Protein AF-A0A0C1R1H1-F1 (afdb_monomer_lite)

Structure (mmCIF, N/CA/C/O backbone):
data_AF-A0A0C1R1H1-F1
#
_entry.id   AF-A0A0C1R1H1-F1
#
loop_
_atom_site.group_PDB
_atom_site.id
_atom_site.type_symbol
_atom_site.label_atom_id
_atom_site.label_alt_id
_atom_site.label_comp_id
_atom_site.label_asym_id
_atom_site.label_entity_id
_atom_site.label_seq_id
_atom_site.pdbx_PDB_ins_code
_atom_site.Cartn_x
_atom_site.Cartn_y
_atom_site.Cartn_z
_atom_site.occupancy
_atom_site.B_iso_or_equiv
_atom_site.auth_seq_id
_atom_site.auth_comp_id
_atom_site.auth_asym_id
_atom_site.auth_atom_id
_atom_site.pdbx_PDB_model_num
ATOM 1 N N . MET A 1 1 ? -23.241 -17.123 -5.320 1.00 79.06 1 MET A N 1
ATOM 2 C CA . MET A 1 1 ? -22.976 -15.672 -5.437 1.00 79.06 1 MET A CA 1
ATOM 3 C C . MET A 1 1 ? -21.484 -15.495 -5.650 1.00 79.06 1 MET A C 1
ATOM 5 O O . MET A 1 1 ? -20.740 -16.329 -5.156 1.00 79.06 1 MET A O 1
ATOM 9 N N . LYS A 1 2 ? -21.064 -14.473 -6.401 1.00 93.69 2 LYS A N 1
ATOM 10 C CA . LYS A 1 2 ? -19.646 -14.129 -6.570 1.00 93.69 2 LYS A CA 1
ATOM 11 C C . LYS A 1 2 ? -19.177 -13.345 -5.342 1.00 93.69 2 LYS A C 1
ATOM 13 O O . LYS A 1 2 ? -19.625 -12.212 -5.151 1.00 93.69 2 LYS A O 1
ATOM 18 N N . ASN A 1 3 ? -18.341 -13.961 -4.516 1.00 96.00 3 ASN A N 1
ATOM 19 C CA . ASN A 1 3 ? -17.887 -13.429 -3.228 1.00 96.00 3 ASN A CA 1
ATOM 20 C C . ASN A 1 3 ? -16.355 -13.312 -3.135 1.00 96.00 3 ASN A C 1
ATOM 22 O O . ASN A 1 3 ? -15.826 -13.036 -2.064 1.00 96.00 3 ASN A O 1
ATOM 26 N N . GLN A 1 4 ? -15.639 -13.503 -4.245 1.00 98.31 4 GLN A N 1
ATOM 27 C CA . GLN A 1 4 ? -14.183 -13.391 -4.274 1.00 98.31 4 GLN A CA 1
ATOM 28 C C . GLN A 1 4 ? -13.716 -12.181 -5.077 1.00 98.31 4 GLN A C 1
ATOM 30 O O . GLN A 1 4 ? -14.274 -11.889 -6.134 1.00 98.31 4 GLN A O 1
ATOM 35 N N . ILE A 1 5 ? -12.672 -11.506 -4.610 1.00 98.69 5 ILE A N 1
ATOM 36 C CA . ILE A 1 5 ? -11.958 -10.469 -5.365 1.00 98.69 5 ILE A CA 1
ATOM 37 C C . ILE A 1 5 ? -10.515 -10.929 -5.541 1.00 98.69 5 ILE A C 1
ATOM 39 O O . ILE A 1 5 ? -9.905 -11.413 -4.590 1.00 98.69 5 ILE A O 1
ATOM 43 N N . VAL A 1 6 ? -9.975 -10.780 -6.747 1.00 98.88 6 VAL A N 1
ATOM 44 C CA . VAL A 1 6 ? -8.558 -11.042 -7.030 1.00 98.88 6 VAL A CA 1
ATOM 45 C C . VAL A 1 6 ? -7.830 -9.716 -7.170 1.00 98.88 6 VAL A C 1
ATOM 47 O O . VAL A 1 6 ? -8.358 -8.808 -7.807 1.00 98.88 6 VAL A O 1
ATOM 50 N N . VAL A 1 7 ? -6.630 -9.597 -6.606 1.00 98.88 7 VAL A N 1
ATOM 51 C CA . VAL A 1 7 ? -5.808 -8.383 -6.698 1.00 98.88 7 VAL A CA 1
ATOM 52 C C . VAL A 1 7 ? -4.415 -8.719 -7.228 1.00 98.88 7 VAL A C 1
ATOM 54 O O . VAL A 1 7 ? -3.748 -9.603 -6.690 1.00 98.88 7 VAL A O 1
ATOM 57 N N . LEU A 1 8 ? -3.985 -7.999 -8.266 1.00 98.62 8 LEU A N 1
ATOM 58 C CA . LEU A 1 8 ? -2.637 -8.032 -8.846 1.00 98.62 8 LEU A CA 1
ATOM 59 C C . LEU A 1 8 ? -2.017 -6.640 -8.764 1.00 98.62 8 LEU A C 1
ATOM 61 O O . LEU A 1 8 ? -2.715 -5.667 -9.021 1.00 98.62 8 LEU A O 1
ATOM 65 N N . SER A 1 9 ? -0.725 -6.544 -8.473 1.00 98.25 9 SER A N 1
ATOM 66 C CA . SER A 1 9 ? 0.013 -5.277 -8.376 1.00 98.25 9 SER A CA 1
ATOM 67 C C . SER A 1 9 ? 1.469 -5.486 -8.786 1.00 98.25 9 SER A C 1
ATOM 69 O O . SER A 1 9 ? 1.916 -6.636 -8.867 1.00 98.25 9 SER A O 1
ATOM 71 N N . ASP A 1 10 ? 2.197 -4.391 -9.019 1.00 97.88 10 ASP A N 1
ATOM 72 C CA . ASP A 1 10 ? 3.660 -4.383 -9.160 1.00 97.88 10 ASP A CA 1
ATOM 73 C C . ASP A 1 10 ? 4.144 -5.394 -10.224 1.00 97.88 10 ASP A C 1
ATOM 75 O O . ASP A 1 10 ? 5.024 -6.237 -10.002 1.00 97.88 10 ASP A O 1
ATOM 79 N N . ILE A 1 11 ? 3.504 -5.347 -11.397 1.00 98.25 11 ILE A N 1
ATOM 80 C CA . ILE A 1 11 ? 3.800 -6.203 -12.557 1.00 98.25 11 ILE A CA 1
ATOM 81 C C . ILE A 1 11 ? 4.857 -5.557 -13.453 1.00 98.25 11 ILE A C 1
ATOM 83 O O . ILE A 1 11 ? 5.711 -6.265 -13.988 1.00 98.25 11 ILE A O 1
ATOM 87 N N . HIS A 1 12 ? 4.813 -4.229 -13.587 1.00 98.31 12 HIS A N 1
ATOM 88 C CA . HIS A 1 12 ? 5.798 -3.398 -14.281 1.00 98.31 12 HIS A CA 1
ATOM 89 C C . HIS A 1 12 ? 5.993 -3.719 -15.769 1.00 98.31 12 HIS A C 1
ATOM 91 O O . HIS A 1 12 ? 7.113 -3.702 -16.285 1.00 98.31 12 HIS A O 1
ATOM 97 N N . ILE A 1 13 ? 4.911 -4.022 -16.497 1.00 98.62 13 ILE A N 1
ATOM 98 C CA . ILE A 1 13 ? 4.988 -4.361 -17.925 1.00 98.62 13 ILE A CA 1
ATOM 99 C C . ILE A 1 13 ? 5.408 -3.132 -18.745 1.00 98.62 13 ILE A C 1
ATOM 101 O O . ILE A 1 13 ? 4.688 -2.140 -18.822 1.00 98.62 13 ILE A O 1
ATOM 105 N N . GLY A 1 14 ? 6.552 -3.224 -19.423 1.00 98.12 14 GLY A N 1
ATOM 106 C CA . GLY A 1 14 ? 7.028 -2.222 -20.381 1.00 98.12 14 GLY A CA 1
ATOM 107 C C . GLY A 1 14 ? 7.215 -2.790 -21.790 1.00 98.12 14 GLY A C 1
ATOM 108 O O . GLY A 1 14 ? 6.656 -3.825 -22.145 1.00 98.12 14 GLY A O 1
ATOM 109 N N . THR A 1 15 ? 8.052 -2.158 -22.612 1.00 97.94 15 THR A N 1
ATOM 110 C CA . THR A 1 15 ? 8.327 -2.587 -24.003 1.00 97.94 15 THR A CA 1
ATOM 111 C C . THR A 1 15 ? 9.401 -3.672 -24.122 1.00 97.94 15 THR A C 1
ATOM 113 O O . THR A 1 15 ? 10.013 -3.833 -25.178 1.00 97.94 15 THR A O 1
ATOM 116 N N . ASN A 1 16 ? 9.661 -4.416 -23.039 1.00 96.06 16 ASN A N 1
ATOM 117 C CA . ASN A 1 16 ? 10.745 -5.401 -22.952 1.00 96.06 16 ASN A CA 1
ATOM 118 C C . ASN A 1 16 ? 12.140 -4.788 -23.210 1.00 96.06 16 ASN A C 1
ATOM 120 O O . ASN A 1 16 ? 13.065 -5.463 -23.664 1.00 96.06 16 ASN A O 1
ATOM 124 N N . ALA A 1 17 ? 12.298 -3.482 -22.953 1.00 97.31 17 ALA A N 1
ATOM 125 C CA . ALA A 1 17 ? 13.609 -2.851 -22.968 1.00 97.31 17 ALA A CA 1
ATOM 126 C C . ALA A 1 17 ? 14.494 -3.487 -21.876 1.00 97.31 17 ALA A C 1
ATOM 128 O O . ALA A 1 17 ? 13.976 -3.836 -20.814 1.00 97.31 17 ALA A O 1
ATOM 129 N N . PRO A 1 18 ? 15.821 -3.609 -22.073 1.00 97.06 18 PRO A N 1
ATOM 130 C CA . PRO A 1 18 ? 16.681 -4.340 -21.139 1.00 97.06 18 PRO A CA 1
ATOM 131 C C . PRO A 1 18 ? 16.701 -3.797 -19.707 1.00 97.06 18 PRO A C 1
ATOM 133 O O . PRO A 1 18 ? 17.140 -4.503 -18.810 1.00 97.06 18 PRO A O 1
ATOM 136 N N . THR A 1 19 ? 16.275 -2.552 -19.489 1.00 96.62 19 THR A N 1
ATOM 137 C CA . THR A 1 19 ? 16.216 -1.903 -18.172 1.00 96.62 19 THR A CA 1
ATOM 138 C C . THR A 1 19 ? 14.870 -2.026 -17.467 1.00 96.62 19 THR A C 1
ATOM 140 O O . THR A 1 19 ? 14.804 -1.723 -16.280 1.00 96.62 19 THR A O 1
ATOM 143 N N . VAL A 1 20 ? 13.828 -2.472 -18.173 1.00 96.94 20 VAL A N 1
ATOM 144 C CA . VAL A 1 20 ? 12.489 -2.669 -17.608 1.00 96.94 20 VAL A CA 1
ATOM 145 C C . VAL A 1 20 ? 12.492 -3.895 -16.709 1.00 96.94 20 VAL A C 1
ATOM 147 O O . VAL A 1 20 ? 13.073 -4.919 -17.070 1.00 96.94 20 VAL A O 1
ATOM 150 N N . TRP A 1 21 ? 11.857 -3.821 -15.541 1.00 96.12 21 TRP A N 1
ATOM 151 C CA . TRP A 1 21 ? 11.861 -4.946 -14.601 1.00 96.12 21 TRP A CA 1
ATOM 152 C C . TRP A 1 21 ? 11.125 -6.159 -15.167 1.00 96.12 21 TRP A C 1
ATOM 154 O O . TRP A 1 21 ? 11.655 -7.272 -15.154 1.00 96.12 21 TRP A O 1
ATOM 164 N N . TYR A 1 22 ? 9.958 -5.943 -15.773 1.00 97.62 22 TYR A N 1
ATOM 165 C CA . TYR A 1 22 ? 9.267 -6.986 -16.512 1.00 97.62 22 TYR A CA 1
ATOM 166 C C . TYR A 1 22 ? 9.968 -7.315 -17.835 1.00 97.62 22 TYR A C 1
ATOM 168 O O . TYR A 1 22 ? 9.928 -6.571 -18.815 1.00 97.62 22 TYR A O 1
ATOM 176 N N . GLN A 1 23 ? 10.559 -8.501 -17.873 1.00 97.69 23 GLN A N 1
ATOM 177 C CA . GLN A 1 23 ? 11.013 -9.176 -19.086 1.00 97.69 23 GLN A CA 1
ATOM 178 C C . GLN A 1 23 ? 10.026 -10.268 -19.505 1.00 97.69 23 GLN A C 1
ATOM 180 O O . GLN A 1 23 ? 9.802 -11.222 -18.755 1.00 97.69 23 GLN A O 1
ATOM 185 N N . LYS A 1 24 ? 9.463 -10.149 -20.709 1.00 97.00 24 LYS A N 1
ATOM 186 C CA . LYS A 1 24 ? 8.409 -11.018 -21.252 1.00 97.00 24 LYS A CA 1
ATOM 187 C C . LYS A 1 24 ? 8.778 -12.498 -21.207 1.00 97.00 24 LYS A C 1
ATOM 189 O O . LYS A 1 24 ? 7.999 -13.307 -20.721 1.00 97.00 24 LYS A O 1
ATOM 194 N N . GLU A 1 25 ? 9.981 -12.850 -21.657 1.00 95.56 25 GLU A N 1
ATOM 195 C CA . GLU A 1 25 ? 10.438 -14.248 -21.700 1.00 95.56 25 GLU A CA 1
ATOM 196 C C . GLU A 1 25 ? 10.510 -14.908 -20.316 1.00 95.56 25 GLU A C 1
ATOM 198 O O . GLU A 1 25 ? 10.410 -16.129 -20.210 1.00 95.56 25 GLU A O 1
ATOM 203 N N . LEU A 1 26 ? 10.691 -14.113 -19.258 1.00 96.12 26 LEU A N 1
ATOM 204 C CA . LEU A 1 26 ? 10.782 -14.609 -17.889 1.00 96.12 26 LEU A CA 1
ATOM 205 C C . LEU A 1 26 ? 9.429 -14.581 -17.175 1.00 96.12 26 LEU A C 1
ATOM 207 O O . LEU A 1 26 ? 9.028 -15.580 -16.581 1.00 96.12 26 LEU A O 1
ATOM 211 N N . HIS A 1 27 ? 8.739 -13.442 -17.216 1.00 97.81 27 HIS A N 1
ATOM 212 C CA . HIS A 1 27 ? 7.619 -13.152 -16.320 1.00 97.81 27 HIS A CA 1
ATOM 213 C C . HIS A 1 27 ? 6.245 -13.432 -16.938 1.00 97.81 27 HIS A C 1
ATOM 215 O O . HIS A 1 27 ? 5.301 -13.725 -16.203 1.00 97.81 27 HIS A O 1
ATOM 221 N N . GLU A 1 28 ? 6.109 -13.387 -18.271 1.00 98.12 28 GLU A N 1
ATOM 222 C CA . GLU A 1 28 ? 4.824 -13.620 -18.950 1.00 98.12 28 GLU A CA 1
ATOM 223 C C . GLU A 1 28 ? 4.190 -14.968 -18.594 1.00 98.12 28 GLU A C 1
ATOM 225 O O . GLU A 1 28 ? 2.995 -14.974 -18.296 1.00 98.12 28 GLU A O 1
ATOM 230 N N . PRO A 1 29 ? 4.935 -16.088 -18.517 1.00 97.88 29 PRO A N 1
ATOM 231 C CA . PRO A 1 29 ? 4.345 -17.363 -18.120 1.00 97.88 29 PRO A CA 1
ATOM 232 C C . PRO A 1 29 ? 3.731 -17.351 -16.710 1.00 97.88 29 PRO A C 1
ATOM 234 O O . PRO A 1 29 ? 2.660 -17.924 -16.502 1.00 97.88 29 PRO A O 1
ATOM 237 N N . TYR A 1 30 ? 4.357 -16.660 -15.749 1.00 98.19 30 TYR A N 1
ATOM 238 C CA . TYR A 1 30 ? 3.824 -16.533 -14.389 1.00 98.19 30 TYR A CA 1
ATOM 239 C C . TYR A 1 30 ? 2.536 -15.708 -14.378 1.00 98.19 30 TYR A C 1
ATOM 241 O O . TYR A 1 30 ? 1.528 -16.145 -13.828 1.00 98.19 30 TYR A O 1
ATOM 249 N N . LEU A 1 31 ? 2.544 -14.544 -15.035 1.00 98.62 31 LEU A N 1
ATOM 250 C CA . LEU A 1 31 ? 1.364 -13.683 -15.130 1.00 98.62 31 LEU A CA 1
ATOM 251 C C . LEU A 1 31 ? 0.209 -14.383 -15.858 1.00 98.62 31 LEU A C 1
ATOM 253 O O . LEU A 1 31 ? -0.923 -14.373 -15.380 1.00 98.62 31 LEU A O 1
ATOM 257 N N . ALA A 1 32 ? 0.493 -15.025 -16.992 1.00 98.62 32 ALA A N 1
ATOM 258 C CA . ALA A 1 32 ? -0.497 -15.771 -17.759 1.00 98.62 32 ALA A CA 1
ATOM 259 C C . ALA A 1 32 ? -1.140 -16.887 -16.924 1.00 98.62 32 ALA A C 1
ATOM 261 O O . ALA A 1 32 ? -2.349 -17.073 -17.010 1.00 98.62 32 ALA A O 1
ATOM 262 N N . THR A 1 33 ? -0.360 -17.562 -16.072 1.00 98.69 33 THR A N 1
ATOM 263 C CA . THR A 1 33 ? -0.864 -18.598 -15.157 1.00 98.69 33 THR A CA 1
ATOM 264 C C . THR A 1 33 ? -1.878 -18.033 -14.163 1.00 98.69 33 THR A C 1
ATOM 266 O O . THR A 1 33 ? -2.923 -18.645 -13.947 1.00 98.69 33 THR A O 1
ATOM 269 N N . VAL A 1 34 ? -1.630 -16.845 -13.598 1.00 98.69 34 VAL A N 1
ATOM 270 C CA . VAL A 1 34 ? -2.607 -16.205 -12.700 1.00 98.69 34 VAL A CA 1
ATOM 271 C C . VAL A 1 34 ? -3.865 -15.785 -13.450 1.00 98.69 34 VAL A C 1
ATOM 273 O O . VAL A 1 34 ? -4.972 -16.039 -12.984 1.00 98.69 34 VAL A O 1
ATOM 276 N N . LEU A 1 35 ? -3.724 -15.189 -14.635 1.00 98.88 35 LEU A N 1
ATOM 277 C CA . LEU A 1 35 ? -4.879 -14.779 -15.438 1.00 98.88 35 LEU A CA 1
ATOM 278 C C . LEU A 1 35 ? -5.715 -15.991 -15.892 1.00 98.88 35 LEU A C 1
ATOM 280 O O . LEU A 1 35 ? -6.943 -15.924 -15.875 1.00 98.88 35 LEU A O 1
ATOM 284 N N . ASP A 1 36 ? -5.081 -17.120 -16.216 1.00 98.81 36 ASP A N 1
ATOM 285 C CA . ASP A 1 36 ? -5.768 -18.385 -16.506 1.00 98.81 36 ASP A CA 1
ATOM 286 C C . ASP A 1 36 ? -6.495 -18.942 -15.282 1.00 98.81 36 ASP A C 1
ATOM 288 O O . ASP A 1 36 ? -7.628 -19.414 -15.396 1.00 98.81 36 ASP A O 1
ATOM 292 N N . TRP A 1 37 ? -5.892 -18.830 -14.098 1.00 98.75 37 TRP A N 1
ATOM 293 C CA . TRP A 1 37 ? -6.551 -19.184 -12.846 1.00 98.75 37 TRP A CA 1
ATOM 294 C C . TRP A 1 37 ? -7.785 -18.311 -12.590 1.00 98.75 37 TRP A C 1
ATOM 296 O O . TRP A 1 37 ? -8.839 -18.840 -12.233 1.00 98.75 37 TRP A O 1
ATOM 306 N N . VAL A 1 38 ? -7.708 -17.000 -12.847 1.00 98.88 38 VAL A N 1
ATOM 307 C CA . VAL A 1 38 ? -8.863 -16.088 -12.758 1.00 98.88 38 VAL A CA 1
ATOM 308 C C . VAL A 1 38 ? -9.972 -16.517 -13.720 1.00 98.88 38 VAL A C 1
ATOM 310 O O . VAL A 1 38 ? -11.135 -16.581 -13.327 1.00 98.88 38 VAL A O 1
ATOM 313 N N . ILE A 1 39 ? -9.634 -16.858 -14.966 1.00 98.81 39 ILE A N 1
ATOM 314 C CA . ILE A 1 39 ? -10.609 -17.331 -15.961 1.00 98.81 39 ILE A CA 1
ATOM 315 C C . ILE A 1 39 ? -11.276 -18.630 -15.491 1.00 98.81 39 ILE A C 1
ATOM 317 O O . ILE A 1 39 ? -12.502 -18.743 -15.536 1.00 98.81 39 ILE A O 1
ATOM 321 N N . ALA A 1 40 ? -10.491 -19.594 -15.006 1.00 98.62 40 ALA A N 1
ATOM 322 C CA . ALA A 1 40 ? -10.994 -20.881 -14.532 1.00 98.62 40 ALA A CA 1
ATOM 323 C C . ALA A 1 40 ? -11.911 -20.752 -13.299 1.00 98.62 40 ALA A C 1
ATOM 325 O O . ALA A 1 40 ? -12.836 -21.549 -13.138 1.00 98.62 40 ALA A O 1
ATOM 326 N N . ASN A 1 41 ? -11.694 -19.731 -12.463 1.00 98.56 41 ASN A N 1
ATOM 327 C CA . ASN A 1 41 ? -12.457 -19.472 -11.237 1.00 98.56 41 ASN A CA 1
ATOM 328 C C . ASN A 1 41 ? -13.468 -18.314 -11.377 1.00 98.56 41 ASN A C 1
ATOM 330 O O . ASN A 1 41 ? -14.076 -17.878 -10.399 1.00 98.56 41 ASN A O 1
ATOM 334 N N . ALA A 1 42 ? -13.730 -17.840 -12.598 1.00 98.62 42 ALA A N 1
ATOM 335 C CA . ALA A 1 42 ? -14.672 -16.753 -12.867 1.00 98.62 42 ALA A CA 1
ATOM 336 C C . ALA A 1 42 ? -16.084 -16.912 -12.245 1.00 98.62 42 ALA A C 1
ATOM 338 O O . ALA A 1 42 ? -16.691 -15.886 -11.914 1.00 98.62 42 ALA A O 1
ATOM 339 N N . PRO A 1 43 ? -16.646 -18.129 -12.047 1.00 98.19 43 PRO A N 1
ATOM 340 C CA . PRO A 1 43 ? -17.938 -18.293 -11.377 1.00 98.19 43 PRO A CA 1
ATOM 341 C C . PRO A 1 43 ? -17.987 -17.815 -9.915 1.00 98.19 43 PRO A C 1
ATOM 343 O O . PRO A 1 43 ? -19.066 -17.432 -9.457 1.00 98.19 43 PRO A O 1
ATOM 346 N N . SER A 1 44 ? -16.864 -17.818 -9.186 1.00 98.19 44 SER A N 1
ATOM 347 C CA . SER A 1 44 ? -16.773 -17.316 -7.802 1.00 98.19 44 SER A CA 1
ATOM 348 C C . SER A 1 44 ? -16.209 -15.894 -7.716 1.00 98.19 44 SER A C 1
ATOM 350 O O . SER A 1 44 ? -16.506 -15.171 -6.760 1.00 98.19 44 SER A O 1
ATOM 352 N N . ILE A 1 45 ? -15.462 -15.462 -8.735 1.00 98.69 45 ILE A N 1
ATOM 353 C CA . ILE A 1 45 ? -14.809 -14.151 -8.774 1.00 98.69 45 ILE A CA 1
ATOM 354 C C . ILE A 1 45 ? -15.790 -13.054 -9.193 1.00 98.69 45 ILE A C 1
ATOM 356 O O . ILE A 1 45 ? -16.382 -13.064 -10.280 1.00 98.69 45 ILE A O 1
ATOM 360 N N . ARG A 1 46 ? -15.931 -12.074 -8.303 1.00 97.88 46 ARG A N 1
ATOM 361 C CA . ARG A 1 46 ? -16.679 -10.830 -8.477 1.00 97.88 46 ARG A CA 1
ATOM 362 C C . ARG A 1 46 ? -15.937 -9.861 -9.385 1.00 97.88 46 ARG A C 1
ATOM 364 O O . ARG A 1 46 ? -16.557 -9.319 -10.297 1.00 97.88 46 ARG A O 1
ATOM 371 N N . GLU A 1 47 ? -14.651 -9.663 -9.118 1.00 98.56 47 GLU A N 1
ATOM 372 C CA . GLU A 1 47 ? -13.826 -8.620 -9.724 1.00 98.56 47 GLU A CA 1
ATOM 373 C C . GLU A 1 47 ? -12.336 -8.994 -9.700 1.00 98.56 47 GLU A C 1
ATOM 375 O O . GLU A 1 47 ? -11.867 -9.636 -8.757 1.00 98.56 47 GLU A O 1
ATOM 380 N N . LEU A 1 48 ? -11.605 -8.564 -10.733 1.00 98.88 48 LEU A N 1
ATOM 381 C CA . LEU A 1 48 ? -10.145 -8.463 -10.721 1.00 98.88 48 LEU A CA 1
ATOM 382 C C . LEU A 1 48 ? -9.738 -6.993 -10.548 1.00 98.88 48 LEU A C 1
ATOM 384 O O . LEU A 1 48 ? -10.120 -6.147 -11.355 1.00 98.88 48 LEU A O 1
ATOM 388 N N . ILE A 1 49 ? -8.919 -6.703 -9.543 1.00 98.88 49 ILE A N 1
ATOM 389 C CA . ILE A 1 49 ? -8.324 -5.389 -9.305 1.00 98.88 49 ILE A CA 1
ATOM 390 C C . ILE A 1 49 ? -6.858 -5.424 -9.742 1.00 98.88 49 ILE A C 1
ATOM 392 O O . ILE A 1 49 ? -6.073 -6.253 -9.289 1.00 98.88 49 ILE A O 1
ATOM 396 N N . LEU A 1 50 ? -6.500 -4.499 -10.622 1.00 98.88 50 LEU A N 1
ATOM 397 C CA . LEU A 1 50 ? -5.144 -4.169 -11.037 1.00 98.88 50 LEU A CA 1
ATOM 398 C C . LEU A 1 50 ? -4.684 -2.980 -10.177 1.00 98.88 50 LEU A C 1
ATOM 400 O O . LEU A 1 50 ? -5.062 -1.846 -10.456 1.00 98.88 50 LEU A O 1
ATOM 404 N N . LEU A 1 51 ? -3.972 -3.241 -9.081 1.00 98.69 51 LEU A N 1
ATOM 405 C CA . LEU A 1 51 ? -3.711 -2.316 -7.970 1.00 98.69 51 LEU A CA 1
ATOM 406 C C . LEU A 1 51 ? -2.438 -1.472 -8.149 1.00 98.69 51 LEU A C 1
ATOM 408 O O . LEU A 1 51 ? -1.697 -1.252 -7.203 1.00 98.69 51 LEU A O 1
ATOM 412 N N . GLY A 1 52 ? -2.221 -0.937 -9.342 1.00 97.75 52 GLY A N 1
ATOM 413 C CA . GLY A 1 52 ? -1.092 -0.056 -9.626 1.00 97.75 52 GLY A CA 1
ATOM 414 C C . GLY A 1 52 ? 0.175 -0.787 -10.037 1.00 97.75 52 GLY A C 1
ATOM 415 O O . GLY A 1 52 ? 0.295 -2.008 -9.902 1.00 97.75 52 GLY A O 1
ATOM 416 N N . ASP A 1 53 ? 1.079 -0.011 -10.633 1.00 98.31 53 ASP A N 1
ATOM 417 C CA . ASP A 1 53 ? 2.355 -0.470 -11.177 1.00 98.31 53 ASP A CA 1
ATOM 418 C C . ASP A 1 53 ? 2.189 -1.705 -12.084 1.00 98.31 53 ASP A C 1
ATOM 420 O O . ASP A 1 53 ? 2.993 -2.638 -12.103 1.00 98.31 53 ASP A O 1
ATOM 424 N N . VAL A 1 54 ? 1.099 -1.735 -12.859 1.00 98.50 54 VAL A N 1
ATOM 425 C CA . VAL A 1 54 ? 0.825 -2.815 -13.817 1.00 98.50 54 VAL A CA 1
ATOM 426 C C . VAL A 1 54 ? 1.624 -2.610 -15.089 1.00 98.50 54 VAL A C 1
ATOM 428 O O . VAL A 1 54 ? 2.136 -3.578 -15.658 1.00 98.50 54 VAL A O 1
ATOM 431 N N . VAL A 1 55 ? 1.760 -1.357 -15.517 1.00 98.31 55 VAL A N 1
ATOM 432 C CA . VAL A 1 55 ? 2.695 -0.976 -16.574 1.00 98.31 55 VAL A CA 1
ATOM 433 C C . VAL A 1 55 ? 3.785 -0.077 -16.028 1.00 98.31 55 VAL A C 1
ATOM 435 O O . VAL A 1 55 ? 3.638 0.537 -14.978 1.00 98.31 55 VAL A O 1
ATOM 438 N N . ASP A 1 56 ? 4.897 -0.018 -16.747 1.00 97.19 56 ASP A N 1
ATOM 439 C CA . ASP A 1 56 ? 6.071 0.719 -16.306 1.00 97.19 56 ASP A CA 1
ATOM 440 C C . ASP A 1 56 ? 6.458 1.777 -17.333 1.00 97.19 56 ASP A C 1
ATOM 442 O O . ASP A 1 56 ? 6.757 1.452 -18.488 1.00 97.19 56 ASP A O 1
ATOM 446 N N . PHE A 1 57 ? 6.474 3.038 -16.895 1.00 96.75 57 PHE A N 1
ATOM 447 C CA . PHE A 1 57 ? 7.013 4.171 -17.652 1.00 96.75 57 PHE A CA 1
ATOM 448 C C . PHE A 1 57 ? 8.319 4.738 -17.070 1.00 96.75 57 PHE A C 1
ATOM 450 O O . PHE A 1 57 ? 8.900 5.667 -17.637 1.00 96.75 57 PHE A O 1
ATOM 457 N N . TRP A 1 58 ? 8.801 4.230 -15.936 1.00 96.19 58 TRP A N 1
ATOM 458 C CA . TRP A 1 58 ? 9.878 4.845 -15.157 1.00 96.19 58 TRP A CA 1
ATOM 459 C C . TRP A 1 58 ? 11.233 4.179 -15.385 1.00 96.19 58 TRP A C 1
ATOM 461 O O . TRP A 1 58 ? 12.256 4.864 -15.395 1.00 96.19 58 TRP A O 1
ATOM 471 N N . THR A 1 59 ? 11.276 2.871 -15.627 1.00 96.25 59 THR A N 1
ATOM 472 C CA . THR A 1 59 ? 12.526 2.087 -15.711 1.00 96.25 59 THR A CA 1
ATOM 473 C C . THR A 1 59 ? 13.234 2.148 -17.074 1.00 96.25 59 THR A C 1
ATOM 475 O O . THR A 1 59 ? 14.003 1.261 -17.449 1.00 96.25 59 THR A O 1
ATOM 478 N N . TYR A 1 60 ? 13.049 3.234 -17.827 1.00 97.19 60 TYR A N 1
ATOM 479 C CA . TYR A 1 60 ? 13.807 3.503 -19.057 1.00 97.19 60 TYR A CA 1
ATOM 480 C C . TYR A 1 60 ? 14.984 4.450 -18.760 1.00 97.19 60 TYR A C 1
ATOM 482 O O . TYR A 1 60 ? 14.873 5.282 -17.859 1.00 97.19 60 TYR A O 1
ATOM 490 N N . PRO A 1 61 ? 16.102 4.385 -19.503 1.00 96.69 61 PRO A N 1
ATOM 491 C CA . PRO A 1 61 ? 17.213 5.321 -19.339 1.00 96.69 61 PRO A CA 1
ATOM 492 C C . PRO A 1 61 ? 16.796 6.778 -19.558 1.00 96.69 61 PRO A C 1
ATOM 494 O O . PRO A 1 61 ? 15.956 7.066 -20.411 1.00 96.69 61 PRO A O 1
ATOM 497 N N . SER A 1 62 ? 17.425 7.694 -18.822 1.00 96.50 62 SER A N 1
ATOM 498 C CA . SER A 1 62 ? 17.157 9.138 -18.831 1.00 96.50 62 SER A CA 1
ATOM 499 C C . SER A 1 62 ? 17.215 9.797 -20.215 1.00 96.50 62 SER A C 1
ATOM 501 O O . SER A 1 62 ? 16.501 10.765 -20.458 1.00 96.50 62 SER A O 1
ATOM 503 N N . ASP A 1 63 ? 18.011 9.273 -21.146 1.00 95.56 63 ASP A N 1
ATOM 504 C CA . ASP A 1 63 ? 18.152 9.787 -22.514 1.00 95.56 63 ASP A CA 1
ATOM 505 C C . ASP A 1 63 ? 17.068 9.284 -23.489 1.00 95.56 63 ASP A C 1
ATOM 507 O O . ASP A 1 63 ? 17.022 9.714 -24.652 1.00 95.56 63 ASP A O 1
ATOM 511 N N . ARG A 1 64 ? 16.172 8.404 -23.024 1.00 95.88 64 ARG A N 1
ATOM 512 C CA . ARG A 1 64 ? 15.056 7.839 -23.794 1.00 95.88 64 ARG A CA 1
ATOM 513 C C . ARG A 1 64 ? 13.722 8.322 -23.269 1.00 95.88 64 ARG A C 1
ATOM 515 O O . ARG A 1 64 ? 13.437 8.154 -22.091 1.00 95.88 64 ARG A O 1
ATOM 522 N N . GLU A 1 65 ? 12.886 8.861 -24.140 1.00 95.81 65 GLU A N 1
ATOM 523 C CA . GLU A 1 65 ? 11.492 9.121 -23.789 1.00 95.81 65 GLU A CA 1
ATOM 524 C C . GLU A 1 65 ? 10.791 7.797 -23.420 1.00 95.81 65 GLU A C 1
ATOM 526 O O . GLU A 1 65 ? 11.011 6.795 -24.113 1.00 95.81 65 GLU A O 1
ATOM 531 N N . PRO A 1 66 ? 10.019 7.747 -22.316 1.00 95.75 66 PRO A N 1
ATOM 532 C CA . PRO A 1 66 ? 9.187 6.590 -22.009 1.00 95.75 66 PRO A CA 1
ATOM 533 C C . PRO A 1 66 ? 8.223 6.267 -23.162 1.00 95.75 66 PRO A C 1
ATOM 535 O O . PRO A 1 66 ? 7.736 7.188 -23.818 1.00 95.75 66 PRO A O 1
ATOM 538 N N . PRO A 1 67 ? 7.930 4.983 -23.416 1.00 96.25 67 PRO A N 1
ATOM 539 C CA . PRO A 1 67 ? 7.006 4.591 -24.473 1.00 96.25 67 PRO A CA 1
ATOM 540 C C . PRO A 1 67 ? 5.578 5.051 -24.175 1.00 96.25 67 PRO A C 1
ATOM 542 O O . PRO A 1 67 ? 5.208 5.255 -23.017 1.00 96.25 67 PRO A O 1
ATOM 545 N N . CYS A 1 68 ? 4.752 5.146 -25.216 1.00 95.62 68 CYS A N 1
ATOM 546 C CA . CYS A 1 68 ? 3.312 5.289 -25.021 1.00 95.62 68 CYS A CA 1
ATOM 547 C C . CYS A 1 68 ? 2.670 3.938 -24.660 1.00 95.62 68 CYS A C 1
ATOM 549 O O . CYS A 1 68 ? 3.282 2.874 -24.799 1.00 95.62 68 CYS A O 1
ATOM 551 N N . PHE A 1 69 ? 1.419 3.958 -24.195 1.00 96.94 69 PHE A N 1
ATOM 552 C CA . PHE A 1 69 ? 0.724 2.733 -23.796 1.00 96.94 69 PHE A CA 1
ATOM 553 C C . PHE A 1 69 ? 0.532 1.762 -24.973 1.00 96.94 69 PHE A C 1
ATOM 555 O O . PHE A 1 69 ? 0.660 0.550 -24.810 1.00 96.94 69 PHE A O 1
ATOM 562 N N . GLU A 1 70 ? 0.312 2.276 -26.184 1.00 96.81 70 GLU A N 1
ATOM 563 C CA . GLU A 1 70 ? 0.216 1.487 -27.413 1.00 96.81 70 GLU A CA 1
ATOM 564 C C . GLU A 1 70 ? 1.483 0.678 -27.697 1.00 96.81 70 GLU A C 1
ATOM 566 O O . GLU A 1 70 ? 1.383 -0.483 -28.102 1.00 96.81 70 GLU A O 1
ATOM 571 N N . ASP A 1 71 ? 2.664 1.251 -27.453 1.00 97.81 71 ASP A N 1
ATOM 572 C CA . ASP A 1 71 ? 3.934 0.543 -27.629 1.00 97.81 71 ASP A CA 1
ATOM 573 C C . ASP A 1 71 ? 4.032 -0.640 -26.652 1.00 97.81 71 ASP A C 1
ATOM 575 O O . ASP A 1 71 ? 4.480 -1.730 -27.022 1.00 97.81 71 ASP A O 1
ATOM 579 N N . ILE A 1 72 ? 3.569 -0.453 -25.408 1.00 98.31 72 ILE A N 1
ATOM 580 C CA . ILE A 1 72 ? 3.529 -1.509 -24.385 1.00 98.31 72 ILE A CA 1
ATOM 581 C C . ILE A 1 72 ? 2.542 -2.614 -24.789 1.00 98.31 72 ILE A C 1
ATOM 583 O O . ILE A 1 72 ? 2.880 -3.799 -24.695 1.00 98.31 72 ILE A O 1
ATOM 587 N N . ILE A 1 73 ? 1.355 -2.257 -25.295 1.00 98.12 73 ILE A N 1
ATOM 588 C CA . ILE A 1 73 ? 0.382 -3.225 -25.830 1.00 98.12 73 ILE A CA 1
ATOM 589 C C . ILE A 1 73 ? 1.003 -4.021 -26.985 1.00 98.12 73 ILE A C 1
ATOM 591 O O . ILE A 1 73 ? 0.902 -5.251 -27.011 1.00 98.12 73 ILE A O 1
ATOM 595 N N . ALA A 1 74 ? 1.663 -3.342 -27.927 1.00 97.94 74 ALA A N 1
ATOM 596 C CA . ALA A 1 74 ? 2.265 -3.969 -29.100 1.00 97.94 74 ALA A CA 1
ATOM 597 C C . ALA A 1 74 ? 3.368 -4.972 -28.723 1.00 97.94 74 ALA A C 1
ATOM 599 O O . ALA A 1 74 ? 3.434 -6.062 -29.298 1.00 97.94 74 ALA A O 1
ATOM 600 N N . ALA A 1 75 ? 4.194 -4.651 -27.722 1.00 98.25 75 ALA A N 1
ATOM 601 C CA . ALA A 1 75 ? 5.236 -5.548 -27.221 1.00 98.25 75 ALA A CA 1
ATOM 602 C C . ALA A 1 75 ? 4.669 -6.790 -26.490 1.00 98.25 75 ALA A C 1
ATOM 604 O O . ALA A 1 75 ? 5.268 -7.875 -26.521 1.00 98.25 75 ALA A O 1
ATOM 605 N N . ASN A 1 76 ? 3.482 -6.669 -25.885 1.00 98.25 76 ASN A N 1
ATOM 606 C CA . ASN A 1 76 ? 2.906 -7.667 -24.974 1.00 98.25 76 ASN A CA 1
ATOM 607 C C . ASN A 1 76 ? 1.510 -8.140 -25.414 1.00 98.25 76 ASN A C 1
ATOM 609 O O . ASN A 1 76 ? 0.586 -8.275 -24.609 1.00 98.25 76 ASN A O 1
ATOM 613 N N . SER A 1 77 ? 1.351 -8.439 -26.706 1.00 97.31 77 SER A N 1
ATOM 614 C CA . SER A 1 77 ? 0.070 -8.847 -27.303 1.00 97.31 77 SER A CA 1
ATOM 615 C C . SER A 1 77 ? -0.554 -10.116 -26.699 1.00 97.31 77 SER A C 1
ATOM 617 O O . SER A 1 77 ? -1.776 -10.261 -26.723 1.00 97.31 77 SER A O 1
ATOM 619 N N . ASN A 1 78 ? 0.245 -11.007 -26.104 1.00 98.31 78 ASN A N 1
ATOM 620 C CA . ASN A 1 78 ? -0.256 -12.185 -25.386 1.00 98.31 78 ASN A CA 1
ATOM 621 C C . ASN A 1 78 ? -1.004 -11.819 -24.095 1.00 98.31 78 ASN A C 1
ATOM 623 O O . ASN A 1 78 ? -1.873 -12.573 -23.660 1.00 98.31 78 ASN A O 1
ATOM 627 N N . ILE A 1 79 ? -0.705 -10.663 -23.498 1.00 98.50 79 ILE A N 1
ATOM 628 C CA . ILE A 1 79 ? -1.380 -10.154 -22.301 1.00 98.50 79 ILE A CA 1
ATOM 629 C C . ILE A 1 79 ? -2.460 -9.141 -22.692 1.00 98.50 79 ILE A C 1
ATOM 631 O O . ILE A 1 79 ? -3.628 -9.350 -22.359 1.00 98.50 79 ILE A O 1
ATOM 635 N N . PHE A 1 80 ? -2.097 -8.100 -23.448 1.00 98.31 80 PHE A N 1
ATOM 636 C CA . PHE A 1 80 ? -2.958 -6.943 -23.736 1.00 98.31 80 PHE A CA 1
ATOM 637 C C . PHE A 1 80 ? -3.665 -6.970 -25.097 1.00 98.31 80 PHE A C 1
ATOM 639 O O . PHE A 1 80 ? -4.518 -6.126 -25.364 1.00 98.31 80 PHE A O 1
ATOM 646 N N . GLY A 1 81 ? -3.315 -7.900 -25.987 1.00 97.00 81 GLY A N 1
ATOM 647 C CA . GLY A 1 81 ? -3.930 -7.977 -27.310 1.00 97.00 81 GLY A CA 1
ATOM 648 C C . GLY A 1 81 ? -5.419 -8.329 -27.251 1.00 97.00 81 GLY A C 1
ATOM 649 O O . GLY A 1 81 ? -5.931 -8.800 -26.237 1.00 97.00 81 GLY A O 1
ATOM 650 N N . SER A 1 82 ? -6.112 -8.194 -28.386 1.00 96.19 82 SER A N 1
ATOM 651 C CA . SER A 1 82 ? -7.559 -8.465 -28.485 1.00 96.19 82 SER A CA 1
ATOM 652 C C . SER A 1 82 ? -7.970 -9.880 -28.066 1.00 96.19 82 SER A C 1
ATOM 654 O O . SER A 1 82 ? -9.094 -10.093 -27.618 1.00 96.19 82 SER A O 1
ATOM 656 N N . HIS A 1 83 ? -7.050 -10.839 -28.170 1.00 95.94 83 HIS A N 1
ATOM 657 C CA . HIS A 1 83 ? -7.207 -12.224 -27.714 1.00 95.94 83 HIS A CA 1
ATOM 658 C C . HIS A 1 83 ? -6.216 -12.586 -26.597 1.00 95.94 83 HIS A C 1
ATOM 660 O O . HIS A 1 83 ? -6.071 -13.761 -26.260 1.00 95.94 83 HIS A O 1
ATOM 666 N N . GLY A 1 84 ? -5.521 -11.592 -26.040 1.00 98.31 84 GLY A N 1
ATOM 667 C CA . GLY A 1 84 ? -4.591 -11.765 -24.935 1.00 98.31 84 GLY A CA 1
ATOM 668 C C . GLY A 1 84 ? -5.302 -12.139 -23.636 1.00 98.31 84 GLY A C 1
ATOM 669 O O . GLY A 1 84 ? -6.530 -12.052 -23.523 1.00 98.31 84 GLY A O 1
ATOM 670 N N . LYS A 1 85 ? -4.527 -12.565 -22.639 1.00 98.62 85 LYS A N 1
ATOM 671 C CA . LYS A 1 85 ? -5.044 -13.075 -21.363 1.00 98.62 85 LYS A CA 1
ATOM 672 C C . LYS A 1 85 ? -5.942 -12.073 -20.638 1.00 98.62 85 LYS A C 1
ATOM 674 O O . LYS A 1 85 ? -6.978 -12.474 -20.117 1.00 98.62 85 LYS A O 1
ATOM 679 N N . LEU A 1 86 ? -5.632 -10.776 -20.672 1.00 98.38 86 LEU A N 1
ATOM 680 C CA . LEU A 1 86 ? -6.467 -9.769 -20.013 1.00 98.38 86 LEU A CA 1
ATOM 681 C C . LEU A 1 86 ? -7.814 -9.562 -20.730 1.00 98.38 86 LEU A C 1
ATOM 683 O O . LEU A 1 86 ? -8.843 -9.417 -20.076 1.00 98.38 86 LEU A O 1
ATOM 687 N N . SER A 1 87 ? -7.846 -9.649 -22.065 1.00 98.62 87 SER A N 1
ATOM 688 C CA . SER A 1 87 ? -9.100 -9.660 -22.837 1.00 98.62 87 SER A CA 1
ATOM 689 C C . SER A 1 87 ? -9.947 -10.908 -22.539 1.00 98.62 87 SER A C 1
ATOM 691 O O . SER A 1 87 ? -11.178 -10.840 -22.437 1.00 98.62 87 SER A O 1
ATOM 693 N N . GLN A 1 88 ? -9.309 -12.061 -22.333 1.00 98.81 88 GLN A N 1
ATOM 694 C CA . GLN A 1 88 ? -10.006 -13.278 -21.912 1.00 98.81 88 GLN A CA 1
ATOM 695 C C . GLN A 1 88 ? -10.586 -13.132 -20.496 1.00 98.81 88 GLN A C 1
ATOM 697 O O . GLN A 1 88 ? -11.753 -13.467 -20.292 1.00 98.81 88 GLN A O 1
ATOM 702 N N . VAL A 1 89 ? -9.841 -12.543 -19.553 1.00 98.88 89 VAL A N 1
ATOM 703 C CA . VAL A 1 89 ? -10.348 -12.211 -18.209 1.00 98.88 89 VAL A CA 1
ATOM 704 C C . VAL A 1 89 ? -11.531 -11.244 -18.278 1.00 98.88 89 VAL A C 1
ATOM 706 O O . VAL A 1 89 ? -12.560 -11.518 -17.667 1.00 98.88 89 VAL A O 1
ATOM 709 N N . LEU A 1 90 ? -11.444 -10.165 -19.066 1.00 98.75 90 LEU A N 1
ATOM 710 C CA . LEU A 1 90 ? -12.560 -9.230 -19.278 1.00 98.75 90 LEU A CA 1
ATOM 711 C C . LEU A 1 90 ? -13.824 -9.952 -19.755 1.00 98.75 90 LEU A C 1
ATOM 713 O O . LEU A 1 90 ? -14.923 -9.668 -19.287 1.00 98.75 90 LEU A O 1
ATOM 717 N N . THR A 1 91 ? -13.662 -10.914 -20.663 1.00 98.69 91 THR A N 1
ATOM 718 C CA . THR A 1 91 ? -14.760 -11.749 -21.164 1.00 98.69 91 THR A CA 1
ATOM 719 C C . THR A 1 91 ? -15.334 -12.657 -20.076 1.00 98.69 91 THR A C 1
ATOM 721 O O . THR A 1 91 ? -16.553 -12.800 -19.997 1.00 98.69 91 THR A O 1
ATOM 724 N N . ALA A 1 92 ? -14.476 -13.282 -19.268 1.00 98.69 92 ALA A N 1
ATOM 725 C CA . ALA A 1 92 ? -14.868 -14.222 -18.219 1.00 98.69 92 ALA A CA 1
ATOM 726 C C . ALA A 1 92 ? -15.540 -13.529 -17.019 1.00 98.69 92 ALA A C 1
ATOM 728 O O . ALA A 1 92 ? -16.457 -14.082 -16.414 1.00 98.69 92 ALA A O 1
ATOM 729 N N . LEU A 1 93 ? -15.108 -12.308 -16.694 1.00 98.62 93 LEU A N 1
ATOM 730 C CA . LEU A 1 93 ? -15.638 -11.499 -15.594 1.00 98.62 93 LEU A CA 1
ATOM 731 C C . LEU A 1 93 ? -16.694 -10.479 -16.039 1.00 98.62 93 LEU A C 1
ATOM 733 O O . LEU A 1 93 ? -17.104 -9.649 -15.233 1.00 98.62 93 LEU A O 1
ATOM 737 N N . GLU A 1 94 ? -17.131 -10.529 -17.300 1.00 98.12 94 GLU A N 1
ATOM 738 C CA . GLU A 1 94 ? -18.143 -9.627 -17.870 1.00 98.12 94 GLU A CA 1
ATOM 739 C C . GLU A 1 94 ? -17.807 -8.134 -17.671 1.00 98.12 94 GLU A C 1
ATOM 741 O O . GLU A 1 94 ? -18.671 -7.303 -17.394 1.00 98.12 94 GLU A O 1
ATOM 746 N N . GLY A 1 95 ? -16.522 -7.789 -17.800 1.00 98.06 95 GLY A N 1
ATOM 747 C CA . GLY A 1 95 ? -16.014 -6.424 -17.639 1.00 98.06 95 GLY A CA 1
ATOM 748 C C . GLY A 1 95 ? -15.786 -5.968 -16.194 1.00 98.06 95 GLY A C 1
ATOM 749 O O . GLY A 1 95 ? -15.493 -4.792 -15.978 1.00 98.06 95 GLY A O 1
ATOM 750 N N . ASN A 1 96 ? -15.885 -6.854 -15.197 1.00 98.50 96 ASN A N 1
ATOM 751 C CA . ASN A 1 96 ? -15.525 -6.534 -13.809 1.00 98.50 96 ASN A CA 1
ATOM 752 C C . ASN A 1 96 ? -14.008 -6.611 -13.594 1.00 98.50 96 ASN A C 1
ATOM 754 O O . ASN A 1 96 ? -13.495 -7.506 -12.920 1.00 98.50 96 ASN A O 1
ATOM 758 N N . VAL A 1 97 ? -13.300 -5.668 -14.215 1.00 98.81 97 VAL A N 1
ATOM 759 C CA . VAL A 1 97 ? -11.869 -5.436 -14.019 1.00 98.81 97 VAL A CA 1
ATOM 760 C C . VAL A 1 97 ? -11.656 -3.951 -13.744 1.00 98.81 97 VAL A C 1
ATOM 762 O O . VAL A 1 97 ? -12.051 -3.118 -14.566 1.00 98.81 97 VAL A O 1
ATOM 765 N N . THR A 1 98 ? -11.026 -3.630 -12.618 1.00 98.81 98 THR A N 1
ATOM 766 C CA . THR A 1 98 ? -10.747 -2.249 -12.198 1.00 98.81 98 THR A CA 1
ATOM 767 C C . THR A 1 98 ? -9.246 -2.000 -12.132 1.00 98.81 98 THR A C 1
ATOM 769 O O . THR A 1 98 ? -8.499 -2.833 -11.633 1.00 98.81 98 THR A O 1
ATOM 772 N N . TYR A 1 99 ? -8.811 -0.847 -12.630 1.00 98.88 99 TYR A N 1
ATOM 773 C CA . TYR A 1 99 ? -7.434 -0.368 -12.602 1.00 98.88 99 TYR A CA 1
ATOM 774 C C . TYR A 1 99 ? -7.300 0.758 -11.584 1.00 98.88 99 TYR A C 1
ATOM 776 O O . TYR A 1 99 ? -7.937 1.802 -11.716 1.00 98.88 99 TYR A O 1
ATOM 784 N N . VAL A 1 100 ? -6.459 0.568 -10.581 1.00 98.69 100 VAL A N 1
ATOM 785 C CA . VAL A 1 100 ? -6.005 1.612 -9.661 1.00 98.69 100 VAL A CA 1
ATOM 786 C C . VAL A 1 100 ? -4.593 1.984 -10.087 1.00 98.69 100 VAL A C 1
ATOM 788 O O . VAL A 1 100 ? -3.826 1.113 -10.477 1.00 98.69 100 VAL A O 1
ATOM 791 N N . ARG A 1 101 ? -4.255 3.270 -10.074 1.00 98.19 101 ARG A N 1
ATOM 792 C CA . ARG A 1 101 ? -2.919 3.712 -10.478 1.00 98.19 101 ARG A CA 1
ATOM 793 C C . ARG A 1 101 ? -1.906 3.469 -9.365 1.00 98.19 101 ARG A C 1
ATOM 795 O O . ARG A 1 101 ? -2.217 3.608 -8.181 1.00 98.19 101 ARG A O 1
ATOM 802 N N . GLY A 1 102 ? -0.695 3.135 -9.771 1.00 97.69 102 GLY A N 1
ATOM 803 C CA . GLY A 1 102 ? 0.507 3.178 -8.962 1.00 97.69 102 GLY A CA 1
ATOM 804 C C . GLY A 1 102 ? 1.382 4.360 -9.363 1.00 97.69 102 GLY A C 1
ATOM 805 O O . GLY A 1 102 ? 0.967 5.244 -10.116 1.00 97.69 102 GLY A O 1
ATOM 806 N N . ASN A 1 103 ? 2.600 4.406 -8.835 1.00 96.94 103 ASN A N 1
ATOM 807 C CA . ASN A 1 103 ? 3.523 5.488 -9.141 1.00 96.94 103 ASN A CA 1
ATOM 808 C C . ASN A 1 103 ? 4.143 5.324 -10.539 1.00 96.94 103 ASN A C 1
ATOM 810 O O . ASN A 1 103 ? 4.258 6.318 -11.255 1.00 96.94 103 ASN A O 1
ATOM 814 N N . HIS A 1 104 ? 4.447 4.101 -10.986 1.00 97.19 104 HIS A N 1
ATOM 815 C CA . HIS A 1 104 ? 5.055 3.843 -12.299 1.00 97.19 104 HIS A CA 1
ATOM 816 C C . HIS A 1 104 ? 4.105 4.077 -13.480 1.00 97.19 104 HIS A C 1
ATOM 818 O O . HIS A 1 104 ? 4.569 4.292 -14.604 1.00 97.19 104 HIS A O 1
ATOM 824 N N . ASP A 1 105 ? 2.795 4.085 -13.228 1.00 96.75 105 ASP A N 1
ATOM 825 C CA . ASP A 1 105 ? 1.728 4.242 -14.220 1.00 96.75 105 ASP A CA 1
ATOM 826 C C . ASP A 1 105 ? 0.704 5.337 -13.867 1.00 96.75 105 ASP A C 1
ATOM 828 O O . ASP A 1 105 ? -0.404 5.377 -14.407 1.00 96.75 105 ASP A O 1
ATOM 832 N N . MET A 1 106 ? 1.104 6.304 -13.032 1.00 94.44 106 MET A N 1
ATOM 833 C CA . MET A 1 106 ? 0.245 7.403 -12.562 1.00 94.44 106 MET A CA 1
ATOM 834 C C . MET A 1 106 ? -0.367 8.276 -13.668 1.00 94.44 106 MET A C 1
ATOM 836 O O . MET A 1 106 ? -1.340 8.991 -13.433 1.00 94.44 106 MET A O 1
ATOM 840 N N . THR A 1 107 ? 0.185 8.236 -14.882 1.00 92.44 107 THR A N 1
ATOM 841 C CA . THR A 1 107 ? -0.320 8.997 -16.033 1.00 92.44 107 THR A CA 1
ATOM 842 C C . THR A 1 107 ? -1.321 8.227 -16.891 1.00 92.44 107 THR A C 1
ATOM 844 O O . THR A 1 107 ? -1.838 8.809 -17.840 1.00 92.44 107 THR A O 1
ATOM 847 N N . ILE A 1 108 ? -1.614 6.955 -16.586 1.00 96.00 108 ILE A N 1
ATOM 848 C CA . ILE A 1 108 ? -2.611 6.168 -17.328 1.00 96.00 108 ILE A CA 1
ATOM 849 C C . ILE A 1 108 ? -3.969 6.860 -17.299 1.00 96.00 108 ILE A C 1
ATOM 851 O O . ILE A 1 108 ? -4.438 7.329 -16.260 1.00 96.00 108 ILE A O 1
ATOM 855 N N . THR A 1 109 ? -4.636 6.896 -18.443 1.00 97.19 109 THR A N 1
ATOM 856 C CA . THR A 1 109 ? -5.989 7.432 -18.599 1.00 97.19 109 THR A CA 1
ATOM 857 C C . THR A 1 109 ? -6.987 6.331 -18.956 1.00 97.19 109 THR A C 1
ATOM 859 O O . THR A 1 109 ? -6.609 5.215 -19.310 1.00 97.19 109 THR A O 1
ATOM 862 N N . GLN A 1 110 ? -8.287 6.635 -18.887 1.00 98.25 110 GLN A N 1
ATOM 863 C CA . GLN A 1 110 ? -9.306 5.705 -19.385 1.00 98.25 110 GLN A CA 1
ATOM 864 C C . GLN A 1 110 ? -9.139 5.479 -20.895 1.00 98.25 110 GLN A C 1
ATOM 866 O O . GLN A 1 110 ? -9.317 4.357 -21.357 1.00 98.25 110 GLN A O 1
ATOM 871 N N . ASP A 1 111 ? -8.730 6.510 -21.639 1.00 98.12 111 ASP A N 1
ATOM 872 C CA . ASP A 1 111 ? -8.451 6.408 -23.073 1.00 98.12 111 ASP A CA 1
ATOM 873 C C . ASP A 1 111 ? -7.291 5.447 -23.357 1.00 98.12 111 ASP A C 1
ATOM 875 O O . ASP A 1 111 ? -7.321 4.734 -24.356 1.00 98.12 111 ASP A O 1
ATOM 879 N N . ASP A 1 112 ? -6.290 5.379 -22.472 1.00 98.06 112 ASP A N 1
ATOM 880 C CA . ASP A 1 112 ? -5.233 4.373 -22.567 1.00 98.06 112 ASP A CA 1
ATOM 881 C C . ASP A 1 112 ? -5.797 2.964 -22.381 1.00 98.06 112 ASP A C 1
ATOM 883 O O . ASP A 1 112 ? -5.615 2.105 -23.243 1.00 98.06 112 ASP A O 1
ATOM 887 N N . LEU A 1 113 ? -6.551 2.733 -21.304 1.00 98.50 113 LEU A N 1
ATOM 888 C CA . LEU A 1 113 ? -7.145 1.424 -21.017 1.00 98.50 113 LEU A CA 1
ATOM 889 C C . LEU A 1 113 ? -8.121 0.960 -22.109 1.00 98.50 113 LEU A C 1
ATOM 891 O O . LEU A 1 113 ? -8.168 -0.228 -22.426 1.00 98.50 113 LEU A O 1
ATOM 895 N N . ASP A 1 114 ? -8.846 1.886 -22.735 1.00 98.12 114 ASP A N 1
ATOM 896 C CA . ASP A 1 114 ? -9.775 1.622 -23.838 1.00 98.12 114 ASP A CA 1
ATOM 897 C C . ASP A 1 114 ? -9.082 1.112 -25.115 1.00 98.12 114 ASP A C 1
ATOM 899 O O . ASP A 1 114 ? -9.737 0.547 -25.999 1.00 98.12 114 ASP A O 1
ATOM 903 N N . LYS A 1 115 ? -7.753 1.259 -25.218 1.00 97.38 115 LYS A N 1
ATOM 904 C CA . LYS A 1 115 ? -6.957 0.686 -26.314 1.00 97.38 115 LYS A CA 1
ATOM 905 C C . LYS A 1 115 ? -6.827 -0.831 -26.190 1.00 97.38 115 LYS A C 1
ATOM 907 O O . LYS A 1 115 ? -6.640 -1.492 -27.215 1.00 97.38 115 LYS A O 1
ATOM 912 N N . ILE A 1 116 ? -6.991 -1.402 -24.992 1.00 97.12 116 ILE A N 1
ATOM 913 C CA . ILE A 1 116 ? -7.066 -2.855 -24.793 1.00 97.12 116 ILE A CA 1
ATOM 914 C C . ILE A 1 116 ? -8.395 -3.347 -25.367 1.00 97.12 116 ILE A C 1
ATOM 916 O O . ILE A 1 116 ? -9.469 -3.166 -24.797 1.00 97.12 116 ILE A O 1
ATOM 920 N N . GLN A 1 117 ? -8.316 -3.974 -26.537 1.00 96.31 117 GLN A N 1
ATOM 921 C CA . GLN A 1 117 ? -9.495 -4.432 -27.261 1.00 96.31 117 GLN A CA 1
ATOM 922 C C . GLN A 1 117 ? -10.068 -5.707 -26.637 1.00 96.31 117 GLN A C 1
ATOM 924 O O . GLN A 1 117 ? -9.337 -6.627 -26.278 1.00 96.31 117 GLN A O 1
ATOM 929 N N . ASN A 1 118 ? -11.395 -5.808 -26.608 1.00 98.19 118 ASN A N 1
ATOM 930 C CA . ASN A 1 118 ? -12.106 -7.016 -26.209 1.00 98.19 118 ASN A CA 1
ATOM 931 C C . ASN A 1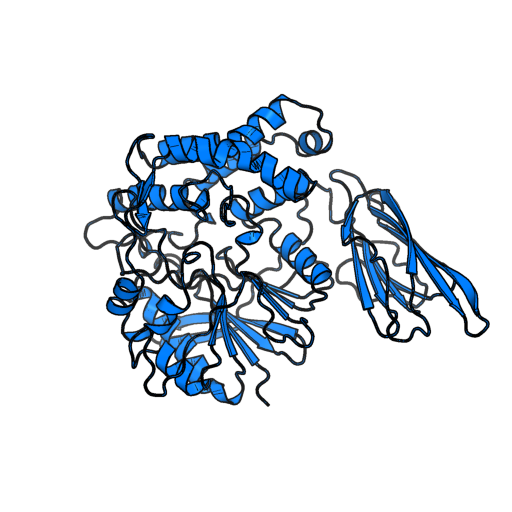 118 ? -13.197 -7.363 -27.243 1.00 98.19 118 ASN A C 1
ATOM 933 O O . ASN A 1 118 ? -13.986 -6.483 -27.590 1.00 98.19 118 ASN A O 1
ATOM 937 N N . PRO A 1 119 ? -13.320 -8.625 -27.705 1.00 97.19 119 PRO A N 1
ATOM 938 C CA . PRO A 1 119 ? -14.297 -9.005 -28.732 1.00 97.19 119 PRO A CA 1
ATOM 939 C C . PRO A 1 119 ? -15.767 -8.797 -28.344 1.00 97.19 119 PRO A C 1
ATOM 941 O O . PRO A 1 119 ? -16.622 -8.721 -29.223 1.00 97.19 119 PRO A O 1
ATOM 944 N N . LYS A 1 120 ? -16.077 -8.718 -27.044 1.00 97.31 120 LYS A N 1
ATOM 945 C CA . LYS A 1 120 ? -17.424 -8.445 -26.521 1.00 97.31 120 LYS A CA 1
ATOM 946 C C . LYS A 1 120 ? -17.628 -6.981 -26.114 1.00 97.31 120 LYS A C 1
ATOM 948 O O . LYS A 1 120 ? -18.691 -6.642 -25.606 1.00 97.31 120 LYS A O 1
ATOM 953 N N . GLY A 1 121 ? -16.633 -6.119 -26.329 1.00 97.00 121 GLY A N 1
ATOM 954 C CA . GLY A 1 121 ? -16.698 -4.699 -25.984 1.00 97.00 121 GLY A CA 1
ATOM 955 C C . GLY A 1 121 ? -16.581 -4.394 -24.488 1.00 97.00 121 GLY A C 1
ATOM 956 O O . GLY A 1 121 ? -16.851 -3.263 -24.090 1.00 97.00 121 GLY A O 1
ATOM 957 N N . TYR A 1 122 ? -16.188 -5.366 -23.654 1.00 98.50 122 TYR A N 1
ATOM 958 C CA . TYR A 1 122 ? -15.879 -5.100 -22.248 1.00 98.50 122 TYR A CA 1
ATOM 959 C C . TYR A 1 122 ? -14.605 -4.264 -22.117 1.00 98.50 122 TYR A C 1
ATOM 961 O O . TYR A 1 122 ? -13.659 -4.440 -22.881 1.00 98.50 122 TYR A O 1
ATOM 969 N N . LYS A 1 123 ? -14.577 -3.379 -21.122 1.00 98.19 123 LYS A N 1
ATOM 970 C CA . LYS A 1 123 ? -13.475 -2.446 -20.868 1.00 98.19 123 LYS A CA 1
ATOM 971 C C . LYS A 1 123 ? -12.997 -2.563 -19.429 1.00 98.19 123 LYS A C 1
ATOM 973 O O . LYS A 1 123 ? -13.794 -2.874 -18.544 1.00 98.19 123 LYS A O 1
ATOM 978 N N . ILE A 1 124 ? -11.716 -2.281 -19.209 1.00 98.56 124 ILE A N 1
ATOM 979 C CA . ILE A 1 124 ? -11.167 -2.086 -17.865 1.00 98.56 124 ILE A CA 1
ATOM 980 C C . ILE A 1 124 ? -11.628 -0.718 -17.370 1.00 98.56 124 ILE A C 1
ATOM 982 O O . ILE A 1 124 ? -11.553 0.264 -18.108 1.00 98.56 124 ILE A O 1
ATOM 986 N N . LYS A 1 125 ? -12.108 -0.649 -16.131 1.00 98.50 125 LYS A N 1
ATOM 987 C CA . LYS A 1 125 ? -12.554 0.601 -15.513 1.00 98.50 125 LYS A CA 1
ATOM 988 C C . LYS A 1 125 ? -11.401 1.229 -14.753 1.00 98.50 125 LYS A C 1
ATOM 990 O O . LYS A 1 125 ? -10.826 0.591 -13.879 1.00 98.50 125 LYS A O 1
ATOM 995 N N . LEU A 1 126 ? -11.082 2.480 -15.041 1.00 98.62 126 LEU A N 1
ATOM 996 C CA . LEU A 1 126 ? -10.141 3.238 -14.233 1.00 98.62 126 LEU A CA 1
ATOM 997 C C . LEU A 1 126 ? -10.814 3.709 -12.939 1.00 98.62 126 LEU A C 1
ATOM 999 O O . LEU A 1 126 ? -11.887 4.316 -12.972 1.00 98.62 126 LEU A O 1
ATOM 1003 N N . SER A 1 127 ? -10.172 3.460 -11.801 1.00 97.94 127 SER A N 1
ATOM 1004 C CA . SER A 1 127 ? -10.580 4.031 -10.521 1.00 97.94 127 SER A CA 1
ATOM 1005 C C . SER A 1 127 ? -10.484 5.563 -10.581 1.00 97.94 127 SER A C 1
ATOM 1007 O O . SER A 1 127 ? -9.487 6.098 -11.078 1.00 97.94 127 SER A O 1
ATOM 1009 N N . PRO A 1 128 ? -11.484 6.302 -10.064 1.00 92.19 128 PRO A N 1
ATOM 1010 C CA . PRO A 1 128 ? -11.468 7.765 -10.080 1.00 92.19 128 PRO A CA 1
ATOM 1011 C C . PRO A 1 128 ? -10.358 8.376 -9.210 1.00 92.19 128 PRO A C 1
ATOM 1013 O O . PRO A 1 128 ? -10.028 9.545 -9.395 1.00 92.19 128 PRO A O 1
ATOM 1016 N N . GLY A 1 129 ? -9.779 7.608 -8.284 1.00 93.94 129 GLY A N 1
ATOM 1017 C CA . GLY A 1 129 ? -8.656 8.026 -7.449 1.00 93.94 129 GLY A CA 1
ATOM 1018 C C . GLY A 1 129 ? -7.784 6.852 -7.008 1.00 93.94 129 GLY A C 1
ATOM 1019 O O . GLY A 1 129 ? -8.056 5.696 -7.345 1.00 93.94 129 GLY A O 1
ATOM 1020 N N . ASP A 1 130 ? -6.752 7.162 -6.227 1.00 95.31 130 ASP A N 1
ATOM 1021 C CA . ASP A 1 130 ? -5.713 6.204 -5.815 1.00 95.31 130 ASP A CA 1
ATOM 1022 C C . ASP A 1 130 ? -6.124 5.326 -4.620 1.00 95.31 130 ASP A C 1
ATOM 1024 O O . ASP A 1 130 ? -5.436 4.363 -4.283 1.00 95.31 130 ASP A O 1
ATOM 1028 N N . ILE A 1 131 ? -7.255 5.647 -3.981 1.00 97.44 131 ILE A N 1
ATOM 1029 C CA . ILE A 1 131 ? -7.911 4.834 -2.953 1.00 97.44 131 ILE A CA 1
ATOM 1030 C C . ILE A 1 131 ? -9.225 4.316 -3.533 1.00 97.44 131 ILE A C 1
ATOM 1032 O O . ILE A 1 131 ? -10.102 5.095 -3.913 1.00 97.44 131 ILE A O 1
ATOM 1036 N N . TYR A 1 132 ? -9.358 2.996 -3.586 1.00 97.94 132 TYR A N 1
ATOM 1037 C CA . TYR A 1 132 ? -10.480 2.298 -4.191 1.00 97.94 132 TYR A CA 1
ATOM 1038 C C . TYR A 1 132 ? -11.234 1.446 -3.166 1.00 97.94 132 TYR A C 1
ATOM 1040 O O . TYR A 1 132 ? -10.634 0.741 -2.357 1.00 97.94 132 TYR A O 1
ATOM 1048 N N . TYR A 1 133 ? -12.565 1.490 -3.232 1.00 97.50 133 TYR A N 1
ATOM 1049 C CA . TYR A 1 133 ? -13.465 0.706 -2.388 1.00 97.50 133 TYR A CA 1
ATOM 1050 C C . TYR A 1 133 ? -14.265 -0.254 -3.281 1.00 97.50 133 TYR A C 1
ATOM 1052 O O . TYR A 1 133 ? -15.258 0.178 -3.873 1.00 97.50 133 TYR A O 1
ATOM 1060 N N . PRO A 1 134 ? -13.874 -1.538 -3.399 1.00 94.50 134 PRO A N 1
ATOM 1061 C CA . PRO A 1 134 ? -14.562 -2.491 -4.280 1.00 94.50 134 PRO A CA 1
ATOM 1062 C C . PRO A 1 134 ? -16.008 -2.796 -3.863 1.00 94.50 134 PRO A C 1
ATOM 1064 O O . PRO A 1 134 ? -16.804 -3.297 -4.658 1.00 94.50 134 PRO A O 1
ATOM 1067 N N . ILE A 1 135 ? -16.370 -2.488 -2.614 1.00 90.75 135 ILE A N 1
ATOM 1068 C CA . ILE A 1 135 ? -17.735 -2.599 -2.091 1.00 90.75 135 ILE A CA 1
ATOM 1069 C C . ILE A 1 135 ? -18.145 -1.229 -1.559 1.00 90.75 135 ILE A C 1
ATOM 1071 O O . ILE A 1 135 ? -17.920 -0.892 -0.394 1.00 90.75 135 ILE A O 1
ATOM 1075 N N . ALA A 1 136 ? -18.701 -0.407 -2.447 1.00 81.12 136 ALA A N 1
ATOM 1076 C CA . ALA A 1 136 ? -19.006 0.991 -2.162 1.00 81.12 136 ALA A CA 1
ATOM 1077 C C . ALA A 1 136 ? -20.034 1.163 -1.031 1.00 81.12 136 ALA A C 1
ATOM 1079 O O . ALA A 1 136 ? -19.976 2.155 -0.307 1.00 81.12 136 ALA A O 1
ATOM 1080 N N . GLU A 1 137 ? -20.955 0.207 -0.866 1.00 81.88 137 GLU A N 1
ATOM 1081 C CA . GLU A 1 137 ? -22.050 0.292 0.103 1.00 81.88 137 GLU A CA 1
ATOM 1082 C C . GLU A 1 137 ? -21.572 0.257 1.559 1.00 81.88 137 GLU A C 1
ATOM 1084 O O . GLU A 1 137 ? -22.222 0.855 2.413 1.00 81.88 137 GLU A O 1
ATOM 1089 N N . ASN A 1 138 ? -20.465 -0.435 1.853 1.00 80.88 138 ASN A N 1
ATOM 1090 C CA . ASN A 1 138 ? -19.984 -0.610 3.228 1.00 80.88 138 ASN A CA 1
ATOM 1091 C C . ASN A 1 138 ? -18.518 -0.207 3.455 1.00 80.88 138 ASN A C 1
ATOM 1093 O O . ASN A 1 138 ? -18.122 -0.099 4.611 1.00 80.88 138 ASN A O 1
ATOM 1097 N N . LYS A 1 139 ? -17.722 0.006 2.393 1.00 91.00 139 LYS A N 1
ATOM 1098 C CA . LYS A 1 139 ? -16.295 0.384 2.448 1.00 91.00 139 LYS A CA 1
ATOM 1099 C C . LYS A 1 139 ? -15.422 -0.515 3.339 1.00 91.00 139 LYS A C 1
ATOM 1101 O O . LYS A 1 139 ? -14.336 -0.121 3.748 1.00 91.00 139 LYS A O 1
ATOM 1106 N N . LYS A 1 140 ? -15.861 -1.751 3.606 1.00 95.31 140 LYS A N 1
ATOM 1107 C CA . LYS A 1 140 ? -15.178 -2.671 4.533 1.00 95.31 140 LYS A CA 1
ATOM 1108 C C . LYS A 1 140 ? -13.852 -3.210 3.993 1.00 95.31 140 LYS A C 1
ATOM 1110 O O . LYS A 1 140 ? -13.023 -3.677 4.770 1.00 95.31 140 LYS A O 1
ATOM 1115 N N . ILE A 1 141 ? -13.648 -3.103 2.683 1.00 97.88 141 ILE A N 1
ATOM 1116 C CA . ILE A 1 141 ? -12.393 -3.395 1.995 1.00 97.88 141 ILE A CA 1
ATOM 1117 C C . ILE A 1 141 ? -11.935 -2.103 1.324 1.00 97.88 141 ILE A C 1
ATOM 1119 O O . ILE A 1 141 ? -12.721 -1.465 0.617 1.00 97.88 141 ILE A O 1
ATOM 1123 N N . VAL A 1 142 ? -10.668 -1.747 1.514 1.00 98.19 142 VAL A N 1
ATOM 1124 C CA . VAL A 1 142 ? -10.023 -0.629 0.827 1.00 98.19 142 VAL A CA 1
ATOM 1125 C C . VAL A 1 142 ? -8.738 -1.099 0.157 1.00 98.19 142 VAL A C 1
ATOM 1127 O O . VAL A 1 142 ? -7.936 -1.829 0.740 1.00 98.19 142 VAL A O 1
ATOM 1130 N N . CYS A 1 143 ? -8.552 -0.692 -1.092 1.00 98.56 143 CYS A N 1
ATOM 1131 C CA . CYS A 1 143 ? -7.397 -1.030 -1.907 1.00 98.56 143 CYS A CA 1
ATOM 1132 C C . CYS A 1 143 ? -6.712 0.259 -2.361 1.00 98.56 143 CYS A C 1
ATOM 1134 O O . CYS A 1 143 ? -7.357 1.156 -2.901 1.00 98.56 143 CYS A O 1
ATOM 1136 N N . THR A 1 144 ? -5.402 0.357 -2.181 1.00 98.44 144 THR A N 1
ATOM 1137 C CA . THR A 1 144 ? -4.584 1.438 -2.749 1.00 98.44 144 THR A CA 1
ATOM 1138 C C . THR A 1 144 ? -3.203 0.902 -3.071 1.00 98.44 144 THR A C 1
ATOM 1140 O O . THR A 1 144 ? -2.741 0.017 -2.372 1.00 98.44 144 THR A O 1
ATOM 1143 N N . HIS A 1 145 ? -2.509 1.421 -4.083 1.00 98.00 145 HIS A N 1
ATOM 1144 C CA . HIS A 1 145 ? -1.154 0.945 -4.375 1.00 98.00 145 HIS A CA 1
ATOM 1145 C C . HIS A 1 145 ? -0.202 1.149 -3.177 1.00 98.00 145 HIS A C 1
ATOM 1147 O O . HIS A 1 145 ? 0.643 0.310 -2.909 1.00 98.00 145 HIS A O 1
ATOM 1153 N N . GLY A 1 146 ? -0.387 2.216 -2.389 1.00 97.06 146 GLY A N 1
ATOM 1154 C CA . GLY A 1 146 ? 0.409 2.502 -1.186 1.00 97.06 146 GLY A CA 1
ATOM 1155 C C . GLY A 1 146 ? 1.451 3.606 -1.379 1.00 97.06 146 GLY A C 1
ATOM 1156 O O . GLY A 1 146 ? 1.769 4.307 -0.422 1.00 97.06 146 GLY A O 1
ATOM 1157 N N . HIS A 1 147 ? 1.878 3.861 -2.621 1.00 97.00 147 HIS A N 1
ATOM 1158 C CA . HIS A 1 147 ? 2.808 4.948 -2.964 1.00 97.00 147 HIS A CA 1
ATOM 1159 C C . HIS A 1 147 ? 2.356 6.336 -2.467 1.00 97.00 147 HIS A C 1
ATOM 1161 O O . HIS A 1 147 ? 3.187 7.183 -2.155 1.00 97.00 147 HIS A O 1
ATOM 1167 N N . ILE A 1 148 ? 1.047 6.572 -2.316 1.00 96.38 148 ILE A N 1
ATOM 1168 C CA . ILE A 1 148 ? 0.487 7.831 -1.794 1.00 96.38 148 ILE A CA 1
ATOM 1169 C C . ILE A 1 148 ? 0.901 8.151 -0.346 1.00 96.38 148 ILE A C 1
ATOM 1171 O O . ILE A 1 148 ? 0.774 9.300 0.076 1.00 96.38 148 ILE A O 1
ATOM 1175 N N . TYR A 1 149 ? 1.393 7.160 0.405 1.00 96.38 149 TYR A N 1
ATOM 1176 C CA . TYR A 1 149 ? 1.891 7.306 1.779 1.00 96.38 149 TYR A CA 1
ATOM 1177 C C . TYR A 1 149 ? 3.411 7.453 1.864 1.00 96.38 149 TYR A C 1
ATOM 1179 O O . TYR A 1 149 ? 3.967 7.566 2.954 1.00 96.38 149 TYR A O 1
ATOM 1187 N N . THR A 1 150 ? 4.083 7.460 0.718 1.00 94.81 150 THR A N 1
ATOM 1188 C CA . THR A 1 150 ? 5.539 7.498 0.625 1.00 94.81 150 THR A CA 1
ATOM 1189 C C . THR A 1 150 ? 5.966 8.852 0.062 1.00 94.81 150 THR A C 1
ATOM 1191 O O . THR A 1 150 ? 5.409 9.338 -0.922 1.00 94.81 150 THR A O 1
ATOM 1194 N N . MET A 1 151 ? 6.896 9.527 0.730 1.00 94.31 151 MET A N 1
ATOM 1195 C CA . MET A 1 151 ? 7.275 10.904 0.414 1.00 94.31 151 MET A CA 1
ATOM 1196 C C . MET A 1 151 ? 7.831 11.066 -1.003 1.00 94.31 151 MET A C 1
ATOM 1198 O O . MET A 1 151 ? 7.546 12.068 -1.662 1.00 94.31 151 MET A O 1
ATOM 1202 N N . PHE A 1 152 ? 8.647 10.117 -1.455 1.00 93.94 152 PHE A N 1
ATOM 1203 C CA . PHE A 1 152 ? 9.376 10.207 -2.713 1.00 93.94 152 PHE A CA 1
ATOM 1204 C C . PHE A 1 152 ? 8.607 9.613 -3.887 1.00 93.94 152 PHE A C 1
ATOM 1206 O O . PHE A 1 152 ? 8.912 9.990 -5.017 1.00 93.94 152 PHE A O 1
ATOM 1213 N N . ASN A 1 153 ? 7.619 8.744 -3.654 1.00 96.06 153 ASN A N 1
ATOM 1214 C CA . ASN A 1 153 ? 6.817 8.150 -4.726 1.00 96.06 153 ASN A CA 1
ATOM 1215 C C . ASN A 1 153 ? 5.362 8.648 -4.793 1.00 96.06 153 ASN A C 1
ATOM 1217 O O . ASN A 1 153 ? 4.708 8.407 -5.809 1.00 96.06 153 ASN A O 1
ATOM 1221 N N . ALA A 1 154 ? 4.850 9.381 -3.797 1.00 96.31 154 ALA A N 1
ATOM 1222 C CA . ALA A 1 154 ? 3.517 9.987 -3.879 1.00 96.31 154 ALA A CA 1
ATOM 1223 C C . ALA A 1 154 ? 3.452 11.123 -4.919 1.00 96.31 154 ALA A C 1
ATOM 1225 O O . ALA A 1 154 ? 4.399 11.907 -5.009 1.00 96.31 154 ALA A O 1
ATOM 1226 N N . PRO A 1 155 ? 2.319 11.302 -5.627 1.00 95.19 155 PRO A N 1
ATOM 1227 C CA . PRO A 1 155 ? 2.134 12.384 -6.595 1.00 95.19 155 PRO A CA 1
ATOM 1228 C C . PRO A 1 155 ? 2.482 13.777 -6.040 1.00 95.19 155 PRO A C 1
ATOM 1230 O O . PRO A 1 155 ? 1.955 14.193 -5.003 1.00 95.19 155 PRO A O 1
ATOM 1233 N N . TYR A 1 156 ? 3.312 14.535 -6.764 1.00 93.81 156 TYR A N 1
ATOM 1234 C CA . TYR A 1 156 ? 3.761 15.870 -6.355 1.00 93.81 156 TYR A CA 1
ATOM 1235 C C . TYR A 1 156 ? 3.080 16.987 -7.161 1.00 93.81 156 TYR A C 1
ATOM 1237 O O . TYR A 1 156 ? 3.543 17.418 -8.221 1.00 93.81 156 TYR A O 1
ATOM 1245 N N . ASN A 1 157 ? 1.954 17.472 -6.630 1.00 88.00 157 ASN A N 1
ATOM 1246 C CA . ASN A 1 157 ? 1.040 18.410 -7.295 1.00 88.00 157 ASN A CA 1
ATOM 1247 C C . ASN A 1 157 ? 1.223 19.877 -6.859 1.00 88.00 157 ASN A C 1
ATOM 1249 O O . ASN A 1 157 ? 0.252 20.559 -6.528 1.00 88.00 157 ASN A O 1
ATOM 1253 N N . ASN A 1 158 ? 2.457 20.383 -6.848 1.00 82.19 158 ASN A N 1
ATOM 1254 C CA . ASN A 1 158 ? 2.706 21.807 -6.607 1.00 82.19 158 ASN A CA 1
ATOM 1255 C C . ASN A 1 158 ? 2.326 22.633 -7.857 1.00 82.19 158 ASN A C 1
ATOM 1257 O O . ASN A 1 158 ? 2.691 22.273 -8.975 1.00 82.19 158 ASN A O 1
ATOM 1261 N N . ALA A 1 159 ? 1.615 23.753 -7.685 1.00 76.69 159 ALA A N 1
ATOM 1262 C CA . ALA A 1 159 ? 1.186 24.623 -8.788 1.00 76.69 159 ALA A CA 1
ATOM 1263 C C . ALA A 1 159 ? 2.352 25.166 -9.640 1.00 76.69 159 ALA A C 1
ATOM 1265 O O . ALA A 1 159 ? 2.163 25.478 -10.814 1.00 76.69 159 ALA A O 1
ATOM 1266 N N . ASN A 1 160 ? 3.553 25.252 -9.062 1.00 80.50 160 ASN A N 1
ATOM 1267 C CA . ASN A 1 160 ? 4.770 25.688 -9.743 1.00 80.50 160 ASN A CA 1
ATOM 1268 C C . ASN A 1 160 ? 5.580 24.526 -10.344 1.00 80.50 160 ASN A C 1
ATOM 1270 O O . ASN A 1 160 ? 6.639 24.774 -10.912 1.00 80.50 160 ASN A O 1
ATOM 1274 N N . ASN A 1 161 ? 5.119 23.274 -10.224 1.00 87.44 161 ASN A N 1
ATOM 1275 C CA . ASN A 1 161 ? 5.801 22.102 -10.768 1.00 87.44 161 ASN A CA 1
ATOM 1276 C C . ASN A 1 161 ? 5.398 21.877 -12.248 1.00 87.44 161 ASN A C 1
ATOM 1278 O O . ASN A 1 161 ? 4.320 21.336 -12.512 1.00 87.44 161 ASN A O 1
ATOM 1282 N N . PRO A 1 162 ? 6.249 22.221 -13.241 1.00 89.19 162 PRO A N 1
ATOM 1283 C CA . PRO A 1 162 ? 5.918 22.076 -14.668 1.00 89.19 162 PRO A CA 1
ATOM 1284 C C . PRO A 1 162 ? 5.798 20.609 -15.122 1.00 89.19 162 PRO A C 1
ATOM 1286 O O . PRO A 1 162 ? 5.271 20.303 -16.203 1.00 89.19 162 PRO A O 1
ATOM 1289 N N . ILE A 1 163 ? 6.290 19.692 -14.291 1.00 91.69 163 ILE A N 1
ATOM 1290 C CA . ILE A 1 163 ? 6.304 18.253 -14.523 1.00 91.69 163 ILE A CA 1
ATOM 1291 C C . ILE A 1 163 ? 5.388 17.509 -13.545 1.00 91.69 163 ILE A C 1
ATOM 1293 O O . ILE A 1 163 ? 5.474 16.292 -13.461 1.00 91.69 163 ILE A O 1
ATOM 1297 N N . ALA A 1 164 ? 4.475 18.196 -12.848 1.00 92.12 164 ALA A N 1
ATOM 1298 C CA . ALA A 1 164 ? 3.434 17.533 -12.062 1.00 92.12 164 ALA A CA 1
ATOM 1299 C C . ALA A 1 164 ? 2.639 16.525 -12.928 1.00 92.12 164 ALA A C 1
ATOM 1301 O O . ALA A 1 164 ? 2.436 16.777 -14.125 1.00 92.12 164 ALA A O 1
ATOM 1302 N N . PRO A 1 165 ? 2.181 15.393 -12.357 1.00 93.12 165 PRO A N 1
ATOM 1303 C CA . PRO A 1 165 ? 2.246 15.003 -10.941 1.00 93.12 165 PRO A CA 1
ATOM 1304 C C . PRO A 1 165 ? 3.516 14.220 -10.551 1.00 93.12 165 PRO A C 1
ATOM 1306 O O . PRO A 1 165 ? 3.537 13.588 -9.494 1.00 93.12 165 PRO A O 1
ATOM 1309 N N . LEU A 1 166 ? 4.543 14.202 -11.405 1.00 94.75 166 LEU A N 1
ATOM 1310 C CA . LEU A 1 166 ? 5.682 13.298 -11.253 1.00 94.75 166 LEU A CA 1
ATOM 1311 C C . LEU A 1 166 ? 6.419 13.536 -9.924 1.00 94.75 166 LEU A C 1
ATOM 1313 O O . LEU A 1 166 ? 6.609 14.697 -9.558 1.00 94.75 166 LEU A O 1
ATOM 1317 N N . PRO A 1 167 ? 6.827 12.478 -9.203 1.00 95.62 167 PRO A N 1
ATOM 1318 C CA . PRO A 1 167 ? 7.473 12.612 -7.906 1.00 95.62 167 PRO A CA 1
ATOM 1319 C C . PRO A 1 167 ? 8.993 12.412 -7.989 1.00 95.62 167 PRO A C 1
ATOM 1321 O O . PRO A 1 167 ? 9.534 11.982 -9.011 1.00 95.62 167 PRO A O 1
ATOM 1324 N N . LEU A 1 168 ? 9.699 12.690 -6.887 1.00 94.88 168 LEU A N 1
ATOM 1325 C CA . LEU A 1 168 ? 11.163 12.599 -6.813 1.00 94.88 168 LEU A CA 1
ATOM 1326 C C . LEU A 1 168 ? 11.699 11.213 -7.228 1.00 94.88 168 LEU A C 1
ATOM 1328 O O . LEU A 1 168 ? 12.718 11.116 -7.918 1.00 94.88 168 LEU A O 1
ATOM 1332 N N . GLY A 1 169 ? 10.995 10.149 -6.836 1.00 94.56 169 GLY A N 1
ATOM 1333 C CA . GLY A 1 169 ? 11.341 8.754 -7.097 1.00 94.56 169 GLY A CA 1
ATOM 1334 C C . GLY A 1 169 ? 11.493 8.435 -8.581 1.00 94.56 169 GLY A C 1
ATOM 1335 O O . GLY A 1 169 ? 12.389 7.678 -8.952 1.00 94.56 169 GLY A O 1
ATOM 1336 N N . GLN A 1 170 ? 10.737 9.102 -9.459 1.00 94.94 170 GLN A N 1
ATOM 1337 C CA . GLN A 1 170 ? 10.873 8.898 -10.899 1.00 94.94 170 GLN A CA 1
ATOM 1338 C C . GLN A 1 170 ? 12.282 9.240 -11.393 1.00 94.94 170 GLN A C 1
ATOM 1340 O O . GLN A 1 170 ? 12.870 8.484 -12.163 1.00 94.94 170 GLN A O 1
ATOM 1345 N N . PHE A 1 171 ? 12.871 10.346 -10.937 1.00 94.38 171 PHE A N 1
ATOM 1346 C CA . PHE A 1 171 ? 14.215 10.759 -11.364 1.00 94.38 171 PHE A CA 1
ATOM 1347 C C . PHE A 1 171 ? 15.289 9.801 -10.854 1.00 94.38 171 PHE A C 1
ATOM 1349 O O . PHE A 1 171 ? 16.257 9.521 -11.566 1.00 94.38 171 PHE A O 1
ATOM 1356 N N . ILE A 1 172 ? 15.084 9.254 -9.653 1.00 93.19 172 ILE A N 1
ATOM 1357 C CA . ILE A 1 172 ? 15.950 8.227 -9.073 1.00 93.19 172 ILE A CA 1
ATOM 1358 C C . ILE A 1 172 ? 15.915 6.973 -9.950 1.00 93.19 172 ILE A C 1
ATOM 1360 O O . ILE A 1 172 ? 16.964 6.522 -10.416 1.00 93.19 172 ILE A O 1
ATOM 1364 N N . THR A 1 173 ? 14.720 6.464 -10.258 1.00 94.44 173 THR A N 1
ATOM 1365 C CA . THR A 1 173 ? 14.531 5.270 -11.093 1.00 94.44 173 THR A CA 1
ATOM 1366 C C . THR A 1 173 ? 15.127 5.451 -12.490 1.00 94.44 173 THR A C 1
ATOM 1368 O O . THR A 1 173 ? 15.834 4.572 -12.983 1.00 94.44 173 THR A O 1
ATOM 1371 N N . ARG A 1 174 ? 14.946 6.625 -13.106 1.00 95.38 174 ARG A N 1
ATOM 1372 C CA . ARG A 1 174 ? 15.485 6.956 -14.438 1.00 95.38 174 ARG A CA 1
ATOM 1373 C C . ARG A 1 174 ? 17.016 7.004 -14.456 1.00 95.38 174 ARG A C 1
ATOM 1375 O O . ARG A 1 174 ? 17.643 6.528 -15.405 1.00 95.38 174 ARG A O 1
ATOM 1382 N N . ALA A 1 175 ? 17.637 7.540 -13.406 1.00 95.31 175 ALA A N 1
ATOM 1383 C CA . ALA A 1 175 ? 19.093 7.545 -13.269 1.00 95.31 175 ALA A CA 1
ATOM 1384 C C . ALA A 1 175 ? 19.656 6.136 -13.039 1.00 95.31 175 ALA A C 1
ATOM 1386 O O . ALA A 1 175 ? 20.671 5.770 -13.639 1.00 95.31 175 ALA A O 1
ATOM 1387 N N . VAL A 1 176 ? 18.974 5.313 -12.238 1.00 93.62 176 VAL A N 1
ATOM 1388 C CA . VAL A 1 176 ? 19.351 3.906 -12.055 1.00 93.62 176 VAL A CA 1
ATOM 1389 C C . VAL A 1 176 ? 19.207 3.128 -13.360 1.00 93.62 176 VAL A C 1
ATOM 1391 O O . VAL A 1 176 ? 20.128 2.396 -13.719 1.00 93.62 176 VAL A O 1
ATOM 1394 N N . ALA A 1 177 ? 18.135 3.332 -14.127 1.00 95.31 177 ALA A N 1
ATOM 1395 C CA . ALA A 1 177 ? 17.978 2.718 -15.443 1.00 95.31 177 ALA A CA 1
ATOM 1396 C C . ALA A 1 177 ? 19.133 3.096 -16.391 1.00 95.31 177 ALA A C 1
ATOM 1398 O O . ALA A 1 177 ? 19.703 2.220 -17.044 1.00 95.31 177 ALA A O 1
ATOM 1399 N N . SER A 1 178 ? 19.566 4.363 -16.404 1.00 95.81 178 SER A N 1
ATOM 1400 C CA . SER A 1 178 ? 20.753 4.803 -17.157 1.00 95.81 178 SER A CA 1
ATOM 1401 C C . SER A 1 178 ? 22.045 4.126 -16.698 1.00 95.81 178 SER A C 1
ATOM 1403 O O . SER A 1 178 ? 22.863 3.727 -17.529 1.00 95.81 178 SER A O 1
ATOM 1405 N N . MET A 1 179 ? 22.243 3.968 -15.387 1.00 94.50 179 MET A N 1
ATOM 1406 C CA . MET A 1 179 ? 23.388 3.235 -14.843 1.00 94.50 179 MET A CA 1
ATOM 1407 C C . MET A 1 179 ? 23.353 1.763 -15.271 1.00 94.50 179 MET A C 1
ATOM 1409 O O . MET A 1 179 ? 24.350 1.246 -15.776 1.00 94.50 179 MET A O 1
ATOM 1413 N N . ARG A 1 180 ? 22.205 1.089 -15.123 1.00 93.69 180 ARG A N 1
ATOM 1414 C CA . ARG A 1 180 ? 22.043 -0.320 -15.501 1.00 93.69 180 ARG A CA 1
ATOM 1415 C C . ARG A 1 180 ? 22.254 -0.522 -16.995 1.00 93.69 180 ARG A C 1
ATOM 1417 O O . ARG A 1 180 ? 22.990 -1.427 -17.371 1.00 93.69 180 ARG A O 1
ATOM 1424 N N . GLN A 1 181 ? 21.742 0.366 -17.843 1.00 95.06 181 GLN A N 1
ATOM 1425 C CA . GLN A 1 181 ? 21.973 0.308 -19.288 1.00 95.06 181 GLN A CA 1
ATOM 1426 C C . GLN A 1 181 ? 23.467 0.288 -19.657 1.00 95.06 181 GLN A C 1
ATOM 1428 O O . GLN A 1 181 ? 23.834 -0.385 -20.620 1.00 95.06 181 GLN A O 1
ATOM 1433 N N . LYS A 1 182 ? 24.323 0.991 -18.900 1.00 93.88 182 LYS A N 1
ATOM 1434 C CA . LYS A 1 182 ? 25.786 0.988 -19.089 1.00 93.88 182 LYS A CA 1
ATOM 1435 C C . LYS A 1 182 ? 26.458 -0.286 -18.554 1.00 93.88 182 LYS A C 1
ATOM 1437 O O . LYS A 1 182 ? 27.530 -0.646 -19.029 1.00 93.88 182 LYS A O 1
ATOM 1442 N N . GLN A 1 183 ? 25.863 -0.936 -17.552 1.00 92.94 183 GLN A N 1
ATOM 1443 C CA . GLN A 1 183 ? 26.407 -2.131 -16.892 1.00 92.94 183 GLN A CA 1
ATOM 1444 C C . GLN A 1 183 ? 26.010 -3.443 -17.583 1.00 92.94 183 GLN A C 1
ATOM 1446 O O . GLN A 1 183 ? 26.745 -4.428 -17.488 1.00 92.94 183 GLN A O 1
ATOM 1451 N N . LEU A 1 184 ? 24.854 -3.475 -18.252 1.00 95.44 184 LEU A N 1
ATOM 1452 C CA . LEU A 1 184 ? 24.344 -4.670 -18.920 1.00 95.44 184 LEU A CA 1
ATOM 1453 C C . LEU A 1 184 ? 25.238 -5.087 -20.090 1.00 95.44 184 LEU A C 1
ATOM 1455 O O . LEU A 1 184 ? 25.613 -4.281 -20.944 1.00 95.44 184 LEU A O 1
ATOM 1459 N N . LYS A 1 185 ? 25.543 -6.384 -20.157 1.00 96.25 185 LYS A N 1
ATOM 1460 C CA . LYS A 1 185 ? 26.224 -6.984 -21.310 1.00 96.25 185 LYS A CA 1
ATOM 1461 C C . LYS A 1 185 ? 25.255 -7.110 -22.496 1.00 96.25 185 LYS A C 1
ATOM 1463 O O . LYS A 1 185 ? 24.043 -7.172 -22.289 1.00 96.25 185 LYS A O 1
ATOM 1468 N N . PRO A 1 186 ? 25.749 -7.205 -23.744 1.00 95.12 186 PRO A N 1
ATOM 1469 C CA . PRO A 1 186 ? 24.891 -7.490 -24.892 1.00 95.12 186 PRO A CA 1
ATOM 1470 C C . PRO A 1 186 ? 24.033 -8.744 -24.668 1.00 95.12 186 PRO A C 1
ATOM 1472 O O . PRO A 1 186 ? 24.558 -9.792 -24.296 1.00 95.12 186 PRO A O 1
ATOM 1475 N N . GLY A 1 187 ? 22.721 -8.624 -24.886 1.00 93.62 187 GLY A N 1
ATOM 1476 C CA . GLY A 1 187 ? 21.745 -9.699 -24.664 1.00 93.62 187 GLY A CA 1
ATOM 1477 C C . GLY A 1 187 ? 21.320 -9.908 -23.206 1.00 93.62 187 GLY A C 1
ATOM 1478 O O . GLY A 1 187 ? 20.449 -10.731 -22.958 1.00 93.62 187 GLY A O 1
ATOM 1479 N N . GLN A 1 188 ? 21.902 -9.173 -22.255 1.00 96.12 188 GLN A N 1
ATOM 1480 C CA . GLN A 1 188 ? 21.508 -9.203 -20.849 1.00 96.12 188 GLN A CA 1
ATOM 1481 C C . GLN A 1 188 ? 20.401 -8.182 -20.570 1.00 96.12 188 GLN A C 1
ATOM 1483 O O . GLN A 1 188 ? 20.354 -7.110 -21.178 1.00 96.12 188 GLN A O 1
ATOM 1488 N N . THR A 1 189 ? 19.560 -8.491 -19.592 1.00 97.00 189 THR A N 1
ATOM 1489 C CA . THR A 1 189 ? 18.515 -7.610 -19.065 1.00 97.00 189 THR A CA 1
ATOM 1490 C C . THR A 1 189 ? 18.719 -7.380 -17.569 1.00 97.00 189 THR A C 1
ATOM 1492 O O . THR A 1 189 ? 19.475 -8.104 -16.915 1.00 97.00 189 THR A O 1
ATOM 1495 N N . VAL A 1 190 ? 18.044 -6.384 -16.991 1.00 94.62 190 VAL A N 1
ATOM 1496 C CA . VAL A 1 190 ? 18.070 -6.168 -15.538 1.00 94.62 190 VAL A CA 1
ATOM 1497 C C . VAL A 1 190 ? 17.585 -7.397 -14.788 1.00 94.62 190 VAL A C 1
ATOM 1499 O O . VAL A 1 190 ? 18.170 -7.699 -13.760 1.00 94.62 190 VAL A O 1
ATOM 1502 N N . ALA A 1 191 ? 16.647 -8.172 -15.343 1.00 95.00 191 ALA A N 1
ATOM 1503 C CA . ALA A 1 191 ? 16.163 -9.409 -14.737 1.00 95.00 191 ALA A CA 1
ATOM 1504 C C . ALA A 1 191 ? 17.247 -10.496 -14.588 1.00 95.00 191 ALA A C 1
ATOM 1506 O O . ALA A 1 191 ? 17.020 -11.480 -13.893 1.00 95.00 191 ALA A O 1
ATOM 1507 N N . ASP A 1 192 ? 18.426 -10.339 -15.196 1.00 95.12 192 ASP A N 1
ATOM 1508 C CA . ASP A 1 192 ? 19.578 -11.222 -14.977 1.00 95.12 192 ASP A CA 1
ATOM 1509 C C . ASP A 1 192 ? 20.503 -10.734 -13.840 1.00 95.12 192 ASP A C 1
ATOM 1511 O O . ASP A 1 192 ? 21.549 -11.335 -13.588 1.00 95.12 192 ASP A O 1
ATOM 1515 N N . LEU A 1 193 ? 20.159 -9.624 -13.179 1.00 91.69 193 LEU A N 1
ATOM 1516 C CA . LEU A 1 193 ? 20.854 -9.062 -12.021 1.00 91.69 193 LEU A CA 1
ATOM 1517 C C . LEU A 1 193 ? 20.044 -9.331 -10.746 1.00 91.69 193 LEU A C 1
ATOM 1519 O O . LEU A 1 193 ? 18.825 -9.145 -10.748 1.00 91.69 193 LEU A O 1
ATOM 1523 N N . ASN A 1 194 ? 20.741 -9.689 -9.663 1.00 88.12 194 ASN A N 1
ATOM 1524 C CA . ASN A 1 194 ? 20.145 -9.878 -8.336 1.00 88.12 194 ASN A CA 1
ATOM 1525 C C . ASN A 1 194 ? 19.347 -8.649 -7.900 1.00 88.12 194 ASN A C 1
ATOM 1527 O O . ASN A 1 194 ? 19.802 -7.520 -8.103 1.00 88.12 194 ASN A O 1
ATOM 1531 N N . ASP A 1 195 ? 18.183 -8.897 -7.299 1.00 85.31 195 ASP A N 1
ATOM 1532 C CA . ASP A 1 195 ? 17.295 -7.899 -6.703 1.00 85.31 195 ASP A CA 1
ATOM 1533 C C . ASP A 1 195 ? 16.896 -6.752 -7.655 1.00 85.31 195 ASP A C 1
ATOM 1535 O O . ASP A 1 195 ? 16.477 -5.677 -7.239 1.00 85.31 195 ASP A O 1
ATOM 1539 N N . SER A 1 196 ? 17.008 -6.943 -8.971 1.00 82.12 196 SER A N 1
ATOM 1540 C CA . SER A 1 196 ? 16.714 -5.884 -9.946 1.00 82.12 196 SER A CA 1
ATOM 1541 C C . SER A 1 196 ? 15.256 -5.439 -9.951 1.00 82.12 196 SER A C 1
ATOM 1543 O O . SER A 1 196 ? 15.001 -4.254 -10.147 1.00 82.12 196 SER A O 1
ATOM 1545 N N . GLY A 1 197 ? 14.336 -6.376 -9.722 1.00 78.19 197 GLY A N 1
ATOM 1546 C CA . GLY A 1 197 ? 12.904 -6.128 -9.587 1.00 78.19 197 GLY A CA 1
ATOM 1547 C C . GLY A 1 197 ? 12.451 -5.879 -8.152 1.00 78.19 197 GLY A C 1
ATOM 1548 O O . GLY A 1 197 ? 11.257 -5.927 -7.910 1.00 78.19 197 GLY A O 1
ATOM 1549 N N . ASP A 1 198 ? 13.367 -5.665 -7.205 1.00 79.94 198 ASP A N 1
ATOM 1550 C CA . ASP A 1 198 ? 13.071 -5.277 -5.823 1.00 79.94 198 ASP A CA 1
ATOM 1551 C C . ASP A 1 198 ? 13.965 -4.081 -5.454 1.00 79.94 198 ASP A C 1
ATOM 1553 O O . ASP A 1 198 ? 15.134 -4.267 -5.095 1.00 79.94 198 ASP A O 1
ATOM 1557 N N . PRO A 1 199 ? 13.450 -2.840 -5.552 1.00 71.50 199 PRO A N 1
ATOM 1558 C CA . PRO A 1 199 ? 14.236 -1.632 -5.307 1.00 71.50 199 PRO A CA 1
ATOM 1559 C C . PRO A 1 199 ? 14.947 -1.611 -3.952 1.00 71.50 199 PRO A C 1
ATOM 1561 O O . PRO A 1 199 ? 16.010 -1.000 -3.839 1.00 71.50 199 PRO A O 1
ATOM 1564 N N . SER A 1 200 ? 14.411 -2.308 -2.941 1.00 66.06 200 SER A N 1
ATOM 1565 C CA . SER A 1 200 ? 15.007 -2.374 -1.603 1.00 66.06 200 SER A CA 1
ATOM 1566 C C . SER A 1 200 ? 16.369 -3.083 -1.580 1.00 66.06 200 SER A C 1
ATOM 1568 O O . SER A 1 200 ? 17.188 -2.819 -0.698 1.00 66.06 200 SER A O 1
ATOM 1570 N N . GLY A 1 201 ? 16.650 -3.934 -2.573 1.00 61.75 201 GLY A N 1
ATOM 1571 C CA . GLY A 1 201 ? 17.911 -4.664 -2.702 1.00 61.75 201 GLY A CA 1
ATOM 1572 C C . GLY A 1 201 ? 19.003 -3.936 -3.491 1.00 61.75 201 GLY A C 1
ATOM 1573 O O . GLY A 1 201 ? 20.079 -4.493 -3.700 1.00 61.75 201 GLY A O 1
ATOM 1574 N N . TRP A 1 202 ? 18.776 -2.705 -3.958 1.00 75.81 202 TRP A N 1
ATOM 1575 C CA . TRP A 1 202 ? 19.772 -1.998 -4.766 1.00 75.81 202 TRP A CA 1
ATOM 1576 C C . TRP A 1 202 ? 20.970 -1.501 -3.945 1.00 75.81 202 TRP A C 1
ATOM 1578 O O . TRP A 1 202 ? 20.819 -0.915 -2.876 1.00 75.81 202 TRP A O 1
ATOM 1588 N N . ASP A 1 203 ? 22.172 -1.588 -4.526 1.00 70.12 203 ASP A N 1
ATOM 1589 C CA . ASP A 1 203 ? 23.436 -1.155 -3.897 1.00 70.12 203 ASP A CA 1
ATOM 1590 C C . ASP A 1 203 ? 23.471 0.330 -3.484 1.00 70.12 203 ASP A C 1
ATOM 1592 O O . ASP A 1 203 ? 24.294 0.735 -2.663 1.00 70.12 203 ASP A O 1
ATOM 1596 N N . ILE A 1 204 ? 22.586 1.161 -4.047 1.00 70.44 204 ILE A N 1
ATOM 1597 C CA . ILE A 1 204 ? 22.472 2.583 -3.694 1.00 70.44 204 ILE A CA 1
ATOM 1598 C C . ILE A 1 204 ? 21.658 2.816 -2.412 1.00 70.44 204 ILE A C 1
ATOM 1600 O O . ILE A 1 204 ? 21.840 3.842 -1.754 1.00 70.44 204 ILE A O 1
ATOM 1604 N N . VAL A 1 205 ? 20.792 1.869 -2.028 1.00 74.94 205 VAL A N 1
ATOM 1605 C CA . VAL A 1 205 ? 19.887 1.987 -0.873 1.00 74.94 205 VAL A CA 1
ATOM 1606 C C . VAL A 1 205 ? 20.654 2.159 0.437 1.00 74.94 205 VAL A C 1
ATOM 1608 O O . VAL A 1 205 ? 20.303 3.068 1.185 1.00 74.94 205 VAL A O 1
ATOM 1611 N N . PRO A 1 206 ? 21.748 1.423 0.730 1.00 76.81 206 PRO A N 1
ATOM 1612 C CA . PRO A 1 206 ? 22.556 1.683 1.921 1.00 76.81 206 PRO A CA 1
ATOM 1613 C C . PRO A 1 206 ? 23.084 3.121 2.009 1.00 76.81 206 PRO A C 1
ATOM 1615 O O . PRO A 1 206 ? 23.140 3.685 3.101 1.00 76.81 206 PRO A O 1
ATOM 1618 N N . GLY A 1 207 ? 23.447 3.730 0.874 1.00 74.56 207 GLY A N 1
ATOM 1619 C CA . GLY A 1 207 ? 23.887 5.126 0.810 1.00 74.56 207 GLY A CA 1
ATOM 1620 C C . GLY A 1 207 ? 22.756 6.107 1.119 1.00 74.56 207 GLY A C 1
ATOM 1621 O O . GLY A 1 207 ? 22.946 7.032 1.906 1.00 74.56 207 GLY A O 1
ATOM 1622 N N . LEU A 1 208 ? 21.564 5.861 0.567 1.00 75.62 208 LEU A N 1
ATOM 1623 C CA . LEU A 1 208 ? 20.357 6.639 0.863 1.00 75.62 208 LEU A CA 1
ATOM 1624 C C . LEU A 1 208 ? 19.930 6.488 2.328 1.00 75.62 208 LEU A C 1
ATOM 1626 O O . LEU A 1 208 ? 19.699 7.481 3.009 1.00 75.62 208 LEU A O 1
ATOM 1630 N N . LEU A 1 209 ? 19.919 5.266 2.860 1.00 76.25 209 LEU A N 1
ATOM 1631 C CA . LEU A 1 209 ? 19.634 5.001 4.271 1.00 76.25 209 LEU A CA 1
ATOM 1632 C C . LEU A 1 209 ? 20.653 5.668 5.193 1.00 76.25 209 LEU A C 1
ATOM 1634 O O . LEU A 1 209 ? 20.284 6.156 6.259 1.00 76.25 209 LEU A O 1
ATOM 1638 N N . LYS A 1 210 ? 21.932 5.700 4.804 1.00 78.12 210 LYS A N 1
ATOM 1639 C CA . LYS A 1 210 ? 22.959 6.422 5.556 1.00 78.12 210 LYS A CA 1
ATOM 1640 C C . LYS A 1 210 ? 22.671 7.920 5.574 1.00 78.12 210 LYS A C 1
ATOM 1642 O O . LYS A 1 210 ? 22.723 8.510 6.640 1.00 78.12 210 LYS A O 1
ATOM 1647 N N . ILE A 1 211 ? 22.313 8.513 4.439 1.00 76.06 211 ILE A N 1
ATOM 1648 C CA . ILE A 1 211 ? 21.908 9.923 4.366 1.00 76.06 211 ILE A CA 1
ATOM 1649 C C . ILE A 1 211 ? 20.738 10.215 5.284 1.00 76.06 211 ILE A C 1
ATOM 1651 O O . ILE A 1 211 ? 20.778 11.199 6.007 1.00 76.06 211 ILE A O 1
ATOM 1655 N N . LEU A 1 212 ? 19.721 9.357 5.277 1.00 73.38 212 LEU A N 1
ATOM 1656 C CA . LEU A 1 212 ? 18.566 9.520 6.147 1.00 73.38 212 LEU A CA 1
ATOM 1657 C C . LEU A 1 212 ? 18.960 9.433 7.622 1.00 73.38 212 LEU A C 1
ATOM 1659 O O . LEU A 1 212 ? 18.519 10.260 8.408 1.00 73.38 212 LEU A O 1
ATOM 1663 N N . LYS A 1 213 ? 19.839 8.495 7.994 1.00 73.31 213 LYS A N 1
ATOM 1664 C CA . LYS A 1 213 ? 20.378 8.389 9.360 1.00 73.31 213 LYS A CA 1
ATOM 1665 C C . LYS A 1 213 ? 21.234 9.595 9.755 1.00 73.31 213 LYS A C 1
ATOM 1667 O O . LYS A 1 213 ? 21.102 10.082 10.868 1.00 73.31 213 LYS A O 1
ATOM 1672 N N . ASP A 1 214 ? 22.091 10.076 8.860 1.00 70.19 214 ASP A N 1
ATOM 1673 C CA . ASP A 1 214 ? 23.001 11.198 9.116 1.00 70.19 214 ASP A CA 1
ATOM 1674 C C . ASP A 1 214 ? 22.241 12.537 9.158 1.00 70.19 214 ASP A C 1
ATOM 1676 O O . ASP A 1 214 ? 22.573 13.413 9.951 1.00 70.19 214 ASP A O 1
ATOM 1680 N N . ALA A 1 215 ? 21.202 12.690 8.331 1.00 66.25 215 ALA A N 1
ATOM 1681 C CA . ALA A 1 215 ? 20.308 13.847 8.333 1.00 66.25 215 ALA A CA 1
ATOM 1682 C C . ALA A 1 215 ? 19.360 13.860 9.540 1.00 66.25 215 ALA A C 1
ATOM 1684 O O . ALA A 1 215 ? 18.814 14.907 9.884 1.00 66.25 215 ALA A O 1
ATOM 1685 N N . ILE A 1 216 ? 19.146 12.695 10.158 1.00 66.31 216 ILE A N 1
ATOM 1686 C CA . ILE A 1 216 ? 18.185 12.476 11.240 1.00 66.31 216 ILE A CA 1
ATOM 1687 C C . ILE A 1 216 ? 18.882 11.701 12.369 1.00 66.31 216 ILE A C 1
ATOM 1689 O O . ILE A 1 216 ? 18.519 10.558 12.662 1.00 66.31 216 ILE A O 1
ATOM 1693 N N . PRO A 1 217 ? 19.917 12.287 13.001 1.00 54.28 217 PRO A N 1
ATOM 1694 C CA . PRO A 1 217 ? 20.735 11.564 13.968 1.00 54.28 217 PRO A CA 1
ATOM 1695 C C . PRO A 1 217 ? 19.951 11.214 15.241 1.00 54.28 217 PRO A C 1
ATOM 1697 O O . PRO A 1 217 ? 20.253 10.204 15.880 1.00 54.28 217 PRO A O 1
ATOM 1700 N N . ASN A 1 218 ? 18.919 11.998 15.586 1.00 63.31 218 ASN A N 1
ATOM 1701 C CA . ASN A 1 218 ? 18.060 11.744 16.736 1.00 63.31 218 ASN A CA 1
ATOM 1702 C C . ASN A 1 218 ? 16.580 12.101 16.460 1.00 63.31 218 ASN A C 1
ATOM 1704 O O . ASN A 1 218 ? 16.220 13.266 16.282 1.00 63.31 218 ASN A O 1
ATOM 1708 N N . PRO A 1 219 ? 15.671 11.123 16.498 1.00 57.88 219 PRO A N 1
ATOM 1709 C CA . PRO A 1 219 ? 14.241 11.344 16.283 1.00 57.88 219 PRO A CA 1
ATOM 1710 C C . PRO A 1 219 ? 13.575 12.250 17.323 1.00 57.88 219 PRO A C 1
ATOM 1712 O O . PRO A 1 219 ? 12.598 12.936 17.024 1.00 57.88 219 PRO A O 1
ATOM 1715 N N . ILE A 1 220 ? 14.112 12.273 18.546 1.00 60.66 220 ILE A N 1
ATOM 1716 C CA . ILE A 1 220 ? 13.623 13.131 19.633 1.00 60.66 220 ILE A CA 1
ATOM 1717 C C . ILE A 1 220 ? 13.870 14.612 19.296 1.00 60.66 220 ILE A C 1
ATOM 1719 O O . ILE A 1 220 ? 13.073 15.476 19.663 1.00 60.66 220 ILE A O 1
ATOM 1723 N N . GLU A 1 221 ? 14.923 14.925 18.540 1.00 63.16 221 GLU A N 1
ATOM 1724 C CA . GLU A 1 221 ? 15.245 16.296 18.121 1.00 63.16 221 GLU A CA 1
ATOM 1725 C C . GLU A 1 221 ? 14.271 16.811 17.050 1.00 63.16 221 GLU A C 1
ATOM 1727 O O . GLU A 1 221 ? 13.827 17.957 17.136 1.00 63.16 221 GLU A O 1
ATOM 1732 N N . ILE A 1 222 ? 13.825 15.945 16.127 1.00 60.84 222 ILE A N 1
ATOM 1733 C CA . ILE A 1 222 ? 12.744 16.267 15.173 1.00 60.84 222 ILE A CA 1
ATOM 1734 C C . ILE A 1 222 ? 11.447 16.612 15.916 1.00 60.84 222 ILE A C 1
ATOM 1736 O O . ILE A 1 222 ? 10.725 17.528 15.534 1.00 60.84 222 ILE A O 1
ATOM 1740 N N . LEU A 1 223 ? 11.132 15.888 16.988 1.00 57.59 223 LEU A N 1
ATOM 1741 C CA . LEU A 1 223 ? 9.869 16.055 17.716 1.00 57.59 223 LEU A CA 1
ATOM 1742 C C . LEU A 1 223 ? 9.877 17.256 18.661 1.00 57.59 223 LEU A C 1
ATOM 1744 O O . LEU A 1 223 ? 8.831 17.848 18.909 1.00 57.59 223 LEU A O 1
ATOM 1748 N N . THR A 1 224 ? 11.046 17.615 19.191 1.00 58.47 224 THR A N 1
ATOM 1749 C CA . THR A 1 224 ? 11.196 18.742 20.124 1.00 58.47 224 THR A CA 1
ATOM 1750 C C . THR A 1 224 ? 11.466 20.071 19.424 1.00 58.47 224 THR A C 1
ATOM 1752 O O . THR A 1 224 ? 11.440 21.109 20.079 1.00 58.47 224 THR A O 1
ATOM 1755 N N . GLY A 1 225 ? 11.707 20.068 18.106 1.00 55.62 225 GLY A N 1
ATOM 1756 C CA . GLY A 1 225 ? 11.917 21.288 17.323 1.00 55.62 225 GLY A CA 1
ATOM 1757 C C . GLY A 1 225 ? 13.214 22.033 17.644 1.00 55.62 225 GLY A C 1
ATOM 1758 O O . GLY A 1 225 ? 13.399 23.146 17.161 1.00 55.62 225 GLY A O 1
ATOM 1759 N N . ASN A 1 226 ? 14.105 21.436 18.438 1.00 53.22 226 ASN A N 1
ATOM 1760 C CA . ASN A 1 226 ? 15.177 22.153 19.126 1.00 53.22 226 ASN A CA 1
ATOM 1761 C C . ASN A 1 226 ? 16.485 22.306 18.335 1.00 53.22 226 ASN A C 1
ATOM 1763 O O . ASN A 1 226 ? 17.397 22.964 18.831 1.00 53.22 226 ASN A O 1
ATOM 1767 N N . GLU A 1 227 ? 16.585 21.793 17.105 1.00 57.84 227 GLU A N 1
ATOM 1768 C CA . GLU A 1 227 ? 17.761 22.024 16.259 1.00 57.84 227 GLU A CA 1
ATOM 1769 C C . GLU A 1 227 ? 17.398 22.562 14.874 1.00 57.84 227 GLU A C 1
ATOM 1771 O O . GLU A 1 227 ? 16.967 21.825 13.988 1.00 57.84 227 GLU A O 1
ATOM 1776 N N . GLN A 1 228 ? 17.664 23.855 14.656 1.00 61.12 228 GLN A N 1
ATOM 1777 C CA . GLN A 1 228 ? 17.622 24.498 13.335 1.00 61.12 228 GLN A CA 1
ATOM 1778 C C . GLN A 1 228 ? 18.416 23.695 12.286 1.00 61.12 228 GLN A C 1
ATOM 1780 O O . GLN A 1 228 ? 17.986 23.581 11.147 1.00 61.12 228 GLN A O 1
ATOM 1785 N N . GLN A 1 229 ? 19.526 23.064 12.684 1.00 59.94 229 GLN A N 1
ATOM 1786 C CA . GLN A 1 229 ? 20.391 22.279 11.802 1.00 59.94 229 GLN A CA 1
ATOM 1787 C C . GLN A 1 229 ? 19.730 20.994 11.266 1.00 59.94 229 GLN A C 1
ATOM 1789 O O . GLN A 1 229 ? 19.892 20.672 10.085 1.00 59.94 229 GLN A O 1
ATOM 1794 N N . ALA A 1 230 ? 18.960 20.275 12.090 1.00 63.84 230 ALA A N 1
ATOM 1795 C CA . ALA A 1 230 ? 18.186 19.116 11.637 1.00 63.84 230 ALA A CA 1
ATOM 1796 C C . ALA A 1 230 ? 17.114 19.548 10.622 1.00 63.84 230 ALA A C 1
ATOM 1798 O O . ALA A 1 230 ? 16.919 18.901 9.591 1.00 63.84 230 ALA A O 1
ATOM 1799 N N . TRP A 1 231 ? 16.479 20.700 10.858 1.00 67.31 231 TRP A N 1
ATOM 1800 C CA . TRP A 1 231 ? 15.482 21.265 9.948 1.00 67.31 231 TRP A CA 1
ATOM 1801 C C . TRP A 1 231 ? 16.072 21.772 8.635 1.00 67.31 231 TRP A C 1
ATOM 1803 O O . TRP A 1 231 ? 15.492 21.512 7.583 1.00 67.31 231 TRP A O 1
ATOM 1813 N N . ASP A 1 232 ? 17.226 22.435 8.668 1.00 67.00 232 ASP A N 1
ATOM 1814 C CA . ASP A 1 232 ? 17.936 22.886 7.466 1.00 67.00 232 ASP A CA 1
ATOM 1815 C C . ASP A 1 232 ? 18.366 21.684 6.601 1.00 67.00 232 ASP A C 1
ATOM 1817 O O . ASP A 1 232 ? 18.299 21.716 5.368 1.00 67.00 232 ASP A O 1
ATOM 1821 N N . THR A 1 233 ? 18.747 20.575 7.244 1.00 66.62 233 THR A N 1
ATOM 1822 C CA . THR A 1 233 ? 19.125 19.335 6.551 1.00 66.62 233 THR A CA 1
ATOM 1823 C C . THR A 1 233 ? 17.907 18.635 5.939 1.00 66.62 233 THR A C 1
ATOM 1825 O O . THR A 1 233 ? 17.933 18.259 4.769 1.00 66.62 233 THR A O 1
ATOM 1828 N N . LEU A 1 234 ? 16.799 18.520 6.677 1.00 73.50 234 LEU A N 1
ATOM 1829 C CA . LEU A 1 234 ? 15.547 17.945 6.166 1.00 73.50 234 LEU A CA 1
ATOM 1830 C C . LEU A 1 234 ? 14.923 18.788 5.046 1.00 73.50 234 LEU A C 1
ATOM 1832 O O . LEU A 1 234 ? 14.415 18.242 4.068 1.00 73.50 234 LEU A O 1
ATOM 1836 N N . SER A 1 235 ? 15.043 20.113 5.134 1.00 71.44 235 SER A N 1
ATOM 1837 C CA . SER A 1 235 ? 14.621 21.046 4.081 1.00 71.44 235 SER A CA 1
ATOM 1838 C C . SER A 1 235 ? 15.526 20.999 2.845 1.00 71.44 235 SER A C 1
ATOM 1840 O O . SER A 1 235 ? 15.214 21.606 1.835 1.00 71.44 235 SER A O 1
ATOM 1842 N N . SER A 1 236 ? 16.655 20.287 2.887 1.00 81.06 236 SER A N 1
ATOM 1843 C CA . SER A 1 236 ? 17.521 20.051 1.723 1.00 81.06 236 SER A CA 1
ATOM 1844 C C . SER A 1 236 ? 17.587 18.573 1.325 1.00 81.06 236 SER A C 1
ATOM 1846 O O . SER A 1 236 ? 18.413 18.181 0.495 1.00 81.06 236 SER A O 1
ATOM 1848 N N . LEU A 1 237 ? 16.689 17.741 1.866 1.00 85.75 237 LEU A N 1
ATOM 1849 C CA . LEU A 1 237 ? 16.731 16.290 1.711 1.00 85.75 237 LEU A CA 1
ATOM 1850 C C . LEU A 1 237 ? 16.639 15.837 0.248 1.00 85.75 237 LEU A C 1
ATOM 1852 O O . LEU A 1 237 ? 17.440 15.008 -0.183 1.00 85.75 237 LEU A O 1
ATOM 1856 N N . ALA A 1 238 ? 15.721 16.407 -0.541 1.00 90.06 238 ALA A N 1
ATOM 1857 C CA . ALA A 1 238 ? 15.582 16.064 -1.959 1.00 90.06 238 ALA A CA 1
ATOM 1858 C C . ALA A 1 238 ? 16.886 16.317 -2.733 1.00 90.06 238 ALA A C 1
ATOM 1860 O O . ALA A 1 238 ? 17.344 15.473 -3.504 1.00 90.06 238 ALA A O 1
ATOM 1861 N N . LYS A 1 239 ? 17.544 17.445 -2.445 1.00 90.94 239 LYS A N 1
ATOM 1862 C CA . LYS A 1 239 ? 18.860 17.794 -2.982 1.00 90.94 239 LYS A CA 1
ATOM 1863 C C . LYS A 1 239 ? 19.942 16.809 -2.550 1.00 90.94 239 LYS A C 1
ATOM 1865 O O . LYS A 1 239 ? 20.741 16.370 -3.376 1.00 90.94 239 LYS A O 1
ATOM 1870 N N . LEU A 1 240 ? 19.983 16.417 -1.282 1.00 88.31 240 LEU A N 1
ATOM 1871 C CA . LEU A 1 240 ? 20.970 15.453 -0.790 1.00 88.31 240 LEU A CA 1
ATOM 1872 C C . LEU A 1 240 ? 20.803 14.065 -1.440 1.00 88.31 240 LEU A C 1
ATOM 1874 O O . LEU A 1 240 ? 21.793 13.438 -1.836 1.00 88.31 240 LEU A O 1
ATOM 1878 N N . ILE A 1 241 ? 19.557 13.624 -1.622 1.00 89.88 241 ILE A N 1
ATOM 1879 C CA . ILE A 1 241 ? 19.213 12.377 -2.315 1.00 89.88 241 ILE A CA 1
ATOM 1880 C C . ILE A 1 241 ? 19.640 12.446 -3.784 1.00 89.88 241 ILE A C 1
ATOM 1882 O O . ILE A 1 241 ? 20.400 11.588 -4.232 1.00 89.88 241 ILE A O 1
ATOM 1886 N N . LEU A 1 242 ? 19.235 13.482 -4.524 1.00 92.44 242 LEU A N 1
ATOM 1887 C CA . LEU A 1 242 ? 19.582 13.627 -5.943 1.00 92.44 242 LEU A CA 1
ATOM 1888 C C . LEU A 1 242 ? 21.093 13.743 -6.164 1.00 92.44 242 LEU A C 1
ATOM 1890 O O . LEU A 1 242 ? 21.617 13.150 -7.104 1.00 92.44 242 LEU A O 1
ATOM 1894 N N . ASN A 1 243 ? 21.823 14.437 -5.283 1.00 90.38 243 ASN A N 1
ATOM 1895 C CA . ASN A 1 243 ? 23.290 14.451 -5.300 1.00 90.38 243 ASN A CA 1
ATOM 1896 C C . ASN A 1 243 ? 23.881 13.048 -5.169 1.00 90.38 243 ASN A C 1
ATOM 1898 O O . ASN A 1 243 ? 24.782 12.667 -5.913 1.00 90.38 243 ASN A O 1
ATOM 1902 N N . THR A 1 244 ? 23.368 12.266 -4.231 1.00 89.19 244 THR A N 1
ATOM 1903 C CA . THR A 1 244 ? 23.893 10.927 -3.960 1.00 89.19 244 THR A CA 1
ATOM 1904 C C . THR A 1 244 ? 23.582 9.965 -5.087 1.00 89.19 244 THR A C 1
ATOM 1906 O O . THR A 1 244 ? 24.451 9.191 -5.494 1.00 89.19 244 THR A O 1
ATOM 1909 N N . VAL A 1 245 ? 22.378 10.053 -5.647 1.00 91.44 245 VAL A N 1
ATOM 1910 C CA . VAL A 1 245 ? 21.993 9.289 -6.831 1.00 91.44 245 VAL A CA 1
ATOM 1911 C C . VAL A 1 245 ? 22.851 9.699 -8.023 1.00 91.44 245 VAL A C 1
ATOM 1913 O O . VAL A 1 245 ? 23.363 8.818 -8.711 1.00 91.44 245 VAL A O 1
ATOM 1916 N N . ALA A 1 246 ? 23.092 10.997 -8.236 1.00 92.75 246 ALA A N 1
ATOM 1917 C CA . ALA A 1 246 ? 23.977 11.482 -9.295 1.00 92.75 246 ALA A CA 1
ATOM 1918 C C . ALA A 1 246 ? 25.379 10.882 -9.181 1.00 92.75 246 ALA A C 1
ATOM 1920 O O . ALA A 1 246 ? 25.885 10.288 -10.132 1.00 92.75 246 ALA A O 1
ATOM 1921 N N . ASN A 1 247 ? 25.961 10.948 -7.983 1.00 90.81 247 ASN A N 1
ATOM 1922 C CA . ASN A 1 247 ? 27.288 10.407 -7.705 1.00 90.81 247 ASN A CA 1
ATOM 1923 C C . ASN A 1 247 ? 27.347 8.883 -7.880 1.00 90.81 247 ASN A C 1
ATOM 1925 O O . ASN A 1 247 ? 28.325 8.367 -8.413 1.00 90.81 247 ASN A O 1
ATOM 1929 N N . SER A 1 248 ? 26.305 8.163 -7.458 1.00 88.88 248 SER A N 1
ATOM 1930 C CA . SER A 1 248 ? 26.278 6.694 -7.502 1.00 88.88 248 SER A CA 1
ATOM 1931 C C . SER A 1 248 ? 26.020 6.146 -8.906 1.00 88.88 248 SER A C 1
ATOM 1933 O O . SER A 1 248 ? 26.543 5.097 -9.270 1.00 88.88 248 SER A O 1
ATOM 1935 N N . THR A 1 249 ? 25.218 6.850 -9.707 1.00 91.75 249 THR A N 1
ATOM 1936 C CA . THR A 1 249 ? 24.828 6.422 -11.064 1.00 91.75 249 THR A CA 1
ATOM 1937 C C . THR A 1 249 ? 25.710 7.023 -12.161 1.00 91.75 249 THR A C 1
ATOM 1939 O O . THR A 1 249 ? 25.713 6.539 -13.297 1.00 91.75 249 THR A O 1
ATOM 1942 N N . GLY A 1 250 ? 26.462 8.078 -11.835 1.00 92.38 250 GLY A N 1
ATOM 1943 C CA . GLY A 1 250 ? 27.277 8.840 -12.776 1.00 92.38 250 GLY A CA 1
ATOM 1944 C C . GLY A 1 250 ? 26.456 9.655 -13.779 1.00 92.38 250 GLY A C 1
ATOM 1945 O O . GLY A 1 250 ? 26.945 9.908 -14.881 1.00 92.38 250 GLY A O 1
ATOM 1946 N N . ILE A 1 251 ? 25.204 10.004 -13.459 1.00 93.31 251 ILE A N 1
ATOM 1947 C CA . ILE A 1 251 ? 24.416 10.951 -14.262 1.00 93.31 251 ILE A CA 1
ATOM 1948 C C . ILE A 1 251 ? 24.867 12.383 -13.948 1.00 93.31 251 ILE A C 1
ATOM 1950 O O . ILE A 1 251 ? 25.028 12.753 -12.782 1.00 93.31 251 ILE A O 1
ATOM 1954 N N . GLU A 1 252 ? 25.091 13.199 -14.979 1.00 94.81 252 GLU A N 1
ATOM 1955 C CA . GLU A 1 252 ? 25.450 14.601 -14.765 1.00 94.81 252 GLU A CA 1
ATOM 1956 C C . GLU A 1 252 ? 24.232 15.421 -14.332 1.00 94.81 252 GLU A C 1
ATOM 1958 O O . GLU A 1 252 ? 23.102 15.208 -14.767 1.00 94.81 252 GLU A O 1
ATOM 1963 N N . ARG A 1 253 ? 24.480 16.425 -13.494 1.00 94.38 253 ARG A N 1
ATOM 1964 C CA . ARG A 1 253 ? 23.449 17.268 -12.876 1.00 94.38 253 ARG A CA 1
ATOM 1965 C C . ARG A 1 253 ? 22.590 18.038 -13.872 1.00 94.38 253 ARG A C 1
ATOM 1967 O O . ARG A 1 253 ? 21.414 18.267 -13.609 1.00 94.38 253 ARG A O 1
ATOM 1974 N N . THR A 1 254 ? 23.195 18.429 -14.984 1.00 95.88 254 THR A N 1
ATOM 1975 C CA . THR A 1 254 ? 22.574 19.166 -16.087 1.00 95.88 254 THR A CA 1
ATOM 1976 C C . THR A 1 254 ? 22.237 18.257 -17.265 1.00 95.88 254 THR A C 1
ATOM 1978 O O . THR A 1 254 ? 21.860 18.761 -18.318 1.00 95.88 254 THR A O 1
ATOM 1981 N N . GLN A 1 255 ? 22.410 16.936 -17.131 1.00 95.69 255 GLN A N 1
ATOM 1982 C CA . GLN A 1 255 ? 22.055 16.011 -18.197 1.00 95.69 255 GLN A CA 1
ATOM 1983 C C . GLN A 1 255 ? 20.531 16.023 -18.398 1.00 95.69 255 GLN A C 1
ATOM 1985 O O . GLN A 1 255 ? 19.802 15.811 -17.423 1.00 95.69 255 GLN A O 1
ATOM 1990 N N . PRO A 1 256 ? 20.060 16.188 -19.647 1.00 96.56 256 PRO A N 1
ATOM 1991 C CA . PRO A 1 256 ? 18.687 15.915 -20.051 1.00 96.56 256 PRO A CA 1
ATOM 1992 C C . PRO A 1 256 ? 18.122 14.600 -19.507 1.00 96.56 256 PRO A C 1
ATOM 1994 O O . PRO A 1 256 ? 18.698 13.524 -19.710 1.00 96.56 256 PRO A O 1
ATOM 1997 N N . ILE A 1 257 ? 16.957 14.683 -18.870 1.00 96.81 257 ILE A N 1
ATOM 1998 C CA . ILE A 1 257 ? 16.092 13.556 -18.525 1.00 96.81 257 ILE A CA 1
ATOM 1999 C C . ILE A 1 257 ? 14.801 13.720 -19.306 1.00 96.81 257 ILE A C 1
ATOM 2001 O O . ILE A 1 257 ? 13.947 14.534 -18.956 1.00 96.81 257 ILE A O 1
ATOM 2005 N N . LYS A 1 258 ? 14.649 12.914 -20.354 1.00 96.62 258 LYS A N 1
ATOM 2006 C CA . LYS A 1 258 ? 13.425 12.882 -21.152 1.00 96.62 258 LYS A CA 1
ATOM 2007 C C . LYS A 1 258 ? 12.287 12.299 -20.326 1.00 96.62 258 LYS A C 1
ATOM 2009 O O . LYS A 1 258 ? 12.459 11.286 -19.649 1.00 96.62 258 LYS A O 1
ATOM 2014 N N . LEU A 1 259 ? 11.135 12.935 -20.385 1.00 93.94 259 LEU A N 1
ATOM 2015 C CA . LEU A 1 259 ? 9.895 12.525 -19.741 1.00 93.94 259 LEU A CA 1
ATOM 2016 C C . LEU A 1 259 ? 8.856 12.252 -20.832 1.00 93.94 259 LEU A C 1
ATOM 2018 O O . LEU A 1 259 ? 9.099 12.518 -22.007 1.00 93.94 259 LEU A O 1
ATOM 2022 N N . ALA A 1 260 ? 7.705 11.704 -20.452 1.00 89.25 260 ALA A N 1
ATOM 2023 C CA . ALA A 1 260 ? 6.624 11.466 -21.400 1.00 89.25 260 ALA A CA 1
ATOM 2024 C C . ALA A 1 260 ? 6.113 12.779 -22.029 1.00 89.25 260 ALA A C 1
ATOM 2026 O O . ALA A 1 260 ? 6.186 13.851 -21.417 1.00 89.25 260 ALA A O 1
ATOM 2027 N N . LEU A 1 261 ? 5.526 12.665 -23.224 1.00 86.12 261 LEU A N 1
ATOM 2028 C CA . LEU A 1 261 ? 4.906 13.768 -23.970 1.00 86.12 261 LEU A CA 1
ATOM 2029 C C . LEU A 1 261 ? 5.907 14.865 -24.370 1.00 86.12 261 LEU A C 1
ATOM 2031 O O . LEU A 1 261 ? 5.574 16.051 -24.365 1.00 86.12 261 LEU A O 1
ATOM 2035 N N . GLY A 1 262 ? 7.144 14.476 -24.684 1.00 85.81 262 GLY A N 1
ATOM 2036 C CA . GLY A 1 262 ? 8.212 15.379 -25.111 1.00 85.81 262 GLY A CA 1
ATOM 2037 C C . GLY A 1 262 ? 8.691 16.363 -24.041 1.00 85.81 262 GLY A C 1
ATOM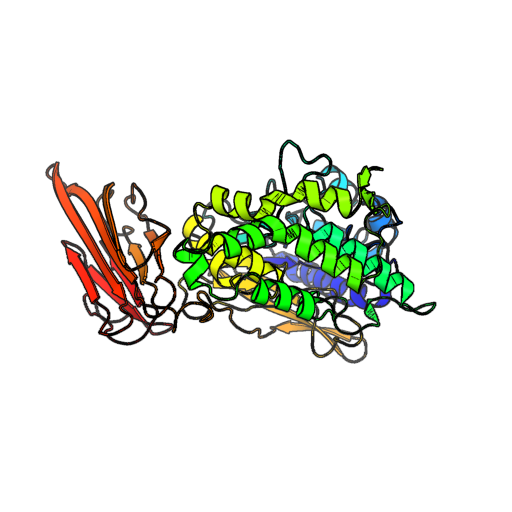 2038 O O . GLY A 1 262 ? 9.421 17.301 -24.366 1.00 85.81 262 GLY A O 1
ATOM 2039 N N . LYS A 1 263 ? 8.282 16.188 -22.777 1.00 91.62 263 LYS A N 1
ATOM 2040 C CA . LYS A 1 263 ? 8.804 16.979 -21.658 1.00 91.62 263 LYS A CA 1
ATOM 2041 C C . LYS A 1 263 ? 10.234 16.548 -21.334 1.00 91.62 263 LYS A C 1
ATOM 2043 O O . LYS A 1 263 ? 10.630 15.407 -21.554 1.00 91.62 263 LYS A O 1
ATOM 2048 N N . GLU A 1 264 ? 11.001 17.452 -20.748 1.00 94.81 264 GLU A N 1
ATOM 2049 C CA . GLU A 1 264 ? 12.357 17.182 -20.285 1.00 94.81 264 GLU A CA 1
ATOM 2050 C C . GLU A 1 264 ? 12.610 17.947 -18.988 1.00 94.81 264 GLU A C 1
ATOM 2052 O O . GLU A 1 264 ? 11.980 18.975 -18.737 1.00 94.81 264 GLU A O 1
ATOM 2057 N N . THR A 1 265 ? 13.515 17.431 -18.165 1.00 95.62 265 THR A N 1
ATOM 2058 C CA . THR A 1 265 ? 14.088 18.170 -17.041 1.00 95.62 265 THR A CA 1
ATOM 2059 C C . THR A 1 265 ? 15.518 17.703 -16.758 1.00 95.62 265 THR A C 1
ATOM 2061 O O . THR A 1 265 ? 16.064 16.881 -17.490 1.00 95.62 265 THR A O 1
ATOM 2064 N N . THR A 1 266 ? 16.136 18.179 -15.682 1.00 96.69 266 THR A N 1
ATOM 2065 C CA . THR A 1 266 ? 17.452 17.740 -15.203 1.00 96.69 266 THR A CA 1
ATOM 2066 C C . THR A 1 266 ? 17.422 17.490 -13.696 1.00 96.69 266 THR A C 1
ATOM 2068 O O . THR A 1 266 ? 16.493 17.901 -13.003 1.00 96.69 266 THR A O 1
ATOM 2071 N N . PHE A 1 267 ? 18.463 16.863 -13.140 1.00 95.44 267 PHE A N 1
ATOM 2072 C CA . PHE A 1 267 ? 18.591 16.767 -11.679 1.00 95.44 267 PHE A CA 1
ATOM 2073 C C . PHE A 1 267 ? 18.707 18.146 -11.023 1.00 95.44 267 PHE A C 1
ATOM 2075 O O . PHE A 1 267 ? 18.188 18.339 -9.932 1.00 95.44 267 PHE A O 1
ATOM 2082 N N . ALA A 1 268 ? 19.381 19.105 -11.664 1.00 94.81 268 ALA A N 1
ATOM 2083 C CA . ALA A 1 268 ? 19.489 20.468 -11.151 1.00 94.81 268 ALA A CA 1
ATOM 2084 C C . ALA A 1 268 ? 18.124 21.164 -11.033 1.00 94.81 268 ALA A C 1
ATOM 2086 O O . ALA A 1 268 ? 17.865 21.812 -10.027 1.00 94.81 268 ALA A O 1
ATOM 2087 N N . GLU A 1 269 ? 17.244 20.990 -12.017 1.00 95.31 269 GLU A N 1
ATOM 2088 C CA . GLU A 1 269 ? 15.880 21.530 -11.967 1.00 95.31 269 GLU A CA 1
ATOM 2089 C C . GLU A 1 269 ? 15.001 20.772 -10.970 1.00 95.31 269 GLU A C 1
ATOM 2091 O O . GLU A 1 269 ? 14.275 21.398 -10.200 1.00 95.31 269 GLU A O 1
ATOM 2096 N N . ALA A 1 270 ? 15.105 19.438 -10.931 1.00 94.50 270 ALA A N 1
ATOM 2097 C CA . ALA A 1 270 ? 14.388 18.618 -9.961 1.00 94.50 270 ALA A CA 1
ATOM 2098 C C . ALA A 1 270 ? 14.717 19.036 -8.518 1.00 94.50 270 ALA A C 1
ATOM 2100 O O . ALA A 1 270 ? 13.818 19.122 -7.689 1.00 94.50 270 ALA A O 1
ATOM 2101 N N . GLU A 1 271 ? 15.971 19.379 -8.208 1.00 93.00 271 GLU A N 1
ATOM 2102 C CA . GLU A 1 271 ? 16.316 19.902 -6.880 1.00 93.00 271 GLU A CA 1
ATOM 2103 C C . GLU A 1 271 ? 15.540 21.153 -6.495 1.00 93.00 271 GLU A C 1
ATOM 2105 O O . GLU A 1 271 ? 15.124 21.257 -5.347 1.00 93.00 271 GLU A O 1
ATOM 2110 N N . THR A 1 272 ? 15.348 22.081 -7.431 1.00 92.19 272 THR A N 1
ATOM 2111 C CA . THR A 1 272 ? 14.556 23.291 -7.191 1.00 92.19 272 THR A CA 1
ATOM 2112 C C . THR A 1 272 ? 13.075 22.957 -7.050 1.00 92.19 272 THR A C 1
ATOM 2114 O O . THR A 1 272 ? 12.408 23.502 -6.180 1.00 92.19 272 THR A O 1
ATOM 2117 N N . ILE A 1 273 ? 12.557 22.032 -7.864 1.00 93.62 273 ILE A N 1
ATOM 2118 C CA . ILE A 1 273 ? 11.146 21.621 -7.813 1.00 93.62 273 ILE A CA 1
ATOM 2119 C C . ILE A 1 273 ? 10.799 20.984 -6.461 1.00 93.62 273 ILE A C 1
ATOM 2121 O O . ILE A 1 273 ? 9.736 21.268 -5.918 1.00 93.62 273 ILE A O 1
ATOM 2125 N N . TYR A 1 274 ? 11.682 20.144 -5.913 1.00 93.75 274 TYR A N 1
ATOM 2126 C CA . TYR A 1 274 ? 11.431 19.381 -4.683 1.00 93.75 274 TYR A CA 1
ATOM 2127 C C . TYR A 1 274 ? 12.112 19.968 -3.439 1.00 93.75 274 TYR A C 1
ATOM 2129 O O . TYR A 1 274 ? 12.184 19.285 -2.415 1.00 93.75 274 TYR A O 1
ATOM 2137 N N . GLU A 1 275 ? 12.623 21.203 -3.491 1.00 90.25 275 GLU A N 1
ATOM 2138 C CA . GLU A 1 275 ? 13.391 21.787 -2.381 1.00 90.25 275 GLU A CA 1
ATOM 2139 C C . GLU A 1 275 ? 12.584 21.821 -1.073 1.00 90.25 275 GLU A C 1
ATOM 2141 O O . GLU A 1 275 ? 13.117 21.525 -0.013 1.00 90.25 275 GLU A O 1
ATOM 2146 N N . ASN A 1 276 ? 11.271 22.058 -1.148 1.00 88.94 276 ASN A N 1
ATOM 2147 C CA . ASN A 1 276 ? 10.402 22.149 0.027 1.00 88.94 276 ASN A CA 1
ATOM 2148 C C . ASN A 1 276 ? 9.643 20.851 0.341 1.00 88.94 276 ASN A C 1
ATOM 2150 O O . ASN A 1 276 ? 8.776 20.862 1.214 1.00 88.94 276 ASN A O 1
ATOM 2154 N N . LEU A 1 277 ? 9.960 19.731 -0.325 1.00 91.56 277 LEU A N 1
ATOM 2155 C CA . LEU A 1 277 ? 9.168 18.494 -0.260 1.00 91.56 277 LEU A CA 1
ATOM 2156 C C . LEU A 1 277 ? 8.890 18.039 1.182 1.00 91.56 277 LEU A C 1
ATOM 2158 O O . LEU A 1 277 ? 7.745 17.764 1.536 1.00 91.56 277 LEU A O 1
ATOM 2162 N N . PHE A 1 278 ? 9.914 18.004 2.037 1.00 89.06 278 PHE A N 1
ATOM 2163 C CA . PHE A 1 278 ? 9.742 17.604 3.435 1.00 89.06 278 PHE A CA 1
ATOM 2164 C C . PHE A 1 278 ? 8.834 18.569 4.214 1.00 89.06 278 PHE A C 1
ATOM 2166 O O . PHE A 1 278 ? 7.933 18.138 4.938 1.00 89.06 278 PHE A O 1
ATOM 2173 N N . SER A 1 279 ? 9.066 19.875 4.064 1.00 86.50 279 SER A N 1
ATOM 2174 C CA . SER A 1 279 ? 8.303 20.922 4.750 1.00 86.50 279 SER A CA 1
ATOM 2175 C C . SER A 1 279 ? 6.831 20.894 4.348 1.00 86.50 279 SER A C 1
ATOM 2177 O O . SER A 1 279 ? 5.965 20.944 5.218 1.00 86.50 279 SER A O 1
ATOM 2179 N N . GLU A 1 280 ? 6.546 20.709 3.060 1.00 89.94 280 GLU A N 1
ATOM 2180 C CA . GLU A 1 280 ? 5.183 20.585 2.540 1.00 89.94 280 GLU A CA 1
ATOM 2181 C C . GLU A 1 280 ? 4.479 19.330 3.072 1.00 89.94 280 GLU A C 1
ATOM 2183 O O . GLU A 1 280 ? 3.317 19.396 3.472 1.00 89.94 280 GLU A O 1
ATOM 2188 N N . TRP A 1 281 ? 5.178 18.194 3.161 1.00 90.12 281 TRP A N 1
ATOM 2189 C CA . TRP A 1 281 ? 4.639 16.987 3.795 1.00 90.12 281 TRP A CA 1
ATOM 2190 C C . TRP A 1 281 ? 4.324 17.201 5.273 1.00 90.12 281 TRP A C 1
ATOM 2192 O O . TRP A 1 281 ? 3.264 16.789 5.745 1.00 90.12 281 TRP A O 1
ATOM 2202 N N . ARG A 1 282 ? 5.214 17.861 6.016 1.00 86.50 282 ARG A N 1
ATOM 2203 C CA . ARG A 1 282 ? 4.977 18.193 7.423 1.00 86.50 282 ARG A CA 1
ATOM 2204 C C . ARG A 1 282 ? 3.756 19.093 7.580 1.00 86.50 282 ARG A C 1
ATOM 2206 O O . ARG A 1 282 ? 2.947 18.849 8.468 1.00 86.50 282 ARG A O 1
ATOM 2213 N N . GLU A 1 283 ? 3.638 20.126 6.752 1.00 87.56 283 GLU A N 1
ATOM 2214 C CA . GLU A 1 283 ? 2.541 21.096 6.804 1.00 87.56 283 GLU A CA 1
ATOM 2215 C C . GLU A 1 283 ? 1.205 20.459 6.435 1.00 87.56 283 GLU A C 1
ATOM 2217 O O . GLU A 1 283 ? 0.252 20.584 7.201 1.00 87.56 283 GLU A O 1
ATOM 2222 N N . LYS A 1 284 ? 1.161 19.700 5.331 1.00 87.19 284 LYS A N 1
ATOM 2223 C CA . LYS A 1 284 ? -0.027 18.960 4.879 1.00 87.19 284 LYS A CA 1
ATOM 2224 C C . LYS A 1 284 ? -0.587 18.044 5.965 1.00 87.19 284 LYS A C 1
ATOM 2226 O O . LYS A 1 284 ? -1.795 17.867 6.058 1.00 87.19 284 LYS A O 1
ATOM 2231 N N . ASN A 1 285 ? 0.296 17.452 6.762 1.00 82.81 285 ASN A N 1
ATOM 2232 C CA . ASN A 1 285 ? -0.065 16.459 7.766 1.00 82.81 285 ASN A CA 1
ATOM 2233 C C . ASN A 1 285 ? -0.028 16.994 9.203 1.00 82.81 285 ASN A C 1
ATOM 2235 O O . ASN A 1 285 ? -0.224 16.227 10.144 1.00 82.81 285 ASN A O 1
ATOM 2239 N N . HIS A 1 286 ? 0.284 18.281 9.386 1.00 82.00 286 HIS A N 1
ATOM 2240 C CA . HIS A 1 286 ? 0.513 18.919 10.686 1.00 82.00 286 HIS A CA 1
ATOM 2241 C C . HIS A 1 286 ? 1.446 18.122 11.624 1.00 82.00 286 HIS A C 1
ATOM 2243 O O . HIS A 1 286 ? 1.304 18.166 12.845 1.00 82.00 286 HIS A O 1
ATOM 2249 N N . SER A 1 287 ? 2.399 17.365 11.062 1.00 83.38 287 SER A N 1
ATOM 2250 C CA . SER A 1 287 ? 3.202 16.397 11.813 1.00 83.38 287 SER A CA 1
ATOM 2251 C C . SER A 1 287 ? 4.535 16.094 11.132 1.00 83.38 287 SER A C 1
ATOM 2253 O O . SER A 1 287 ? 4.591 15.514 10.046 1.00 83.38 287 SER A O 1
ATOM 2255 N N . ALA A 1 288 ? 5.635 16.439 11.807 1.00 80.75 288 ALA A N 1
ATOM 2256 C CA . ALA A 1 288 ? 6.980 16.068 11.361 1.00 80.75 288 ALA A CA 1
ATOM 2257 C C . ALA A 1 288 ? 7.224 14.557 11.488 1.00 80.75 288 ALA A C 1
ATOM 2259 O O . ALA A 1 288 ? 7.936 13.972 10.674 1.00 80.75 288 ALA A O 1
ATOM 2260 N N . LEU A 1 289 ? 6.584 13.915 12.472 1.00 81.62 289 LEU A N 1
ATOM 2261 C CA . LEU A 1 289 ? 6.642 12.468 12.649 1.00 81.62 289 LEU A CA 1
ATOM 2262 C C . LEU A 1 289 ? 6.009 11.740 11.462 1.00 81.62 289 LEU A C 1
ATOM 2264 O O . LEU A 1 289 ? 6.552 10.740 11.006 1.00 81.62 289 LEU A O 1
ATOM 2268 N N . LEU A 1 290 ? 4.888 12.243 10.937 1.00 87.06 290 LEU A N 1
ATOM 2269 C CA . LEU A 1 290 ? 4.257 11.630 9.770 1.00 87.06 290 LEU A CA 1
ATOM 2270 C C . LEU A 1 290 ? 5.122 11.785 8.513 1.00 87.06 290 LEU A C 1
ATOM 2272 O O . LEU A 1 290 ? 5.304 10.821 7.775 1.00 87.06 290 LEU A O 1
ATOM 2276 N N . ALA A 1 291 ? 5.707 12.969 8.307 1.00 88.50 291 ALA A N 1
ATOM 2277 C CA . ALA A 1 291 ? 6.651 13.200 7.215 1.00 88.50 291 ALA A CA 1
ATOM 2278 C C . ALA A 1 291 ? 7.856 12.243 7.299 1.00 88.50 291 ALA A C 1
ATOM 2280 O O . ALA A 1 291 ? 8.262 11.666 6.294 1.00 88.50 291 ALA A O 1
ATOM 2281 N N . TYR A 1 292 ? 8.382 11.994 8.502 1.00 84.88 292 TYR A N 1
ATOM 2282 C CA . TYR A 1 292 ? 9.417 10.981 8.705 1.00 84.88 292 TYR A CA 1
ATOM 2283 C C . TYR A 1 292 ? 8.937 9.566 8.358 1.00 84.88 292 TYR A C 1
ATOM 2285 O O . TYR A 1 292 ? 9.632 8.838 7.651 1.00 84.88 292 TYR A O 1
ATOM 2293 N N . LYS A 1 293 ? 7.760 9.155 8.850 1.00 88.38 293 LYS A N 1
ATOM 2294 C CA . LYS A 1 293 ? 7.208 7.821 8.563 1.00 88.38 293 LYS A CA 1
ATOM 2295 C C . LYS A 1 293 ? 7.078 7.599 7.054 1.00 88.38 293 LYS A C 1
ATOM 2297 O O . LYS A 1 293 ? 7.435 6.526 6.583 1.00 88.38 293 LYS A O 1
ATOM 2302 N N . ALA A 1 294 ? 6.663 8.627 6.310 1.00 92.31 294 ALA A N 1
ATOM 2303 C CA . ALA A 1 294 ? 6.575 8.591 4.851 1.00 92.31 294 ALA A CA 1
ATOM 2304 C C . ALA A 1 294 ? 7.945 8.399 4.171 1.00 92.31 294 ALA A C 1
ATOM 2306 O O . ALA A 1 294 ? 8.046 7.618 3.231 1.00 92.31 294 ALA A O 1
ATOM 2307 N N . ILE A 1 295 ? 9.010 9.041 4.671 1.00 88.31 295 ILE A N 1
ATOM 2308 C CA . ILE A 1 295 ? 10.388 8.809 4.193 1.00 88.31 295 ILE A CA 1
ATOM 2309 C C . ILE A 1 295 ? 10.819 7.361 4.426 1.00 88.31 295 ILE A C 1
ATOM 2311 O O . ILE A 1 295 ? 11.418 6.734 3.555 1.00 88.31 295 ILE A O 1
ATOM 2315 N N . MET A 1 296 ? 10.569 6.831 5.623 1.00 86.00 296 MET A N 1
ATOM 2316 C CA . MET A 1 296 ? 10.984 5.468 5.952 1.00 86.00 296 MET A CA 1
ATOM 2317 C C . MET A 1 296 ? 10.181 4.424 5.177 1.00 86.00 296 MET A C 1
ATOM 2319 O O . MET A 1 296 ? 10.742 3.405 4.780 1.00 86.00 296 MET A O 1
ATOM 2323 N N . ALA A 1 297 ? 8.914 4.715 4.885 1.00 90.56 297 ALA A N 1
ATOM 2324 C CA . ALA A 1 297 ? 8.103 3.905 3.992 1.00 90.56 297 ALA A CA 1
ATOM 2325 C C . ALA A 1 297 ? 8.723 3.789 2.591 1.00 90.56 297 ALA A C 1
ATOM 2327 O O . ALA A 1 297 ? 8.825 2.670 2.094 1.00 90.56 297 ALA A O 1
ATOM 2328 N N . ASP A 1 298 ? 9.244 4.878 2.005 1.00 88.00 298 ASP A N 1
ATOM 2329 C CA . ASP A 1 298 ? 10.029 4.786 0.758 1.00 88.00 298 ASP A CA 1
ATOM 2330 C C . ASP A 1 298 ? 11.320 3.983 0.936 1.00 88.00 298 ASP A C 1
ATOM 2332 O O . ASP A 1 298 ? 11.718 3.209 0.069 1.00 88.00 298 ASP A O 1
ATOM 2336 N N . ALA A 1 299 ? 12.036 4.236 2.032 1.00 82.56 299 ALA A N 1
ATOM 2337 C CA . ALA A 1 299 ? 13.417 3.799 2.160 1.00 82.56 299 ALA A CA 1
ATOM 2338 C C . ALA A 1 299 ? 13.551 2.290 2.397 1.00 82.56 299 ALA A C 1
ATOM 2340 O O . ALA A 1 299 ? 14.543 1.688 1.979 1.00 82.56 299 ALA A O 1
ATOM 2341 N N . ASN A 1 300 ? 12.604 1.686 3.118 1.00 82.31 300 ASN A N 1
ATOM 2342 C CA . ASN A 1 300 ? 12.648 0.263 3.457 1.00 82.31 300 ASN A CA 1
ATOM 2343 C C . ASN A 1 300 ? 11.268 -0.374 3.724 1.00 82.31 300 ASN A C 1
ATOM 2345 O O . ASN A 1 300 ? 11.216 -1.482 4.258 1.00 82.31 300 ASN A O 1
ATOM 2349 N N . GLY A 1 301 ? 10.162 0.307 3.406 1.00 87.44 301 GLY A N 1
ATOM 2350 C CA . GLY A 1 301 ? 8.807 -0.187 3.669 1.00 87.44 301 GLY A CA 1
ATOM 2351 C C . GLY A 1 301 ? 8.349 -0.089 5.132 1.00 87.44 301 GLY A C 1
ATOM 2352 O O . GLY A 1 301 ? 7.221 -0.490 5.440 1.00 87.44 301 GLY A O 1
ATOM 2353 N N . SER A 1 302 ? 9.172 0.453 6.043 1.00 86.50 302 SER A N 1
ATOM 2354 C CA . SER A 1 302 ? 8.760 0.741 7.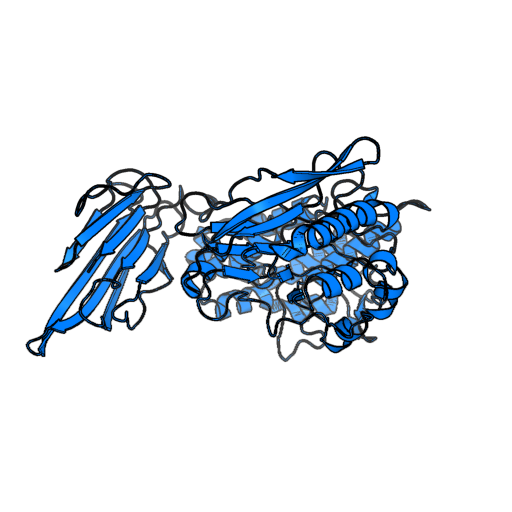425 1.00 86.50 302 SER A CA 1
ATOM 2355 C C . SER A 1 302 ? 7.502 1.606 7.450 1.00 86.50 302 SER A C 1
ATOM 2357 O O . SER A 1 302 ? 7.270 2.431 6.576 1.00 86.50 302 SER A O 1
ATOM 2359 N N . TYR A 1 303 ? 6.678 1.436 8.481 1.00 91.62 303 TYR A N 1
ATOM 2360 C CA . TYR A 1 303 ? 5.417 2.166 8.662 1.00 91.62 303 TYR A CA 1
ATOM 2361 C C . TYR A 1 303 ? 4.349 1.979 7.574 1.00 91.62 303 TYR A C 1
ATOM 2363 O O . TYR A 1 303 ? 3.258 2.515 7.740 1.00 91.62 303 TYR A O 1
ATOM 2371 N N . MET A 1 304 ? 4.543 1.159 6.536 1.00 94.75 304 MET A N 1
ATOM 2372 C CA . MET A 1 304 ? 3.435 0.837 5.623 1.00 94.75 304 MET A CA 1
ATOM 2373 C C . MET A 1 304 ? 2.270 0.160 6.357 1.00 94.75 304 MET A C 1
ATOM 2375 O O . MET A 1 304 ? 1.112 0.493 6.123 1.00 94.75 304 MET A O 1
ATOM 2379 N N . GLY A 1 305 ? 2.563 -0.704 7.337 1.00 95.19 305 GLY A N 1
ATOM 2380 C CA . GLY A 1 305 ? 1.540 -1.255 8.232 1.00 95.19 305 GLY A CA 1
ATOM 2381 C C . GLY A 1 305 ? 0.882 -0.208 9.145 1.00 95.19 305 GLY A C 1
ATOM 2382 O O . GLY A 1 305 ? -0.307 -0.309 9.444 1.00 95.19 305 GLY A O 1
ATOM 2383 N N . TRP A 1 306 ? 1.628 0.830 9.539 1.00 95.19 306 TRP A N 1
ATOM 2384 C CA . TRP A 1 306 ? 1.101 1.976 10.288 1.00 95.19 306 TRP A CA 1
ATOM 2385 C C . TRP A 1 306 ? 0.090 2.766 9.444 1.00 95.19 306 TRP A C 1
ATOM 2387 O O . TRP A 1 306 ? -1.028 3.010 9.898 1.00 95.19 306 TRP A O 1
ATOM 2397 N N . PHE A 1 307 ? 0.455 3.106 8.200 1.00 96.56 307 PHE A N 1
ATOM 2398 C CA . PHE A 1 307 ? -0.414 3.820 7.257 1.00 96.56 307 PHE A CA 1
ATOM 2399 C C . PHE A 1 307 ? -1.632 2.988 6.859 1.00 96.56 307 PHE A C 1
ATOM 2401 O O . PHE A 1 307 ? -2.732 3.526 6.764 1.00 96.56 307 PHE A O 1
ATOM 2408 N N . ALA A 1 308 ? -1.469 1.673 6.693 1.00 97.31 308 ALA A N 1
ATOM 2409 C CA . ALA A 1 308 ? -2.589 0.771 6.466 1.00 97.31 308 ALA A CA 1
ATOM 2410 C C . ALA A 1 308 ? -3.591 0.826 7.626 1.00 97.31 308 ALA A C 1
ATOM 2412 O O . ALA A 1 308 ? -4.783 1.001 7.393 1.00 97.31 308 ALA A O 1
ATOM 2413 N N . GLN A 1 309 ? -3.133 0.756 8.879 1.00 96.62 309 GLN A N 1
ATOM 2414 C CA . GLN A 1 309 ? -4.045 0.867 10.016 1.00 96.62 309 GLN A CA 1
ATOM 2415 C C . GLN A 1 309 ? -4.721 2.240 10.097 1.00 96.62 309 GLN A C 1
ATOM 2417 O O . GLN A 1 309 ? -5.922 2.302 10.360 1.00 96.62 309 GLN A O 1
ATOM 2422 N N . GLN A 1 310 ? -3.974 3.322 9.856 1.00 96.12 310 GLN A N 1
ATOM 2423 C CA . GLN A 1 310 ? -4.539 4.669 9.813 1.00 96.12 310 GLN A CA 1
ATOM 2424 C C . GLN A 1 310 ? -5.674 4.740 8.783 1.00 96.12 310 GLN A C 1
ATOM 2426 O O . GLN A 1 310 ? -6.799 5.079 9.143 1.00 96.12 310 GLN A O 1
ATOM 2431 N N . LEU A 1 311 ? -5.402 4.339 7.537 1.00 96.75 311 LEU A N 1
ATOM 2432 C CA . LEU A 1 311 ? -6.389 4.315 6.459 1.00 96.75 311 LEU A CA 1
ATOM 2433 C C . LEU A 1 311 ? -7.613 3.475 6.835 1.00 96.75 311 LEU A C 1
ATOM 2435 O O . LEU A 1 311 ? -8.745 3.885 6.592 1.00 96.75 311 LEU A O 1
ATOM 2439 N N . ALA A 1 312 ? -7.401 2.305 7.439 1.00 96.81 312 ALA A N 1
ATOM 2440 C CA . ALA A 1 312 ? -8.500 1.437 7.835 1.00 96.81 312 ALA A CA 1
ATOM 2441 C C . ALA A 1 312 ? -9.420 2.103 8.863 1.00 96.81 312 ALA A C 1
ATOM 2443 O O . ALA A 1 312 ? -10.632 1.932 8.805 1.00 96.81 312 ALA A O 1
ATOM 2444 N N . PHE A 1 313 ? -8.859 2.856 9.809 1.00 95.75 313 PHE A N 1
ATOM 2445 C CA . PHE A 1 313 ? -9.646 3.535 10.833 1.00 95.75 313 PHE A CA 1
ATOM 2446 C C . PHE A 1 313 ? -10.369 4.753 10.249 1.00 95.75 313 PHE A C 1
ATOM 2448 O O . PHE A 1 313 ? -11.549 4.929 10.531 1.00 95.75 313 PHE A O 1
ATOM 2455 N N . GLU A 1 314 ? -9.706 5.541 9.395 1.00 93.56 314 GLU A N 1
ATOM 2456 C CA . GLU A 1 314 ? -10.316 6.685 8.694 1.00 93.56 314 GLU A CA 1
ATOM 2457 C C . GLU A 1 314 ? -11.466 6.260 7.774 1.00 93.56 314 GLU A C 1
ATOM 2459 O O . GLU A 1 314 ? -12.456 6.977 7.637 1.00 93.56 314 GLU A O 1
ATOM 2464 N N . ALA A 1 315 ? -11.336 5.097 7.136 1.00 93.06 315 ALA A N 1
ATOM 2465 C CA . ALA A 1 315 ? -12.331 4.555 6.220 1.00 93.06 315 ALA A CA 1
ATOM 2466 C C . ALA A 1 315 ? -13.333 3.592 6.878 1.00 93.06 315 ALA A C 1
ATOM 2468 O O . ALA A 1 315 ? -14.214 3.083 6.185 1.00 93.06 315 ALA A O 1
ATOM 2469 N N . GLU A 1 316 ? -13.174 3.300 8.173 1.00 92.50 316 GLU A N 1
ATOM 2470 C CA . GLU A 1 316 ? -13.912 2.256 8.903 1.00 92.50 316 GLU A CA 1
ATOM 2471 C C . GLU A 1 316 ? -13.859 0.864 8.231 1.00 92.50 316 GLU A C 1
ATOM 2473 O O . GLU A 1 316 ? -14.785 0.045 8.333 1.00 92.50 316 GLU A O 1
ATOM 2478 N N . ALA A 1 317 ? -12.747 0.580 7.552 1.00 95.69 317 ALA A N 1
ATOM 2479 C CA . ALA A 1 317 ? -12.491 -0.679 6.876 1.00 95.69 317 ALA A CA 1
ATOM 2480 C C . ALA A 1 317 ? -12.057 -1.784 7.859 1.00 95.69 317 ALA A C 1
ATOM 2482 O O . ALA A 1 317 ? -11.519 -1.529 8.942 1.00 95.69 317 ALA A O 1
ATOM 2483 N N . GLU A 1 318 ? -12.282 -3.036 7.459 1.00 95.81 318 GLU A N 1
ATOM 2484 C CA . GLU A 1 318 ? -11.753 -4.222 8.148 1.00 95.81 318 GLU A CA 1
ATOM 2485 C C . GLU A 1 318 ? -10.518 -4.779 7.440 1.00 95.81 318 GLU A C 1
ATOM 2487 O O . GLU A 1 318 ? -9.666 -5.376 8.094 1.00 95.81 318 GLU A O 1
ATOM 2492 N N . LEU A 1 319 ? -10.408 -4.570 6.123 1.00 97.94 319 LEU A N 1
ATOM 2493 C CA . LEU A 1 319 ? -9.302 -5.046 5.302 1.00 97.94 319 LEU A CA 1
ATOM 2494 C C . LEU A 1 319 ? -8.705 -3.916 4.463 1.00 97.94 319 LEU A C 1
ATOM 2496 O O . LEU A 1 319 ? -9.411 -3.252 3.701 1.00 97.94 319 LEU A O 1
ATOM 2500 N N . VAL A 1 320 ? -7.385 -3.776 4.547 1.00 98.50 320 VAL A N 1
ATOM 2501 C CA . VAL A 1 320 ? -6.581 -2.915 3.679 1.00 98.50 320 VAL A CA 1
ATOM 2502 C C . VAL A 1 320 ? -5.690 -3.766 2.791 1.00 98.50 320 VAL A C 1
ATOM 2504 O O . VAL A 1 320 ? -4.973 -4.642 3.274 1.00 98.50 320 VAL A O 1
ATOM 2507 N N . VAL A 1 321 ? -5.704 -3.481 1.494 1.00 98.50 321 VAL A N 1
ATOM 2508 C CA . VAL A 1 321 ? -4.848 -4.135 0.504 1.00 98.50 321 VAL A CA 1
ATOM 2509 C C . VAL A 1 321 ? -3.937 -3.099 -0.137 1.00 98.50 321 VAL A C 1
ATOM 2511 O O . VAL A 1 321 ? -4.431 -2.090 -0.645 1.00 98.50 321 VAL A O 1
ATOM 2514 N N . MET A 1 322 ? -2.627 -3.352 -0.111 1.00 98.31 322 MET A N 1
ATOM 2515 C CA . MET A 1 322 ? -1.623 -2.511 -0.768 1.00 98.31 322 MET A CA 1
ATOM 2516 C C . MET A 1 322 ? -0.677 -3.287 -1.686 1.00 98.31 322 MET A C 1
ATOM 2518 O O . MET A 1 322 ? -0.632 -4.514 -1.632 1.00 98.31 322 MET A O 1
ATOM 2522 N N . GLY A 1 323 ? 0.069 -2.552 -2.511 1.00 95.12 323 GLY A N 1
ATOM 2523 C CA . GLY A 1 323 ? 1.233 -3.020 -3.269 1.00 95.12 323 GLY A CA 1
ATOM 2524 C C . GLY A 1 323 ? 2.473 -2.192 -2.916 1.00 95.12 323 GLY A C 1
ATOM 2525 O O . GLY A 1 323 ? 2.697 -1.895 -1.737 1.00 95.12 323 GLY A O 1
ATOM 2526 N N . HIS A 1 324 ? 3.254 -1.784 -3.915 1.00 94.62 324 HIS A N 1
ATOM 2527 C CA . HIS A 1 324 ? 4.337 -0.793 -3.850 1.00 94.62 324 HIS A CA 1
ATOM 2528 C C . HIS A 1 324 ? 5.644 -1.225 -3.166 1.00 94.62 324 HIS A C 1
ATOM 2530 O O . HIS A 1 324 ? 6.726 -0.848 -3.609 1.00 94.62 324 HIS A O 1
ATOM 2536 N N . THR A 1 325 ? 5.601 -2.005 -2.081 1.00 90.81 325 THR A N 1
ATOM 2537 C CA . THR A 1 325 ? 6.825 -2.365 -1.331 1.00 90.81 325 THR A CA 1
ATOM 2538 C C . THR A 1 325 ? 7.619 -3.502 -1.963 1.00 90.81 325 THR A C 1
ATOM 2540 O O . THR A 1 325 ? 8.717 -3.804 -1.496 1.00 90.81 325 THR A O 1
ATOM 2543 N N . HIS A 1 326 ? 7.049 -4.183 -2.964 1.00 93.50 326 HIS A N 1
ATOM 2544 C CA . HIS A 1 326 ? 7.581 -5.413 -3.553 1.00 93.50 326 HIS A CA 1
ATOM 2545 C C . HIS A 1 326 ? 7.842 -6.539 -2.530 1.00 93.50 326 HIS A C 1
ATOM 2547 O O . HIS A 1 326 ? 8.555 -7.505 -2.803 1.00 93.50 326 HIS A O 1
ATOM 2553 N N . GLN A 1 327 ? 7.236 -6.460 -1.344 1.00 92.12 327 GLN A N 1
ATOM 2554 C CA . GLN A 1 327 ? 7.351 -7.476 -0.304 1.00 92.12 327 GLN A CA 1
ATOM 2555 C C . GLN A 1 327 ? 5.956 -7.936 0.113 1.00 92.12 327 GLN A C 1
ATOM 2557 O O . GLN A 1 327 ? 5.177 -7.113 0.601 1.00 92.12 327 GLN A O 1
ATOM 2562 N N . PRO A 1 328 ? 5.621 -9.230 -0.041 1.00 95.12 328 PRO A N 1
ATOM 2563 C CA . PRO A 1 328 ? 4.334 -9.718 0.418 1.00 95.12 328 PRO A CA 1
ATOM 2564 C C . PRO A 1 328 ? 4.259 -9.601 1.944 1.00 95.12 328 PRO A C 1
ATOM 2566 O O . PRO A 1 328 ? 5.226 -9.898 2.651 1.00 95.12 328 PRO A O 1
ATOM 2569 N N . ILE A 1 329 ? 3.103 -9.171 2.451 1.00 96.44 329 ILE A N 1
ATOM 2570 C CA . ILE A 1 329 ? 2.813 -9.034 3.887 1.00 96.44 329 ILE A CA 1
ATOM 2571 C C . ILE A 1 329 ? 1.438 -9.627 4.146 1.00 96.44 329 ILE A C 1
ATOM 2573 O O . ILE A 1 329 ? 0.483 -9.219 3.495 1.00 96.44 329 ILE A O 1
ATOM 2577 N N . SER A 1 330 ? 1.316 -10.546 5.103 1.00 95.00 330 SER A N 1
ATOM 2578 C CA . SER A 1 330 ? 0.050 -11.223 5.425 1.00 95.00 330 SER A CA 1
ATOM 2579 C C . SER A 1 330 ? -0.407 -10.913 6.850 1.00 95.00 330 SER A C 1
ATOM 2581 O O . SER A 1 330 ? -0.454 -11.787 7.719 1.00 95.00 330 SER A O 1
ATOM 2583 N N . GLY A 1 331 ? -0.714 -9.643 7.102 1.00 94.94 331 GLY A N 1
ATOM 2584 C CA . GLY A 1 331 ? -1.297 -9.168 8.354 1.00 94.94 331 GLY A CA 1
ATOM 2585 C C . GLY A 1 331 ? -0.477 -8.101 9.070 1.00 94.94 331 GLY A C 1
ATOM 2586 O O . GLY A 1 331 ? 0.653 -7.773 8.698 1.00 94.94 331 GLY A O 1
ATOM 2587 N N . LEU A 1 332 ? -1.062 -7.595 10.156 1.00 94.12 332 LEU A N 1
ATOM 2588 C CA . LEU A 1 332 ? -0.393 -6.748 11.138 1.00 94.12 332 LEU A CA 1
ATOM 2589 C C . LEU A 1 332 ? -0.201 -7.504 12.450 1.00 94.12 332 LEU A C 1
ATOM 2591 O O . LEU A 1 332 ? -1.034 -8.323 12.849 1.00 94.12 332 LEU A O 1
ATOM 2595 N N . GLU A 1 333 ? 0.905 -7.224 13.125 1.00 92.19 333 GLU A N 1
ATOM 2596 C CA . GLU A 1 333 ? 1.076 -7.560 14.535 1.00 92.19 333 GLU A CA 1
ATOM 2597 C C . GLU A 1 333 ? 0.245 -6.596 15.387 1.00 92.19 333 GLU A C 1
ATOM 2599 O O . GLU A 1 333 ? 0.333 -5.383 15.190 1.00 92.19 333 GLU A O 1
ATOM 2604 N N . ASN A 1 334 ? -0.510 -7.118 16.359 1.00 90.94 334 ASN A N 1
ATOM 2605 C CA . ASN A 1 334 ? -1.206 -6.319 17.368 1.00 90.94 334 ASN A CA 1
ATOM 2606 C C . ASN A 1 334 ? -2.087 -5.208 16.772 1.00 90.94 334 ASN A C 1
ATOM 2608 O O . ASN A 1 334 ? -1.920 -4.032 17.091 1.00 90.94 334 ASN A O 1
ATOM 2612 N N . SER A 1 335 ? -3.043 -5.576 15.920 1.00 92.19 335 SER A N 1
ATOM 2613 C CA . SER A 1 335 ? -3.931 -4.621 15.246 1.00 92.19 335 SER A CA 1
ATOM 2614 C C . SER A 1 335 ? -5.413 -4.983 15.397 1.00 92.19 335 SER A C 1
ATOM 2616 O O . SER A 1 335 ? -5.772 -6.085 15.819 1.00 92.19 335 SER A O 1
ATOM 2618 N N . LEU A 1 336 ? -6.285 -4.022 15.076 1.00 91.88 336 LEU A N 1
ATOM 2619 C CA . LEU A 1 336 ? -7.739 -4.197 14.970 1.00 91.88 336 LEU A CA 1
ATOM 2620 C C . LEU A 1 336 ? -8.219 -4.441 13.531 1.00 91.88 336 LEU A C 1
ATOM 2622 O O . LEU A 1 336 ? -9.426 -4.560 13.326 1.00 91.88 336 LEU A O 1
ATOM 2626 N N . ILE A 1 337 ? -7.317 -4.456 12.548 1.00 94.19 337 ILE A N 1
ATOM 2627 C CA . ILE A 1 337 ? -7.656 -4.599 11.127 1.00 94.19 337 ILE A CA 1
ATOM 2628 C C . ILE A 1 337 ? -6.770 -5.640 10.449 1.00 94.19 337 ILE A C 1
ATOM 2630 O O . ILE A 1 337 ? -5.678 -5.962 10.923 1.00 94.19 337 ILE A O 1
ATOM 2634 N N . ASN A 1 338 ? -7.245 -6.145 9.315 1.00 95.38 338 ASN A N 1
ATOM 2635 C CA . ASN A 1 338 ? -6.474 -6.977 8.410 1.00 95.38 338 ASN A CA 1
ATOM 2636 C C . ASN A 1 338 ? -5.737 -6.092 7.401 1.00 95.38 338 ASN A C 1
ATOM 2638 O O . ASN A 1 338 ? -6.288 -5.135 6.857 1.00 95.38 338 ASN A O 1
ATOM 2642 N N . TYR A 1 339 ? -4.489 -6.443 7.119 1.00 96.94 339 TYR A N 1
ATOM 2643 C CA . TYR A 1 339 ? -3.669 -5.793 6.104 1.00 96.94 339 TYR A CA 1
ATOM 2644 C C . TYR A 1 339 ? -2.977 -6.858 5.281 1.00 96.94 339 TYR A C 1
ATOM 2646 O O . TYR A 1 339 ? -2.410 -7.796 5.843 1.00 96.94 339 TYR A O 1
ATOM 2654 N N . VAL A 1 340 ? -2.967 -6.682 3.971 1.00 97.75 340 VAL A N 1
ATOM 2655 C CA . VAL A 1 340 ? -2.157 -7.498 3.080 1.00 97.75 340 VAL A CA 1
ATOM 2656 C C . VAL A 1 340 ? -1.423 -6.621 2.077 1.00 97.75 340 VAL A C 1
ATOM 2658 O O . VAL A 1 340 ? -1.980 -5.653 1.559 1.00 97.75 340 VAL A O 1
ATOM 2661 N N . ASN A 1 341 ? -0.171 -6.977 1.803 1.00 97.38 341 ASN A N 1
ATOM 2662 C CA . ASN A 1 341 ? 0.591 -6.428 0.691 1.00 97.38 341 ASN A CA 1
ATOM 2663 C C . ASN A 1 341 ? 0.769 -7.505 -0.377 1.00 97.38 341 ASN A C 1
ATOM 2665 O O . ASN A 1 341 ? 1.146 -8.631 -0.041 1.00 97.38 341 ASN A O 1
ATOM 2669 N N . THR A 1 342 ? 0.500 -7.172 -1.639 1.00 95.12 342 THR A N 1
ATOM 2670 C CA . THR A 1 342 ? 0.567 -8.114 -2.762 1.00 95.12 342 THR A CA 1
ATOM 2671 C C . THR A 1 342 ? 1.960 -8.667 -2.992 1.00 95.12 342 THR A C 1
ATOM 2673 O O . THR A 1 342 ? 2.054 -9.760 -3.535 1.00 95.12 342 THR A O 1
ATOM 2676 N N . GLY A 1 343 ? 3.029 -7.961 -2.615 1.00 92.88 343 GLY A N 1
ATOM 2677 C CA . GLY A 1 343 ? 4.366 -8.253 -3.124 1.00 92.88 343 GLY A CA 1
ATOM 2678 C C . GLY A 1 343 ? 4.513 -7.737 -4.552 1.00 92.88 343 GLY A C 1
ATOM 2679 O O . GLY A 1 343 ? 4.155 -6.597 -4.819 1.00 92.88 343 GLY A O 1
ATOM 2680 N N . PHE A 1 344 ? 5.052 -8.552 -5.458 1.00 93.12 344 PHE A N 1
ATOM 2681 C CA . PHE A 1 344 ? 5.363 -8.126 -6.824 1.00 93.12 344 PHE A CA 1
ATOM 2682 C C . PHE A 1 344 ? 5.389 -9.287 -7.812 1.00 93.12 344 PHE A C 1
ATOM 2684 O O . PHE A 1 344 ? 5.431 -10.451 -7.422 1.00 93.12 344 PHE A O 1
ATOM 2691 N N . HIS A 1 345 ? 5.379 -8.964 -9.105 1.00 93.94 345 HIS A N 1
ATOM 2692 C CA . HIS A 1 345 ? 5.284 -9.927 -10.204 1.00 93.94 345 HIS A CA 1
ATOM 2693 C C . HIS A 1 345 ? 6.533 -10.001 -11.097 1.00 93.94 345 HIS A C 1
ATOM 2695 O O . HIS A 1 345 ? 6.563 -10.793 -12.044 1.00 93.94 345 HIS A O 1
ATOM 2701 N N . CYS A 1 346 ? 7.572 -9.222 -10.788 1.00 92.88 346 CYS A N 1
ATOM 2702 C CA . CYS A 1 346 ? 8.803 -9.135 -11.575 1.00 92.88 346 CYS A CA 1
ATOM 2703 C C . CYS A 1 346 ? 10.094 -9.534 -10.815 1.00 92.88 346 CYS A C 1
ATOM 2705 O O . CYS A 1 346 ? 11.076 -8.791 -10.875 1.00 92.88 346 CYS A O 1
ATOM 2707 N N . PRO A 1 347 ? 10.149 -10.669 -10.079 1.00 94.81 347 PRO A N 1
ATOM 2708 C CA . PRO A 1 347 ? 11.395 -11.128 -9.465 1.00 94.81 347 PRO A CA 1
ATOM 2709 C C . PRO A 1 347 ? 12.440 -11.460 -10.525 1.00 94.81 347 PRO A C 1
ATOM 2711 O O . PRO A 1 347 ? 12.149 -12.110 -11.528 1.00 94.81 347 PRO A O 1
ATOM 2714 N N . SER A 1 348 ? 13.687 -11.069 -10.265 1.00 94.06 348 SER A N 1
ATOM 2715 C CA . SER A 1 348 ? 14.788 -11.383 -11.166 1.00 94.06 348 SER A CA 1
ATOM 2716 C C . SER A 1 348 ? 14.995 -12.897 -11.281 1.00 94.06 348 SER A C 1
ATOM 2718 O O . SER A 1 348 ? 14.638 -13.681 -10.395 1.00 94.06 348 SER A O 1
ATOM 2720 N N . ARG A 1 349 ? 15.640 -13.332 -12.364 1.00 94.00 349 ARG A N 1
ATOM 2721 C CA . ARG A 1 349 ? 15.956 -14.741 -12.622 1.00 94.00 349 ARG A CA 1
ATOM 2722 C C . ARG A 1 349 ? 16.740 -15.380 -11.478 1.00 94.00 349 ARG A C 1
ATOM 2724 O O . ARG A 1 349 ? 16.575 -16.569 -11.227 1.00 94.00 349 ARG A O 1
ATOM 2731 N N . THR A 1 350 ? 17.604 -14.616 -10.817 1.00 92.00 350 THR A N 1
ATOM 2732 C CA . THR A 1 350 ? 18.438 -15.101 -9.713 1.00 92.00 350 THR A CA 1
ATOM 2733 C C . THR A 1 350 ? 17.707 -15.114 -8.369 1.00 92.00 350 THR A C 1
ATOM 2735 O O . THR A 1 350 ? 18.150 -15.811 -7.451 1.00 92.00 350 THR A O 1
ATOM 2738 N N . ASP A 1 351 ? 16.576 -14.410 -8.268 1.00 91.88 351 ASP A N 1
ATOM 2739 C CA . ASP A 1 351 ? 15.735 -14.368 -7.070 1.00 91.88 351 ASP A CA 1
ATOM 2740 C C . ASP A 1 351 ? 14.596 -15.393 -7.111 1.00 91.88 351 ASP A C 1
ATOM 2742 O O . ASP A 1 351 ? 14.099 -15.795 -6.056 1.00 91.88 351 ASP A O 1
ATOM 2746 N N . ILE A 1 352 ? 14.198 -15.851 -8.305 1.00 90.31 352 ILE A N 1
ATOM 2747 C CA . ILE A 1 352 ? 13.199 -16.913 -8.472 1.00 90.31 352 ILE A CA 1
ATOM 2748 C C . ILE A 1 352 ? 13.619 -18.166 -7.690 1.00 90.31 352 ILE A C 1
ATOM 2750 O O . ILE A 1 352 ? 14.730 -18.676 -7.829 1.00 90.31 352 ILE A O 1
ATOM 2754 N N . GLY A 1 353 ? 12.702 -18.664 -6.856 1.00 86.12 353 GLY A N 1
ATOM 2755 C CA . GLY A 1 353 ? 12.940 -19.756 -5.901 1.00 86.12 353 GLY A CA 1
ATOM 2756 C C . GLY A 1 353 ? 13.175 -19.275 -4.466 1.00 86.12 353 GLY A C 1
ATOM 2757 O O . GLY A 1 353 ? 13.081 -20.069 -3.535 1.00 86.12 353 GLY A O 1
ATOM 2758 N N . LYS A 1 354 ? 13.458 -17.981 -4.280 1.00 89.50 354 LYS A N 1
ATOM 2759 C CA . LYS A 1 354 ? 13.433 -17.291 -2.977 1.00 89.50 354 LYS A CA 1
ATOM 2760 C C . LYS A 1 354 ? 12.305 -16.269 -2.916 1.00 89.50 354 LYS A C 1
ATOM 2762 O O . LYS A 1 354 ? 11.670 -16.111 -1.881 1.00 89.50 354 LYS A O 1
ATOM 2767 N N . LYS A 1 355 ? 12.087 -15.572 -4.030 1.00 92.25 355 LYS A N 1
ATOM 2768 C CA . LYS A 1 355 ? 10.989 -14.640 -4.266 1.00 92.25 355 LYS A CA 1
ATOM 2769 C C . LYS A 1 355 ? 10.144 -15.193 -5.409 1.00 92.25 355 LYS A C 1
ATOM 2771 O O . LYS A 1 355 ? 10.676 -15.767 -6.362 1.00 92.25 355 LYS A O 1
ATOM 2776 N N . HIS A 1 356 ? 8.833 -15.040 -5.307 1.00 94.69 356 HIS A N 1
ATOM 2777 C CA . HIS A 1 356 ? 7.875 -15.573 -6.268 1.00 94.69 356 HIS A CA 1
ATOM 2778 C C . HIS A 1 356 ? 6.883 -14.481 -6.663 1.00 94.69 356 HIS A C 1
ATOM 2780 O O . HIS A 1 356 ? 6.552 -13.666 -5.805 1.00 94.69 356 HIS A O 1
ATOM 2786 N N . PRO A 1 357 ? 6.391 -14.464 -7.917 1.00 96.94 357 PRO A N 1
ATOM 2787 C CA . PRO A 1 357 ? 5.247 -13.641 -8.278 1.00 96.94 357 PRO A CA 1
ATOM 2788 C C . PRO A 1 357 ? 4.045 -13.966 -7.394 1.00 96.94 357 PRO A C 1
ATOM 2790 O O . PRO A 1 357 ? 3.715 -15.146 -7.236 1.00 96.94 357 PRO A O 1
ATOM 2793 N N . THR A 1 358 ? 3.394 -12.949 -6.837 1.00 97.69 358 THR A N 1
ATOM 2794 C CA . THR A 1 358 ? 2.315 -13.115 -5.853 1.00 97.69 358 THR A CA 1
ATOM 2795 C C . THR A 1 358 ? 1.072 -12.299 -6.188 1.00 97.69 358 THR A C 1
ATOM 2797 O O . THR A 1 358 ? 1.160 -11.191 -6.702 1.00 97.69 358 THR A O 1
ATOM 2800 N N . PHE A 1 359 ? -0.100 -12.832 -5.844 1.00 98.56 359 PHE A N 1
ATOM 2801 C CA . PHE A 1 359 ? -1.393 -12.157 -5.977 1.00 98.56 359 PHE A CA 1
ATOM 2802 C C . PHE A 1 359 ? -2.261 -12.408 -4.744 1.00 98.56 359 PHE A C 1
ATOM 2804 O O . PHE A 1 359 ? -1.967 -13.300 -3.950 1.00 98.56 359 PHE A O 1
ATOM 2811 N N . ILE A 1 360 ? -3.337 -11.641 -4.571 1.00 98.62 360 ILE A N 1
ATOM 2812 C CA . ILE A 1 360 ? -4.231 -11.775 -3.411 1.00 98.62 360 ILE A CA 1
ATOM 2813 C C . ILE A 1 360 ? -5.599 -12.289 -3.845 1.00 98.62 360 ILE A C 1
ATOM 2815 O O . ILE A 1 360 ? -6.143 -11.849 -4.859 1.00 98.62 360 ILE A O 1
ATOM 2819 N N . LEU A 1 361 ? -6.170 -13.181 -3.037 1.00 98.50 361 LEU A N 1
ATOM 2820 C CA . LEU A 1 361 ? -7.571 -13.577 -3.096 1.00 98.50 361 LEU A CA 1
ATOM 2821 C C . LEU A 1 361 ? -8.278 -13.111 -1.822 1.00 98.50 361 LEU A C 1
ATOM 2823 O O . LEU A 1 361 ? -7.893 -13.493 -0.721 1.00 98.50 361 LEU A O 1
ATOM 2827 N N . ILE A 1 362 ? -9.324 -12.308 -1.979 1.00 98.50 362 ILE A N 1
ATOM 2828 C CA . ILE A 1 362 ? -10.132 -11.783 -0.878 1.00 98.50 362 ILE A CA 1
ATOM 2829 C C . ILE A 1 362 ? -11.471 -12.508 -0.858 1.00 98.50 362 ILE A C 1
ATOM 2831 O O . ILE A 1 362 ? -12.128 -12.603 -1.897 1.00 98.50 362 ILE A O 1
ATOM 2835 N N . ASN A 1 363 ? -11.907 -12.947 0.319 1.00 96.81 363 ASN A N 1
ATOM 2836 C CA . ASN A 1 363 ? -13.285 -13.340 0.572 1.00 96.81 363 ASN A CA 1
ATOM 2837 C C . ASN A 1 363 ? -14.059 -12.139 1.139 1.00 96.81 363 ASN A C 1
ATOM 2839 O O . ASN A 1 363 ? -13.717 -11.582 2.180 1.00 96.81 363 ASN A O 1
ATOM 2843 N N . VAL A 1 364 ? -15.098 -11.701 0.428 1.00 95.75 364 VAL A N 1
ATOM 2844 C CA . VAL A 1 364 ? -15.851 -10.495 0.805 1.00 95.75 364 VAL A CA 1
ATOM 2845 C C . VAL A 1 364 ? -16.834 -10.718 1.950 1.00 95.75 364 VAL A C 1
ATOM 2847 O O . VAL A 1 364 ? -17.325 -9.740 2.507 1.00 95.75 364 VAL A O 1
ATOM 2850 N N . ASP A 1 365 ? -17.145 -11.974 2.277 1.00 93.69 365 ASP A N 1
ATOM 2851 C CA . ASP A 1 365 ? -18.128 -12.298 3.314 1.00 93.69 365 ASP A CA 1
ATOM 2852 C C . ASP A 1 365 ? -17.533 -12.163 4.728 1.00 93.69 365 ASP A C 1
ATOM 2854 O O . ASP A 1 365 ? -18.249 -11.826 5.669 1.00 93.69 365 ASP A O 1
ATOM 2858 N N . ASP A 1 366 ? -16.227 -12.408 4.877 1.00 94.00 366 ASP A N 1
ATOM 2859 C CA . ASP A 1 366 ? -15.496 -12.365 6.152 1.00 94.00 366 ASP A CA 1
ATOM 2860 C C . ASP A 1 366 ? -14.314 -11.376 6.161 1.00 94.00 366 ASP A C 1
ATOM 2862 O O . ASP A 1 366 ? -13.659 -11.213 7.191 1.00 94.00 366 ASP A O 1
ATOM 2866 N N . PHE A 1 367 ? -14.061 -10.689 5.041 1.00 94.88 367 PHE A N 1
ATOM 2867 C CA . PHE A 1 367 ? -12.950 -9.746 4.858 1.00 94.88 367 PHE A CA 1
ATOM 2868 C C . PHE A 1 367 ? -11.569 -10.377 5.105 1.00 94.88 367 PHE A C 1
ATOM 2870 O O . PHE A 1 367 ? -10.620 -9.693 5.508 1.00 94.88 367 PHE A O 1
ATOM 2877 N N . HIS A 1 368 ? -11.456 -11.686 4.866 1.00 94.75 368 HIS A N 1
ATOM 2878 C CA . HIS A 1 368 ? -10.194 -12.415 4.895 1.00 94.75 368 HIS A CA 1
ATOM 2879 C C . HIS A 1 368 ? -9.487 -12.328 3.541 1.00 94.75 368 HIS A C 1
ATOM 2881 O O . HIS A 1 368 ? -10.128 -12.319 2.487 1.00 94.75 368 HIS A O 1
ATOM 2887 N N . ALA A 1 369 ? -8.158 -12.280 3.567 1.00 97.00 369 ALA A N 1
ATOM 2888 C CA . ALA A 1 369 ? -7.335 -12.242 2.369 1.00 97.00 369 ALA A CA 1
ATOM 2889 C C . ALA A 1 369 ? -6.165 -13.220 2.481 1.00 97.00 369 ALA A C 1
ATOM 2891 O O . ALA A 1 369 ? -5.405 -13.184 3.448 1.00 97.00 369 ALA A O 1
ATOM 2892 N N . ASP A 1 370 ? -6.008 -14.049 1.453 1.00 96.94 370 ASP A N 1
ATOM 2893 C CA . ASP A 1 370 ? -4.890 -14.972 1.301 1.00 96.94 370 ASP A CA 1
ATOM 2894 C C . ASP A 1 370 ? -3.954 -14.480 0.197 1.00 96.94 370 ASP A C 1
ATOM 2896 O O . ASP A 1 370 ? -4.395 -14.025 -0.863 1.00 96.94 370 ASP A O 1
ATOM 2900 N N . ILE A 1 371 ? -2.649 -14.609 0.435 1.00 97.88 371 ILE A N 1
ATOM 2901 C CA . ILE A 1 371 ? -1.630 -14.382 -0.588 1.00 97.88 371 ILE A CA 1
ATOM 2902 C C . ILE A 1 371 ? -1.381 -15.707 -1.288 1.00 97.88 371 ILE A C 1
ATOM 2904 O O . ILE A 1 371 ? -1.141 -16.726 -0.645 1.00 97.88 371 ILE A O 1
ATOM 2908 N N . PHE A 1 372 ? -1.400 -15.688 -2.608 1.00 98.19 372 PHE A N 1
ATOM 2909 C CA . PHE A 1 372 ? -1.013 -16.804 -3.450 1.00 98.19 372 PHE A CA 1
ATOM 2910 C C . PHE A 1 372 ? 0.299 -16.480 -4.148 1.00 98.19 372 PHE A C 1
ATOM 2912 O O . PHE A 1 372 ? 0.531 -15.340 -4.539 1.00 98.19 372 PHE A O 1
ATOM 2919 N N . GLN A 1 373 ? 1.142 -17.489 -4.335 1.00 97.50 373 GLN A N 1
ATOM 2920 C CA . GLN A 1 373 ? 2.370 -17.387 -5.114 1.00 97.50 373 GLN A CA 1
ATOM 2921 C C . GLN A 1 373 ? 2.327 -18.297 -6.332 1.00 97.50 373 GLN A C 1
ATOM 2923 O O . GLN A 1 373 ? 1.715 -19.367 -6.307 1.00 97.50 373 GLN A O 1
ATOM 2928 N N . VAL A 1 374 ? 3.024 -17.882 -7.387 1.00 97.75 374 VAL A N 1
ATOM 2929 C CA . VAL A 1 374 ? 3.255 -18.694 -8.576 1.00 97.75 374 VAL A CA 1
ATOM 2930 C C . VAL A 1 374 ? 4.693 -19.186 -8.580 1.00 97.75 374 VAL A C 1
ATOM 2932 O O . VAL A 1 374 ? 5.642 -18.402 -8.548 1.00 97.75 374 VAL A O 1
ATOM 2935 N N . PHE A 1 375 ? 4.878 -20.494 -8.684 1.00 95.00 375 PHE A N 1
ATOM 2936 C CA . PHE A 1 375 ? 6.202 -21.098 -8.774 1.00 95.00 375 PHE A CA 1
ATOM 2937 C C . PHE A 1 375 ? 6.306 -22.008 -9.993 1.00 95.00 375 PHE A C 1
ATOM 2939 O O . PHE A 1 375 ? 5.325 -22.579 -10.465 1.00 95.00 375 PHE A O 1
ATOM 2946 N N . ASN A 1 376 ? 7.521 -22.118 -10.523 1.00 94.00 376 ASN A N 1
ATOM 2947 C CA . ASN A 1 376 ? 7.824 -22.982 -11.654 1.00 94.00 376 ASN A CA 1
ATOM 2948 C C . ASN A 1 376 ? 8.440 -24.281 -11.128 1.00 94.00 376 ASN A C 1
ATOM 2950 O O . ASN A 1 376 ? 9.477 -24.249 -10.469 1.00 94.00 376 ASN A O 1
ATOM 2954 N N . ASN A 1 377 ? 7.797 -25.403 -11.432 1.00 91.25 377 ASN A N 1
ATOM 2955 C CA . ASN A 1 377 ? 8.299 -26.743 -11.186 1.00 91.25 377 ASN A CA 1
ATOM 2956 C C . ASN A 1 377 ? 8.525 -27.440 -12.534 1.00 91.25 377 ASN A C 1
ATOM 2958 O O . ASN A 1 377 ? 7.567 -27.836 -13.199 1.00 91.25 377 ASN A O 1
ATOM 2962 N N . GLU A 1 378 ? 9.789 -27.541 -12.953 1.00 88.00 378 GLU A N 1
ATOM 2963 C CA . GLU A 1 378 ? 10.213 -28.235 -14.182 1.00 88.00 378 GLU A CA 1
ATOM 2964 C C . GLU A 1 378 ? 9.471 -27.787 -15.462 1.00 88.00 378 GLU A C 1
ATOM 2966 O O . GLU A 1 378 ? 9.140 -28.587 -16.334 1.00 88.00 378 GLU A O 1
ATOM 2971 N N . GLY A 1 379 ? 9.200 -26.485 -15.593 1.00 88.81 379 GLY A N 1
ATOM 2972 C CA . GLY A 1 379 ? 8.493 -25.897 -16.737 1.00 88.81 379 GLY A CA 1
ATOM 2973 C C . GLY A 1 379 ? 6.972 -25.829 -16.573 1.00 88.81 379 GLY A C 1
ATOM 2974 O O . GLY A 1 379 ? 6.298 -25.274 -17.440 1.00 88.81 379 GLY A O 1
ATOM 2975 N N . THR A 1 380 ? 6.430 -26.344 -15.466 1.00 93.06 380 THR A N 1
ATOM 2976 C CA . THR A 1 380 ? 5.013 -26.212 -15.104 1.00 93.06 380 THR A CA 1
ATOM 2977 C C . THR A 1 380 ? 4.838 -25.121 -14.054 1.00 93.06 380 THR A C 1
ATOM 2979 O O . THR A 1 380 ? 5.479 -25.150 -13.005 1.00 93.06 380 THR A O 1
ATOM 2982 N N . TYR A 1 381 ? 3.941 -24.175 -14.312 1.00 96.88 381 TYR A N 1
ATOM 2983 C CA . TYR A 1 381 ? 3.644 -23.068 -13.406 1.00 96.88 381 TYR A CA 1
ATOM 2984 C C . TYR A 1 381 ? 2.464 -23.438 -12.510 1.00 96.88 381 TYR A C 1
ATOM 2986 O O . TYR A 1 381 ? 1.387 -23.770 -13.000 1.00 96.88 381 TYR A O 1
ATOM 2994 N N . ASN A 1 382 ? 2.681 -23.412 -11.198 1.00 96.62 382 ASN A N 1
ATOM 2995 C CA . ASN A 1 382 ? 1.714 -23.831 -10.189 1.00 96.62 382 ASN A CA 1
ATOM 2996 C C . ASN A 1 382 ? 1.387 -22.668 -9.255 1.00 96.62 382 ASN A C 1
ATOM 2998 O O . ASN A 1 382 ? 2.211 -21.773 -9.067 1.00 96.62 382 ASN A O 1
ATOM 3002 N N . ILE A 1 383 ? 0.190 -22.706 -8.671 1.00 98.06 383 ILE A N 1
ATOM 3003 C CA . ILE A 1 383 ? -0.314 -21.712 -7.724 1.00 98.06 383 ILE A CA 1
ATOM 3004 C C . ILE A 1 383 ? -0.535 -22.390 -6.375 1.00 98.06 383 ILE A C 1
ATOM 3006 O O . ILE A 1 383 ? -1.186 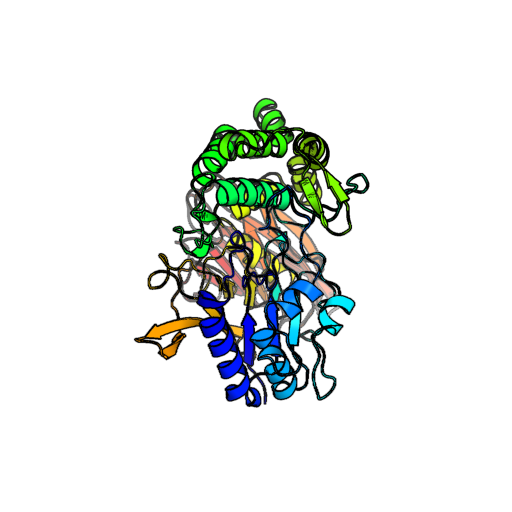-23.433 -6.307 1.00 98.06 383 ILE A O 1
ATOM 3010 N N . GLU A 1 384 ? -0.043 -21.772 -5.308 1.00 96.69 384 GLU A N 1
ATOM 3011 C CA . GLU A 1 384 ? -0.288 -22.200 -3.929 1.00 96.69 384 GLU A CA 1
ATOM 3012 C C . GLU A 1 384 ? -0.410 -21.000 -2.989 1.00 96.69 384 GLU A C 1
ATOM 3014 O O . GLU A 1 384 ? -0.028 -19.885 -3.345 1.00 96.69 384 GLU A O 1
ATOM 3019 N N . VAL A 1 385 ? -0.941 -21.229 -1.787 1.00 96.31 385 VAL A N 1
ATOM 3020 C CA . VAL A 1 385 ? -0.984 -20.206 -0.735 1.00 96.31 385 VAL A CA 1
ATOM 3021 C C . VAL A 1 385 ? 0.439 -19.928 -0.250 1.00 96.31 385 VAL A C 1
ATOM 3023 O O . VAL A 1 385 ? 1.193 -20.851 0.051 1.00 96.31 385 VAL A O 1
ATOM 3026 N N . SER A 1 386 ? 0.793 -18.651 -0.163 1.00 93.50 386 SER A N 1
ATOM 3027 C CA . SER A 1 386 ? 2.064 -18.163 0.357 1.00 93.50 386 SER A CA 1
ATOM 3028 C C . SER A 1 386 ? 1.891 -17.647 1.782 1.00 93.50 386 SER A C 1
ATOM 3030 O O . SER A 1 386 ? 0.903 -16.987 2.107 1.00 93.50 386 SER A O 1
ATOM 3032 N N . TYR A 1 387 ? 2.877 -17.922 2.632 1.00 88.56 387 TYR A N 1
ATOM 3033 C CA . TYR A 1 387 ? 2.940 -17.380 3.984 1.00 88.56 387 TYR A CA 1
ATOM 3034 C C . TYR A 1 387 ? 3.956 -16.248 4.017 1.00 88.56 387 TYR A C 1
ATOM 3036 O O . TYR A 1 387 ? 5.154 -16.472 3.841 1.00 88.56 387 TYR A O 1
ATOM 3044 N N . ALA A 1 388 ? 3.469 -15.038 4.264 1.00 92.25 388 ALA A N 1
ATOM 3045 C CA . ALA A 1 388 ? 4.301 -13.861 4.409 1.00 92.25 388 ALA A CA 1
ATOM 3046 C C . ALA A 1 388 ? 4.468 -13.478 5.884 1.00 92.25 388 ALA A C 1
ATOM 3048 O O . ALA A 1 388 ? 3.768 -13.955 6.781 1.00 92.25 388 ALA A O 1
ATOM 3049 N N . GLN A 1 389 ? 5.433 -12.604 6.151 1.00 93.81 389 GLN A N 1
ATOM 3050 C CA . GLN A 1 389 ? 5.568 -12.011 7.476 1.00 93.81 389 GLN A CA 1
ATOM 3051 C C . GLN A 1 389 ? 4.428 -11.022 7.745 1.00 93.81 389 GLN A C 1
ATOM 3053 O O . GLN A 1 389 ? 3.817 -10.478 6.821 1.00 93.81 389 GLN A O 1
ATOM 3058 N N . LYS A 1 390 ? 4.163 -10.767 9.026 1.00 94.00 390 LYS A N 1
ATOM 3059 C CA . LYS A 1 390 ? 3.301 -9.663 9.446 1.00 94.00 390 LYS A CA 1
ATOM 3060 C C . LYS A 1 390 ? 4.115 -8.374 9.512 1.00 94.00 390 LYS A C 1
ATOM 3062 O O . LYS A 1 390 ? 5.284 -8.399 9.890 1.00 94.00 390 LYS A O 1
ATOM 3067 N N . ALA A 1 391 ? 3.491 -7.249 9.180 1.00 92.62 391 ALA A N 1
ATOM 3068 C CA . ALA A 1 391 ? 4.086 -5.940 9.414 1.00 92.62 391 ALA A CA 1
ATOM 3069 C C . ALA A 1 391 ? 3.770 -5.441 10.829 1.00 92.62 391 ALA A C 1
ATOM 3071 O O . ALA A 1 391 ? 2.759 -5.797 11.436 1.00 92.62 391 ALA A O 1
ATOM 3072 N N . LYS A 1 392 ? 4.636 -4.576 11.351 1.00 90.12 392 LYS A N 1
ATOM 3073 C CA . LYS A 1 392 ? 4.407 -3.886 12.621 1.00 90.12 392 LYS A CA 1
ATOM 3074 C C . LYS A 1 392 ? 3.655 -2.588 12.380 1.00 90.12 392 LYS A C 1
ATOM 3076 O O . LYS A 1 392 ? 3.947 -1.872 11.424 1.00 90.12 392 LYS A O 1
ATOM 3081 N N . VAL A 1 393 ? 2.723 -2.275 13.276 1.00 88.56 393 VAL A N 1
ATOM 3082 C CA . VAL A 1 393 ? 2.059 -0.969 13.300 1.00 88.56 393 VAL A CA 1
ATOM 3083 C C . VAL A 1 393 ? 3.006 0.088 13.859 1.00 88.56 393 VAL A C 1
ATOM 3085 O O . VAL A 1 393 ? 3.274 1.081 13.199 1.00 88.56 393 VAL A O 1
ATOM 3088 N N . ALA A 1 394 ? 3.570 -0.124 15.046 1.00 79.94 394 ALA A N 1
ATOM 3089 C CA . ALA A 1 394 ? 4.654 0.703 15.558 1.00 79.94 394 ALA A CA 1
ATOM 3090 C C . ALA A 1 394 ? 5.958 -0.092 15.472 1.00 79.94 394 ALA A C 1
ATOM 3092 O O . ALA A 1 394 ? 6.121 -1.118 16.138 1.00 79.94 394 ALA A O 1
ATOM 3093 N N . ASP A 1 395 ? 6.885 0.353 14.623 1.00 66.81 395 ASP A N 1
ATOM 3094 C CA . ASP A 1 395 ? 8.246 -0.158 14.683 1.00 66.81 395 ASP A CA 1
ATOM 3095 C C . ASP A 1 395 ? 8.975 0.534 15.850 1.00 66.81 395 ASP A C 1
ATOM 3097 O O . ASP A 1 395 ? 8.839 1.735 16.085 1.00 66.81 395 ASP A O 1
ATOM 3101 N N . GLY A 1 396 ? 9.702 -0.236 16.660 1.00 59.94 396 GLY A N 1
ATOM 3102 C CA . GLY A 1 396 ? 10.394 0.267 17.856 1.00 59.94 396 GLY A CA 1
ATOM 3103 C C . GLY A 1 396 ? 11.587 1.179 17.545 1.00 59.94 396 GLY A C 1
ATOM 3104 O O . GLY A 1 396 ? 12.502 1.291 18.354 1.00 59.94 396 GLY A O 1
ATOM 3105 N N . THR A 1 397 ? 11.626 1.782 16.353 1.00 60.62 397 THR A N 1
ATOM 3106 C CA . THR A 1 397 ? 12.661 2.739 15.945 1.00 60.62 397 THR A CA 1
ATOM 3107 C C . THR A 1 397 ? 12.628 3.972 16.839 1.00 60.62 397 THR A C 1
ATOM 3109 O O . THR A 1 397 ? 13.664 4.574 17.110 1.00 60.62 397 THR A O 1
ATOM 3112 N N . PHE A 1 398 ? 11.438 4.334 17.322 1.00 60.53 398 PHE A N 1
ATOM 3113 C CA . PHE A 1 398 ? 11.211 5.560 18.078 1.00 60.53 398 PHE A CA 1
ATOM 3114 C C . PHE A 1 398 ? 10.717 5.349 19.486 1.00 60.53 398 PHE A C 1
ATOM 3116 O O . PHE A 1 398 ? 10.989 6.181 20.341 1.00 60.53 398 PHE A O 1
ATOM 3123 N N . SER A 1 399 ? 9.995 4.270 19.731 1.00 59.91 399 SER A N 1
ATOM 3124 C CA . SER A 1 399 ? 9.463 3.927 21.035 1.00 59.91 399 SER A CA 1
ATOM 3125 C C . SER A 1 399 ? 10.094 2.627 21.507 1.00 59.91 399 SER A C 1
ATOM 3127 O O . SER A 1 399 ? 10.490 1.767 20.721 1.00 59.91 399 SER A O 1
ATOM 3129 N N . ALA A 1 400 ? 10.162 2.445 22.821 1.00 69.19 400 ALA A N 1
ATOM 3130 C CA . ALA A 1 400 ? 10.613 1.186 23.410 1.00 69.19 400 ALA A CA 1
ATOM 3131 C C . ALA A 1 400 ? 9.630 0.006 23.178 1.00 69.19 400 ALA A C 1
ATOM 3133 O O . ALA A 1 400 ? 9.832 -1.080 23.720 1.00 69.19 400 ALA A O 1
ATOM 3134 N N . GLY A 1 401 ? 8.563 0.219 22.400 1.00 82.19 401 GLY A N 1
ATOM 3135 C CA . GLY A 1 401 ? 7.489 -0.719 22.079 1.00 82.19 401 GLY A CA 1
ATOM 3136 C C . GLY A 1 401 ? 6.247 0.026 21.578 1.00 82.19 401 GLY A C 1
ATOM 3137 O O . GLY A 1 401 ? 6.231 1.251 21.556 1.00 82.19 401 GLY A O 1
ATOM 3138 N N . ASP A 1 402 ? 5.200 -0.696 21.182 1.00 88.94 402 ASP A N 1
ATOM 3139 C CA . ASP A 1 402 ? 3.901 -0.074 20.896 1.00 88.94 402 ASP A CA 1
ATOM 3140 C C . ASP A 1 402 ? 3.134 0.125 22.208 1.00 88.94 402 ASP A C 1
ATOM 3142 O O . ASP A 1 402 ? 2.582 -0.841 22.738 1.00 88.94 402 ASP A O 1
ATOM 3146 N N . PHE A 1 403 ? 3.110 1.350 22.739 1.00 92.75 403 PHE A N 1
ATOM 3147 C CA . PHE A 1 403 ? 2.345 1.705 23.940 1.00 92.75 403 PHE A CA 1
ATOM 3148 C C . PHE A 1 403 ? 1.065 2.475 23.584 1.00 92.75 403 PHE A C 1
ATOM 3150 O O . PHE A 1 403 ? 0.538 3.226 24.407 1.00 92.75 403 PHE A O 1
ATOM 3157 N N . SER A 1 404 ? 0.542 2.269 22.372 1.00 94.56 404 SER A N 1
ATOM 3158 C CA . SER A 1 404 ? -0.711 2.865 21.917 1.00 94.56 404 SER A CA 1
ATOM 3159 C C . SER A 1 404 ? -1.929 2.323 22.670 1.00 94.56 404 SER A C 1
ATOM 3161 O O . SER A 1 404 ? -1.970 1.170 23.115 1.00 94.56 404 SER A O 1
ATOM 3163 N N . CYS A 1 405 ? -2.972 3.153 22.725 1.00 97.19 405 CYS A N 1
ATOM 3164 C CA . CYS A 1 405 ? -4.338 2.726 22.992 1.00 97.19 405 CYS A CA 1
ATOM 3165 C C . CYS A 1 405 ? -5.121 2.640 21.671 1.00 97.19 405 CYS A C 1
ATOM 3167 O O . CYS A 1 405 ? -5.263 3.637 20.957 1.00 97.19 405 CYS A O 1
ATOM 3169 N N . TYR A 1 406 ? -5.685 1.468 21.388 1.00 97.44 406 TYR A N 1
ATOM 3170 C CA . TYR A 1 406 ? -6.631 1.238 20.295 1.00 97.44 406 TYR A CA 1
ATOM 3171 C C . TYR A 1 406 ? -8.035 1.081 20.862 1.00 97.44 406 TYR A C 1
ATOM 3173 O O . TYR A 1 406 ? -8.299 0.179 21.662 1.00 97.44 406 TYR A O 1
ATOM 3181 N N . ILE A 1 407 ? -8.942 1.967 20.471 1.00 98.19 407 ILE A N 1
ATOM 3182 C CA . ILE A 1 407 ? -10.244 2.091 21.119 1.00 98.19 407 ILE A CA 1
ATOM 3183 C C . ILE A 1 407 ? -11.342 1.778 20.120 1.00 98.19 407 ILE A C 1
ATOM 3185 O O . ILE A 1 407 ? -11.333 2.283 19.006 1.00 98.19 407 ILE A O 1
ATOM 3189 N N . ILE A 1 408 ? -12.309 0.973 20.540 1.00 98.00 408 ILE A N 1
ATOM 3190 C CA . ILE A 1 408 ? -13.578 0.777 19.848 1.00 98.00 408 ILE A CA 1
ATOM 3191 C C . ILE A 1 408 ? -14.661 1.388 20.732 1.00 98.00 408 ILE A C 1
ATOM 3193 O O . ILE A 1 408 ? -14.771 1.013 21.901 1.00 98.00 408 ILE A O 1
ATOM 3197 N N . ILE A 1 409 ? -15.462 2.299 20.186 1.00 97.75 409 ILE A N 1
ATOM 3198 C CA . ILE A 1 409 ? -16.715 2.733 20.811 1.00 97.75 409 ILE A CA 1
ATOM 3199 C C . ILE A 1 409 ? -17.847 2.105 20.004 1.00 97.75 409 ILE A C 1
ATOM 3201 O O . ILE A 1 409 ? -18.067 2.454 18.846 1.00 97.75 409 ILE A O 1
ATOM 3205 N N . ASP A 1 410 ? -18.518 1.131 20.609 1.00 97.25 410 ASP A N 1
ATOM 3206 C CA . ASP A 1 410 ? -19.567 0.332 19.988 1.00 97.25 410 ASP A CA 1
ATOM 3207 C C . ASP A 1 410 ? -20.946 0.815 20.450 1.00 97.25 410 ASP A C 1
ATOM 3209 O O . ASP A 1 410 ? -21.404 0.479 21.545 1.00 97.25 410 ASP A O 1
ATOM 3213 N N . ASN A 1 411 ? -21.589 1.620 19.603 1.00 96.75 411 ASN A N 1
ATOM 3214 C CA . ASN A 1 411 ? -22.941 2.140 19.794 1.00 96.75 411 ASN A CA 1
ATOM 3215 C C . ASN A 1 411 ? -23.977 1.343 18.977 1.00 96.75 411 ASN A C 1
ATOM 3217 O O . ASN A 1 411 ? -25.084 1.826 18.731 1.00 96.75 411 ASN A O 1
ATOM 3221 N N . GLN A 1 412 ? -23.647 0.118 18.542 1.00 95.81 412 GLN A N 1
ATOM 3222 C CA . GLN A 1 412 ? -24.538 -0.677 17.691 1.00 95.81 412 GLN A CA 1
ATOM 3223 C C . GLN A 1 412 ? -25.817 -1.108 18.414 1.00 95.81 412 GLN A C 1
ATOM 3225 O O . GLN A 1 412 ? -26.873 -1.211 17.793 1.00 95.81 412 GLN A O 1
ATOM 3230 N N . GLN A 1 413 ? -25.718 -1.365 19.720 1.00 94.31 413 GLN A N 1
ATOM 3231 C CA . GLN A 1 413 ? -26.855 -1.689 20.593 1.00 94.31 413 GLN A CA 1
ATOM 3232 C C . GLN A 1 413 ? -27.304 -0.500 21.451 1.00 94.31 413 GLN A C 1
ATOM 3234 O O . GLN A 1 413 ? -28.289 -0.606 22.185 1.00 94.31 413 GLN A O 1
ATOM 3239 N N . GLY A 1 414 ? -26.607 0.633 21.342 1.00 91.75 414 GLY A N 1
ATOM 3240 C CA . GLY A 1 414 ? -26.950 1.829 22.086 1.00 91.75 414 GLY A CA 1
ATOM 3241 C C . GLY A 1 414 ? -28.284 2.417 21.633 1.00 91.75 414 GLY A C 1
ATOM 3242 O O . GLY A 1 414 ? -28.808 2.139 20.550 1.00 91.75 414 GLY A O 1
ATOM 3243 N N . LYS A 1 415 ? -28.871 3.232 22.506 1.00 93.25 415 LYS A N 1
ATOM 3244 C CA . LYS A 1 415 ? -30.200 3.824 22.293 1.00 93.25 415 LYS A CA 1
ATOM 3245 C C . LYS A 1 415 ? -30.170 5.229 21.699 1.00 93.25 415 LYS A C 1
ATOM 3247 O O . LYS A 1 415 ? -31.208 5.707 21.252 1.00 93.25 415 LYS A O 1
ATOM 3252 N N . PHE A 1 416 ? -29.022 5.900 21.743 1.00 95.19 416 PHE A N 1
ATOM 3253 C CA . PHE A 1 416 ? -28.929 7.328 21.468 1.00 95.19 416 PHE A CA 1
ATOM 3254 C C . PHE A 1 416 ? -27.704 7.650 20.622 1.00 95.19 416 PHE A C 1
ATOM 3256 O O . PHE A 1 416 ? -26.676 6.979 20.706 1.00 95.19 416 PHE A O 1
ATOM 3263 N N . ASP A 1 417 ? -27.814 8.727 19.852 1.00 96.62 417 ASP A N 1
ATOM 3264 C CA . ASP A 1 417 ? -26.659 9.372 19.244 1.00 96.62 417 ASP A CA 1
ATOM 3265 C C . ASP A 1 417 ? -25.800 10.024 20.334 1.00 96.62 417 ASP A C 1
ATOM 3267 O O . ASP A 1 417 ? -26.316 10.725 21.211 1.00 96.62 417 ASP A O 1
ATOM 3271 N N . LEU A 1 418 ? -24.488 9.841 20.242 1.00 97.62 418 LEU A N 1
ATOM 3272 C CA . LEU A 1 418 ? -23.514 10.491 21.108 1.00 97.62 418 LEU A CA 1
ATOM 3273 C C . LEU A 1 418 ? -22.930 11.706 20.394 1.00 97.62 418 LEU A C 1
ATOM 3275 O O . LEU A 1 418 ? -22.482 11.592 19.255 1.00 97.62 418 LEU A O 1
ATOM 3279 N N . ASN A 1 419 ? -22.889 12.853 21.068 1.00 98.19 419 ASN A N 1
ATOM 3280 C CA . ASN A 1 419 ? -22.267 14.077 20.558 1.00 98.19 419 ASN A CA 1
ATOM 3281 C C . ASN A 1 419 ? -21.016 14.382 21.377 1.00 98.19 419 ASN A C 1
ATOM 3283 O O . ASN A 1 419 ? -21.061 14.328 22.604 1.00 98.19 419 ASN A O 1
ATOM 3287 N N . LEU A 1 420 ? -19.894 14.636 20.710 1.00 98.50 420 LEU A N 1
ATOM 3288 C CA . LEU A 1 420 ? -18.623 14.896 21.373 1.00 98.50 420 LEU A CA 1
ATOM 3289 C C . LEU A 1 420 ? -18.681 16.247 22.087 1.00 98.50 420 LEU A C 1
ATOM 3291 O O . LEU A 1 420 ? -18.973 17.267 21.471 1.00 98.50 420 LEU A O 1
ATOM 3295 N N . GLU A 1 421 ? -18.360 16.248 23.376 1.00 97.94 421 GLU A N 1
ATOM 3296 C CA . GLU A 1 421 ? -18.256 17.465 24.183 1.00 97.94 421 GLU A CA 1
ATOM 3297 C C . GLU A 1 421 ? -16.806 17.942 24.241 1.00 97.94 421 GLU A C 1
ATOM 3299 O O . GLU A 1 421 ? -16.501 19.105 23.981 1.00 97.94 421 GLU A O 1
ATOM 3304 N N . ASN A 1 422 ? -15.892 17.035 24.596 1.00 97.88 422 ASN A N 1
ATOM 3305 C CA . ASN A 1 422 ? -14.466 17.323 24.681 1.00 97.88 422 ASN A CA 1
ATOM 3306 C C . ASN A 1 422 ? -13.646 16.026 24.665 1.00 97.88 422 ASN A C 1
ATOM 3308 O O . ASN A 1 422 ? -14.164 14.947 24.957 1.00 97.88 422 ASN A O 1
ATOM 3312 N N . TYR A 1 423 ? -12.355 16.125 24.372 1.00 98.25 423 TYR A N 1
ATOM 3313 C CA . TYR A 1 423 ? -11.409 15.023 24.496 1.00 98.25 423 TYR A CA 1
ATOM 3314 C C . TYR A 1 423 ? -9.999 15.551 24.736 1.00 98.25 423 TYR A C 1
ATOM 3316 O O . TYR A 1 423 ? -9.679 16.691 24.402 1.00 98.25 423 TYR A O 1
ATOM 3324 N N . GLU A 1 424 ? -9.136 14.706 25.290 1.00 97.88 424 GLU A N 1
ATOM 3325 C CA . GLU A 1 424 ? -7.751 15.075 25.560 1.00 97.88 424 GLU A CA 1
ATOM 3326 C C . GLU A 1 424 ? -6.823 13.870 25.407 1.00 97.88 424 GLU A C 1
ATOM 3328 O O . GLU A 1 424 ? -7.183 12.729 25.718 1.00 97.88 424 GLU A O 1
ATOM 3333 N N . ALA A 1 425 ? -5.611 14.140 24.924 1.00 96.81 425 ALA A N 1
ATOM 3334 C CA . ALA A 1 425 ? -4.464 13.255 25.045 1.00 96.81 425 ALA A CA 1
ATOM 3335 C C . ALA A 1 425 ? -3.569 13.804 26.164 1.00 96.81 425 ALA A C 1
ATOM 3337 O O . ALA A 1 425 ? -2.772 14.710 25.941 1.00 96.81 425 ALA A O 1
ATOM 3338 N N . THR A 1 426 ? -3.716 13.273 27.378 1.00 95.38 426 THR A N 1
ATOM 3339 C CA . THR A 1 426 ? -2.84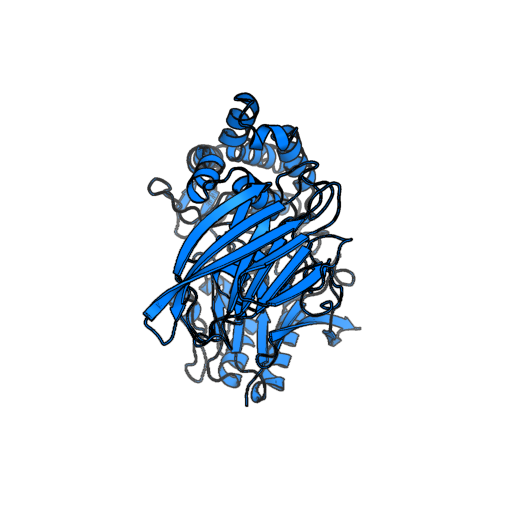9 13.624 28.515 1.00 95.38 426 THR A CA 1
ATOM 3340 C C . THR A 1 426 ? -1.407 13.162 28.274 1.00 95.38 426 THR A C 1
ATOM 3342 O O . THR A 1 426 ? -0.456 13.792 28.734 1.00 95.38 426 THR A O 1
ATOM 3345 N N . SER A 1 427 ? -1.232 12.060 27.540 1.00 92.94 427 SER A N 1
ATOM 3346 C CA . SER A 1 427 ? 0.056 11.595 27.028 1.00 92.94 427 SER A CA 1
ATOM 3347 C C . SER A 1 427 ? -0.131 10.913 25.673 1.00 92.94 427 SER A C 1
ATOM 3349 O O . SER A 1 427 ? -1.126 10.217 25.466 1.00 92.94 427 SER A O 1
ATOM 3351 N N . GLY A 1 428 ? 0.820 11.097 24.759 1.00 91.69 428 GLY A N 1
ATOM 3352 C CA . GLY A 1 428 ? 0.690 10.655 23.370 1.00 91.69 428 GLY A CA 1
ATOM 3353 C C . GLY A 1 428 ? -0.030 11.672 22.482 1.00 91.69 428 GLY A C 1
ATOM 3354 O O . GLY A 1 428 ? -0.151 12.848 22.830 1.00 91.69 428 GLY A O 1
ATOM 3355 N N . HIS A 1 429 ? -0.494 11.218 21.322 1.00 91.56 429 HIS A N 1
ATOM 3356 C CA . HIS A 1 429 ? -1.253 12.016 20.361 1.00 91.56 429 HIS A CA 1
ATOM 3357 C C . HIS A 1 429 ? -2.292 11.152 19.640 1.00 91.56 429 HIS A C 1
ATOM 3359 O O . HIS A 1 429 ? -2.083 9.960 19.407 1.00 91.56 429 HIS A O 1
ATOM 3365 N N . TYR A 1 430 ? -3.434 11.744 19.287 1.00 94.69 430 TYR A N 1
ATOM 3366 C CA . TYR A 1 430 ? -4.431 11.041 18.485 1.00 94.69 430 TYR A CA 1
ATOM 3367 C C . TYR A 1 430 ? -3.966 10.970 17.037 1.00 94.69 430 TYR A C 1
ATOM 3369 O O . TYR A 1 430 ? -3.792 12.000 16.391 1.00 94.69 430 TYR A O 1
ATOM 3377 N N . VAL A 1 431 ? -3.803 9.747 16.537 1.00 94.19 431 VAL A N 1
ATOM 3378 C CA . VAL A 1 431 ? -3.703 9.485 15.097 1.00 94.19 431 VAL A CA 1
ATOM 3379 C C . VAL A 1 431 ? -5.101 9.547 14.494 1.00 94.19 431 VAL A C 1
ATOM 3381 O O . VAL A 1 431 ? -5.309 10.195 13.477 1.00 94.19 431 VAL A O 1
ATOM 3384 N N . ILE A 1 432 ? -6.070 8.932 15.181 1.00 96.31 432 ILE A N 1
ATOM 3385 C CA . ILE A 1 432 ? -7.491 8.975 14.837 1.00 96.31 432 ILE A CA 1
ATOM 3386 C C . ILE A 1 432 ? -8.236 9.532 16.042 1.00 96.31 432 ILE A C 1
ATOM 3388 O O . ILE A 1 432 ? -8.349 8.866 17.077 1.00 96.31 432 ILE A O 1
ATOM 3392 N N . ALA A 1 433 ? -8.680 10.781 15.918 1.00 96.81 433 ALA A N 1
ATOM 3393 C CA . ALA A 1 433 ? -9.347 11.511 16.987 1.00 96.81 433 ALA A CA 1
ATOM 3394 C C . ALA A 1 433 ? -10.797 11.030 17.201 1.00 96.81 433 ALA A C 1
ATOM 3396 O O . ALA A 1 433 ? -11.419 10.521 16.267 1.00 96.81 433 ALA A O 1
ATOM 3397 N N . PRO A 1 434 ? -11.363 11.223 18.408 1.00 97.88 434 PRO A N 1
ATOM 3398 C CA . PRO A 1 434 ? -12.788 11.017 18.659 1.00 97.88 434 PRO A CA 1
ATOM 3399 C C . PRO A 1 434 ? -13.657 11.799 17.653 1.00 97.88 434 PRO A C 1
ATOM 3401 O O . PRO A 1 434 ? -13.465 13.011 17.507 1.00 97.88 434 PRO A O 1
ATOM 3404 N N . PRO A 1 435 ? -14.609 11.157 16.948 1.00 97.19 435 PRO A N 1
ATOM 3405 C CA . PRO A 1 435 ? -15.473 11.848 15.998 1.00 97.19 435 PRO A CA 1
ATOM 3406 C C . PRO A 1 435 ? -16.478 12.743 16.727 1.00 97.19 435 PRO A C 1
ATOM 3408 O O . PRO A 1 435 ? -16.880 12.451 17.855 1.00 97.19 435 PRO A O 1
ATOM 3411 N N . GLN A 1 436 ? -16.929 13.805 16.052 1.00 97.81 436 GLN A N 1
ATOM 3412 C CA . GLN A 1 436 ? -17.894 14.773 16.598 1.00 97.81 436 GLN A CA 1
ATOM 3413 C C . GLN A 1 436 ? -19.244 14.145 16.968 1.00 97.81 436 GLN A C 1
ATOM 3415 O O . GLN A 1 436 ? -19.938 14.640 17.853 1.00 97.81 436 GLN A O 1
ATOM 3420 N N . LYS A 1 437 ? -19.623 13.058 16.293 1.00 97.56 437 LYS A N 1
ATOM 3421 C CA . LYS A 1 437 ? -20.857 12.320 16.537 1.00 97.56 437 LYS A CA 1
ATOM 3422 C C . LYS A 1 437 ? -20.608 10.825 16.354 1.00 97.56 437 LYS A C 1
ATOM 3424 O O . LYS A 1 437 ? -19.854 10.455 15.462 1.00 97.56 437 LYS A O 1
ATOM 3429 N N . ILE A 1 438 ? -21.259 10.003 17.171 1.00 97.38 438 ILE A N 1
ATOM 3430 C CA . ILE A 1 438 ? -21.372 8.552 16.977 1.00 97.38 438 ILE A CA 1
ATOM 3431 C C . ILE A 1 438 ? -22.862 8.234 16.939 1.00 97.38 438 ILE A C 1
ATOM 3433 O O . ILE A 1 438 ? -23.568 8.438 17.929 1.00 97.38 438 ILE A O 1
ATOM 3437 N N . SER A 1 439 ? -23.360 7.798 15.790 1.00 96.69 439 SER A N 1
ATOM 3438 C CA . SER A 1 439 ? -24.789 7.566 15.593 1.00 96.69 439 SER A CA 1
ATOM 3439 C C . SER A 1 439 ? -25.242 6.289 16.293 1.00 96.69 439 SER A C 1
ATOM 3441 O O . SER A 1 439 ? -24.457 5.371 16.546 1.00 96.69 439 SER A O 1
ATOM 3443 N N . GLN A 1 440 ? -26.530 6.209 16.606 1.00 95.75 440 GLN A N 1
ATOM 3444 C CA . GLN A 1 440 ? -27.153 4.957 17.005 1.00 95.75 440 GLN A CA 1
ATOM 3445 C C . GLN A 1 440 ? -26.948 3.895 15.912 1.00 95.75 440 GLN A C 1
ATOM 3447 O O . GLN A 1 440 ? -27.207 4.153 14.736 1.00 95.75 440 GLN A O 1
ATOM 3452 N N . GLY A 1 441 ? -26.523 2.688 16.295 1.00 94.12 441 GLY A N 1
ATOM 3453 C CA . GLY A 1 441 ? -26.271 1.604 15.340 1.00 94.12 441 GLY A CA 1
ATOM 3454 C C . GLY A 1 441 ? -24.854 1.603 14.753 1.00 94.12 441 GLY A C 1
ATOM 3455 O O . GLY A 1 441 ? -24.537 0.737 13.940 1.00 94.12 441 GLY A O 1
ATOM 3456 N N . GLU A 1 442 ? -24.002 2.543 15.163 1.00 94.00 442 GLU A N 1
ATOM 3457 C CA . GLU A 1 442 ? -22.651 2.736 14.632 1.00 94.00 442 GLU A CA 1
ATOM 3458 C C . GLU A 1 442 ? -21.577 2.156 15.562 1.00 94.00 442 GLU A C 1
ATOM 3460 O O . GLU A 1 442 ? -21.776 1.992 16.767 1.00 94.00 442 GLU A O 1
ATOM 3465 N N . GLN A 1 443 ? -20.406 1.862 15.004 1.00 94.50 443 GLN A N 1
ATOM 3466 C CA . GLN A 1 443 ? -19.201 1.550 15.760 1.00 94.50 443 GLN A CA 1
ATOM 3467 C C . GLN A 1 443 ? -18.044 2.341 15.163 1.00 94.50 443 GLN A C 1
ATOM 3469 O O . GLN A 1 443 ? -17.841 2.293 13.956 1.00 94.50 443 GLN A O 1
ATOM 3474 N N . VAL A 1 444 ? -17.252 2.992 16.012 1.00 95.56 444 VAL A N 1
ATOM 3475 C CA . VAL A 1 444 ? -16.090 3.779 15.576 1.00 95.56 444 VAL A CA 1
ATOM 3476 C C . VAL A 1 444 ? -14.807 3.272 16.225 1.00 95.56 444 VAL A C 1
ATOM 3478 O O . VAL A 1 444 ? -14.822 2.747 17.344 1.00 95.56 444 VAL A O 1
ATOM 3481 N N . LYS A 1 445 ? -13.685 3.436 15.518 1.00 97.06 445 LYS A N 1
ATOM 3482 C CA . LYS A 1 445 ? -12.340 3.073 15.980 1.00 97.06 445 LYS A CA 1
ATOM 3483 C C . LYS A 1 445 ? -11.520 4.346 16.193 1.00 97.06 445 LYS A C 1
ATOM 3485 O O . LYS A 1 445 ? -11.454 5.188 15.306 1.00 97.06 445 LYS A O 1
ATOM 3490 N N . LEU A 1 446 ? -10.892 4.483 17.357 1.00 97.31 446 LEU A N 1
ATOM 3491 C CA . LEU A 1 446 ? -9.988 5.584 17.696 1.00 97.31 446 LEU A CA 1
ATOM 3492 C C . LEU A 1 446 ? -8.583 5.042 17.934 1.00 97.31 446 LEU A C 1
ATOM 3494 O O . LEU A 1 446 ? -8.403 3.893 18.348 1.00 97.31 446 LEU A O 1
ATOM 3498 N N . TRP A 1 447 ? -7.588 5.898 17.741 1.00 97.25 447 TRP A N 1
ATOM 3499 C CA . TRP A 1 447 ? -6.195 5.539 17.962 1.00 97.25 447 TRP A CA 1
ATOM 3500 C C . TRP A 1 447 ? -5.448 6.680 18.632 1.00 97.25 447 TRP A C 1
ATOM 3502 O O . TRP A 1 447 ? -5.215 7.731 18.031 1.00 97.25 447 TRP A O 1
ATOM 3512 N N . LEU A 1 448 ? -5.047 6.434 19.877 1.00 96.62 448 LEU A N 1
ATOM 3513 C CA . LEU A 1 448 ? -4.123 7.274 20.622 1.00 96.62 448 LEU A CA 1
ATOM 3514 C C . LEU A 1 448 ? -2.755 6.588 20.650 1.00 96.62 448 LEU A C 1
ATOM 3516 O O . LEU A 1 448 ? -2.602 5.552 21.296 1.00 96.62 448 LEU A O 1
ATOM 3520 N N . GLN A 1 449 ? -1.775 7.152 19.951 1.00 93.31 449 GLN A N 1
ATOM 3521 C CA . GLN A 1 449 ? -0.421 6.612 19.883 1.00 93.31 449 GLN A CA 1
ATOM 3522 C C . GLN A 1 449 ? 0.472 7.257 20.947 1.00 93.31 449 GLN A C 1
ATOM 3524 O O . GLN A 1 449 ? 0.370 8.457 21.212 1.00 93.31 449 GLN A O 1
ATOM 3529 N N . ASP A 1 450 ? 1.354 6.465 21.555 1.00 90.06 450 ASP A N 1
ATOM 3530 C CA . ASP A 1 450 ? 2.387 6.976 22.449 1.00 90.06 450 ASP A CA 1
ATOM 3531 C C . ASP A 1 450 ? 3.358 7.912 21.715 1.00 90.06 450 ASP A C 1
ATOM 3533 O O . ASP A 1 450 ? 3.575 7.831 20.504 1.00 90.06 450 ASP A O 1
ATOM 3537 N N . ASN A 1 451 ? 3.948 8.843 22.460 1.00 84.81 451 ASN A N 1
ATOM 3538 C CA . ASN A 1 451 ? 5.025 9.654 21.909 1.00 84.81 451 ASN A CA 1
ATOM 3539 C C . ASN A 1 451 ? 6.326 8.841 21.887 1.00 84.81 451 ASN A C 1
ATOM 3541 O O . ASN A 1 451 ? 6.558 8.035 22.787 1.00 84.81 451 ASN A O 1
ATOM 3545 N N . PRO A 1 452 ? 7.225 9.106 20.931 1.00 79.56 452 PRO A N 1
ATOM 3546 C CA . PRO A 1 452 ? 8.555 8.510 20.917 1.00 79.56 452 PRO A CA 1
ATOM 3547 C C . PRO A 1 452 ? 9.294 8.576 22.263 1.00 79.56 452 PRO A C 1
ATOM 3549 O O . PRO A 1 452 ? 9.117 9.492 23.070 1.00 79.56 452 PRO A O 1
ATOM 3552 N N . GLY A 1 453 ? 10.150 7.585 22.491 1.00 76.38 453 GLY A N 1
ATOM 3553 C CA . GLY A 1 453 ? 10.938 7.376 23.694 1.00 76.38 453 GLY A CA 1
ATOM 3554 C C . GLY A 1 453 ? 10.285 6.399 24.673 1.00 76.38 453 GLY A C 1
ATOM 3555 O O . GLY A 1 453 ? 9.716 5.374 24.298 1.00 76.38 453 GLY A O 1
ATOM 3556 N N . HIS A 1 454 ? 10.419 6.718 25.957 1.00 78.62 454 HIS A N 1
ATOM 3557 C CA . HIS A 1 454 ? 9.883 5.955 27.086 1.00 78.62 454 HIS A CA 1
ATOM 3558 C C . HIS A 1 454 ? 8.546 6.541 27.557 1.00 78.62 454 HIS A C 1
ATOM 3560 O O . HIS A 1 454 ? 8.359 6.817 28.744 1.00 78.62 454 HIS A O 1
ATOM 3566 N N . SER A 1 455 ? 7.642 6.785 26.609 1.00 83.25 455 SER A N 1
ATOM 3567 C CA . SER A 1 455 ? 6.323 7.364 26.871 1.00 83.25 455 SER A CA 1
ATOM 3568 C C . SER A 1 455 ? 5.233 6.314 26.683 1.00 83.25 455 SER A C 1
ATOM 3570 O O . SER A 1 455 ? 5.422 5.330 25.977 1.00 83.25 455 SER A O 1
ATOM 3572 N N . GLY A 1 456 ? 4.099 6.513 27.350 1.00 90.25 456 GLY A N 1
ATOM 3573 C CA . GLY A 1 456 ? 2.881 5.752 27.086 1.00 90.25 456 GLY A CA 1
ATOM 3574 C C . GLY A 1 456 ? 1.827 6.607 26.394 1.00 90.25 456 GLY A C 1
ATOM 3575 O O . GLY A 1 456 ? 2.072 7.769 26.067 1.00 90.25 456 GLY A O 1
ATOM 3576 N N . ALA A 1 457 ? 0.638 6.043 26.224 1.00 94.81 457 ALA A N 1
ATOM 3577 C CA . ALA A 1 457 ? -0.535 6.748 25.727 1.00 94.81 457 ALA A CA 1
ATOM 3578 C C . ALA A 1 457 ? -1.590 6.854 26.832 1.00 94.81 457 ALA A C 1
ATOM 3580 O O . ALA A 1 457 ? -2.019 5.839 27.374 1.00 94.81 457 ALA A O 1
ATOM 3581 N N . GLN A 1 458 ? -2.047 8.066 27.145 1.00 97.06 458 GLN A N 1
ATOM 3582 C CA . GLN A 1 458 ? -3.147 8.304 28.079 1.00 97.06 458 GLN A CA 1
ATOM 3583 C C . GLN A 1 458 ? -4.094 9.348 27.510 1.00 97.06 458 GLN A C 1
ATOM 3585 O O . GLN A 1 458 ? -3.675 10.450 27.158 1.00 97.06 458 GLN A O 1
ATOM 3590 N N . GLY A 1 459 ? -5.383 9.034 27.484 1.00 97.88 459 GLY A N 1
ATOM 3591 C CA . GLY A 1 459 ? -6.381 9.970 27.002 1.00 97.88 459 GLY A CA 1
ATOM 3592 C C . GLY A 1 459 ? -7.788 9.612 27.430 1.00 97.88 459 GLY A C 1
ATOM 3593 O O . GLY A 1 459 ? -8.046 8.598 28.088 1.00 97.88 459 GLY A O 1
ATOM 3594 N N . TRP A 1 460 ? -8.699 10.501 27.072 1.00 98.38 460 TRP A N 1
ATOM 3595 C CA . TRP A 1 460 ? -10.120 10.324 27.294 1.00 98.38 460 TRP A CA 1
ATOM 3596 C C . TRP A 1 460 ? -10.932 11.074 26.240 1.00 98.38 460 TRP A C 1
ATOM 3598 O O . TRP A 1 460 ? -10.456 12.038 25.639 1.00 98.38 460 TRP A O 1
ATOM 3608 N N . ALA A 1 461 ? -12.173 10.637 26.043 1.00 98.38 461 ALA A N 1
ATOM 3609 C CA . ALA A 1 461 ? -13.173 11.310 25.223 1.00 98.38 461 ALA A CA 1
ATOM 3610 C C . ALA A 1 461 ? -14.501 11.371 25.981 1.00 98.38 461 ALA A C 1
ATOM 3612 O O . ALA A 1 461 ? -14.940 10.369 26.548 1.00 98.38 461 ALA A O 1
ATOM 3613 N N . LYS A 1 462 ? -15.129 12.545 26.006 1.00 98.31 462 LYS A N 1
ATOM 3614 C CA . LYS A 1 462 ? -16.396 12.797 26.686 1.00 98.31 462 LYS A CA 1
ATOM 3615 C C . LYS A 1 462 ? -17.471 13.135 25.667 1.00 98.31 462 LYS A C 1
ATOM 3617 O O . LYS A 1 462 ? -17.311 14.054 24.868 1.00 98.31 462 LYS A O 1
ATOM 3622 N N . TYR A 1 463 ? -18.575 12.413 25.748 1.00 98.31 463 TYR A N 1
ATOM 3623 C CA . TYR A 1 463 ? -19.751 12.587 24.917 1.00 98.31 463 TYR A CA 1
ATOM 3624 C C . TYR A 1 463 ? -20.972 12.918 25.770 1.00 98.31 463 TYR A C 1
ATOM 3626 O O . TYR A 1 463 ? -21.018 12.617 26.967 1.00 98.31 463 TYR A O 1
ATOM 3634 N N . SER A 1 464 ? -21.988 13.486 25.133 1.00 97.19 464 SER A N 1
ATOM 3635 C CA . SER A 1 464 ? -23.310 13.682 25.708 1.00 97.19 464 SER A CA 1
ATOM 3636 C C . SER A 1 464 ? -24.407 13.092 24.826 1.00 97.19 464 SER A C 1
ATOM 3638 O O . SER A 1 464 ? -24.271 12.956 23.606 1.00 97.19 464 SER A O 1
ATOM 3640 N N . TYR A 1 465 ? -25.517 12.733 25.461 1.00 95.88 465 TYR A N 1
ATOM 3641 C CA . TYR A 1 465 ? -26.750 12.322 24.800 1.00 95.88 465 TYR A CA 1
ATOM 3642 C C . TYR A 1 465 ? -27.954 12.761 25.634 1.00 95.88 465 TYR A C 1
ATOM 3644 O O . TYR A 1 465 ? -27.826 13.064 26.820 1.00 95.88 465 TYR A O 1
ATOM 3652 N N . LYS A 1 466 ? -29.137 12.814 25.024 1.00 93.50 466 LYS A N 1
ATOM 3653 C CA . LYS A 1 466 ? -30.394 13.002 25.760 1.00 93.50 466 LYS A CA 1
ATOM 3654 C C . LYS A 1 466 ? -31.084 11.659 25.899 1.00 93.50 466 LYS A C 1
ATOM 3656 O O . LYS A 1 466 ? -31.234 10.963 24.899 1.00 93.50 466 LYS A O 1
ATOM 3661 N N . ASP A 1 467 ? -31.476 11.310 27.116 1.00 91.19 467 ASP A N 1
ATOM 3662 C CA . ASP A 1 467 ? -32.238 10.089 27.360 1.00 91.19 467 ASP A CA 1
ATOM 3663 C C . ASP A 1 467 ? -33.703 10.210 26.889 1.00 91.19 467 ASP A C 1
ATOM 3665 O O . ASP A 1 467 ? -34.120 11.224 26.323 1.00 91.19 467 ASP A O 1
ATOM 3669 N N . GLU A 1 468 ? -34.496 9.158 27.115 1.00 91.88 468 GLU A N 1
ATOM 3670 C CA . GLU A 1 468 ? -35.921 9.092 26.742 1.00 91.88 468 GLU A CA 1
ATOM 3671 C C . GLU A 1 468 ? -36.762 10.213 27.394 1.00 91.88 468 GLU A C 1
ATOM 3673 O O . GLU A 1 468 ? -37.802 10.600 26.861 1.00 91.88 468 GLU A O 1
ATOM 3678 N N . GLU A 1 469 ? -36.298 10.777 28.512 1.00 92.88 469 GLU A N 1
ATOM 3679 C CA . GLU A 1 469 ? -36.948 11.862 29.257 1.00 92.88 469 GLU A CA 1
ATOM 3680 C C . GLU A 1 469 ? -36.453 13.251 28.808 1.00 92.88 469 GLU A C 1
ATOM 3682 O O . GLU A 1 469 ? -36.909 14.284 29.305 1.00 92.88 469 GLU A O 1
ATOM 3687 N N . GLY A 1 470 ? -35.528 13.295 27.843 1.00 91.00 470 GLY A N 1
ATOM 3688 C CA . GLY A 1 470 ? -34.907 14.516 27.341 1.00 91.00 470 GLY A CA 1
ATOM 3689 C C . GLY A 1 470 ? -33.839 15.093 28.273 1.00 91.00 470 GLY A C 1
ATOM 3690 O O . GLY A 1 470 ? -33.385 16.220 28.041 1.00 91.00 470 GLY A O 1
ATOM 3691 N N . ILE A 1 471 ? -33.430 14.353 29.308 1.00 94.12 471 ILE A N 1
ATOM 3692 C CA . ILE A 1 471 ? -32.405 14.774 30.261 1.00 94.12 471 ILE A CA 1
ATOM 3693 C C . ILE A 1 471 ? -31.035 14.558 29.624 1.00 94.12 471 ILE A C 1
ATOM 3695 O O . ILE A 1 471 ? -30.732 13.489 29.096 1.00 94.12 471 ILE A O 1
ATOM 3699 N N . LEU A 1 472 ? -30.188 15.587 29.687 1.00 94.69 472 LEU A N 1
ATOM 3700 C CA . LEU A 1 472 ? -28.809 15.494 29.222 1.00 94.69 472 LEU A CA 1
ATOM 3701 C C . LEU A 1 472 ? -28.016 14.554 30.139 1.00 94.69 472 LEU A C 1
ATOM 3703 O O . LEU A 1 472 ? -27.940 14.766 31.352 1.00 94.69 472 LEU A O 1
ATOM 3707 N N . LYS A 1 473 ? -27.420 13.528 29.544 1.00 95.50 473 LYS A N 1
ATOM 3708 C CA . LYS A 1 473 ? -26.492 12.593 30.169 1.00 95.50 473 LYS A CA 1
ATOM 3709 C C . LYS A 1 473 ? -25.128 12.742 29.526 1.00 95.50 473 LYS A C 1
ATOM 3711 O O . LYS A 1 473 ? -25.014 13.092 28.354 1.00 95.50 473 LYS A O 1
ATOM 3716 N N . GLU A 1 474 ? -24.105 12.446 30.309 1.00 95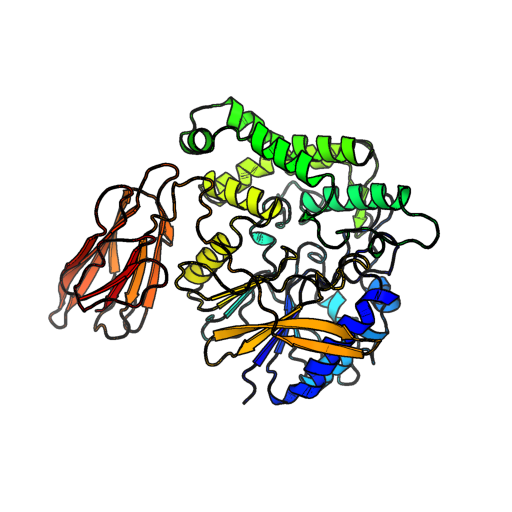.81 474 GLU A N 1
ATOM 3717 C CA . GLU A 1 474 ? -22.721 12.463 29.865 1.00 95.81 474 GLU A CA 1
ATOM 3718 C C . GLU A 1 474 ? -22.115 11.073 30.029 1.00 95.81 474 GLU A C 1
ATOM 3720 O O . GLU A 1 474 ? -22.471 10.311 30.937 1.00 95.81 474 GLU A O 1
ATOM 3725 N N . ILE A 1 475 ? -21.186 10.764 29.137 1.00 96.50 475 ILE A N 1
ATOM 3726 C CA . ILE A 1 475 ? -20.396 9.548 29.155 1.00 96.50 475 ILE A CA 1
ATOM 3727 C C . ILE A 1 475 ? -18.953 9.895 28.834 1.00 96.50 475 ILE A C 1
ATOM 3729 O O . ILE A 1 475 ? -18.658 10.510 27.812 1.00 96.50 475 ILE A O 1
ATOM 3733 N N . GLN A 1 476 ? -18.050 9.511 29.727 1.00 97.75 476 GLN A N 1
ATOM 3734 C CA . GLN A 1 476 ? -16.620 9.655 29.518 1.00 97.75 476 GLN A CA 1
ATOM 3735 C C . GLN A 1 476 ? -15.996 8.282 29.312 1.00 97.75 476 GLN A C 1
ATOM 3737 O O . GLN A 1 476 ? -16.238 7.369 30.093 1.00 97.75 476 GLN A O 1
ATOM 3742 N N . PHE A 1 477 ? -15.168 8.155 28.283 1.00 98.12 477 PHE A N 1
ATOM 3743 C CA . PHE A 1 477 ? -14.348 6.987 27.996 1.00 98.12 477 PHE A CA 1
ATOM 3744 C C . PHE A 1 477 ? -12.894 7.346 28.279 1.00 98.12 477 PHE A C 1
ATOM 3746 O O . PHE A 1 477 ? -12.362 8.239 27.626 1.00 98.12 477 PHE A O 1
ATOM 3753 N N . ALA A 1 478 ? -12.247 6.682 29.235 1.00 98.25 478 ALA A N 1
ATOM 3754 C CA . ALA A 1 478 ? -10.850 6.933 29.586 1.00 98.25 478 ALA A CA 1
ATOM 3755 C C . ALA A 1 478 ? -10.005 5.665 29.439 1.00 98.25 478 ALA A C 1
ATOM 3757 O O . ALA A 1 478 ? -10.450 4.563 29.772 1.00 98.25 478 ALA A O 1
ATOM 3758 N N . TYR A 1 479 ? -8.782 5.829 28.940 1.00 98.06 479 TYR A N 1
ATOM 3759 C CA . TYR A 1 479 ? -7.869 4.737 28.610 1.00 98.06 479 TYR A CA 1
ATOM 3760 C C . TYR A 1 479 ? -6.410 5.164 28.777 1.00 98.06 479 TYR A C 1
ATOM 3762 O O . TYR A 1 479 ? -6.036 6.314 28.542 1.00 98.06 479 TYR A O 1
ATOM 3770 N N . ASN A 1 480 ? -5.584 4.220 29.222 1.00 97.38 480 ASN A N 1
ATOM 3771 C CA . ASN A 1 480 ? -4.181 4.444 29.531 1.00 97.38 480 ASN A CA 1
ATOM 3772 C C . ASN A 1 480 ? -3.362 3.174 29.282 1.00 97.38 480 ASN A C 1
ATOM 3774 O O . ASN A 1 480 ? -3.677 2.114 29.829 1.00 97.38 480 ASN A O 1
ATOM 3778 N N . CYS A 1 481 ? -2.290 3.325 28.516 1.00 95.94 481 CYS A N 1
ATOM 3779 C CA . CYS A 1 481 ? -1.253 2.345 28.241 1.00 95.94 481 CYS A CA 1
ATOM 3780 C C . CYS A 1 481 ? 0.104 2.978 28.581 1.00 95.94 481 CYS A C 1
ATOM 3782 O O . CYS A 1 481 ? 0.776 3.526 27.704 1.00 95.94 481 CYS A O 1
ATOM 3784 N N . PRO A 1 482 ? 0.490 3.001 29.866 1.00 93.19 482 PRO A N 1
ATOM 3785 C CA . PRO A 1 482 ? 1.677 3.719 30.299 1.00 93.19 482 PRO A CA 1
ATOM 3786 C C . PRO A 1 482 ? 2.956 2.905 30.016 1.00 93.19 482 PRO A C 1
ATOM 3788 O O . PRO A 1 482 ? 2.924 1.675 30.002 1.00 93.19 482 PRO A O 1
ATOM 3791 N N . PHE A 1 483 ? 4.095 3.583 29.822 1.00 87.75 483 PHE A N 1
ATOM 3792 C CA . PHE A 1 483 ? 5.392 2.923 29.587 1.00 87.75 483 PHE A CA 1
ATOM 3793 C C . PHE A 1 483 ? 5.877 2.117 30.803 1.00 87.75 483 PHE A C 1
ATOM 3795 O O . PHE A 1 483 ? 6.343 0.985 30.696 1.00 87.75 483 PHE A O 1
ATOM 3802 N N . THR A 1 484 ? 5.759 2.720 31.984 1.00 78.31 484 THR A N 1
ATOM 3803 C CA . THR A 1 484 ? 5.915 2.063 33.282 1.00 78.31 484 THR A CA 1
ATOM 3804 C C . THR A 1 484 ? 4.539 2.044 33.945 1.00 78.31 484 THR A C 1
ATOM 3806 O O . THR A 1 484 ? 3.771 2.962 33.709 1.00 78.31 484 THR A O 1
ATOM 3809 N N . PHE A 1 485 ? 4.204 1.036 34.759 1.00 85.81 485 PHE A N 1
ATOM 3810 C CA . PHE A 1 485 ? 2.877 0.796 35.379 1.00 85.81 485 PHE A CA 1
ATOM 3811 C C . PHE A 1 485 ? 1.914 -0.096 34.574 1.00 85.81 485 PHE A C 1
ATOM 3813 O O . PHE A 1 485 ? 2.303 -0.792 33.642 1.00 85.81 485 PHE A O 1
ATOM 3820 N N . PHE A 1 486 ? 0.671 -0.176 35.054 1.00 94.12 486 PHE A N 1
ATOM 3821 C CA . PHE A 1 486 ? -0.376 -1.047 34.536 1.00 94.12 486 PHE A CA 1
ATOM 3822 C C . PHE A 1 486 ? -1.341 -0.261 33.659 1.00 94.12 486 PHE A C 1
ATOM 3824 O O . PHE A 1 486 ? -1.677 0.882 33.977 1.00 94.12 486 PHE A O 1
ATOM 3831 N N . ASN A 1 487 ? -1.855 -0.917 32.622 1.00 96.19 487 ASN A N 1
ATOM 3832 C CA . ASN A 1 487 ? -2.926 -0.355 31.807 1.00 96.19 487 ASN A CA 1
ATOM 3833 C C . ASN A 1 487 ? -4.169 -0.068 32.663 1.00 96.19 487 ASN A C 1
ATOM 3835 O O . ASN A 1 487 ? -4.443 -0.772 33.644 1.00 96.19 487 ASN A O 1
ATOM 3839 N N . SER A 1 488 ? -4.953 0.932 32.263 1.00 97.06 488 SER A N 1
ATOM 3840 C CA . SER A 1 488 ? -6.240 1.245 32.889 1.00 97.06 488 SER A CA 1
ATOM 3841 C C . SER A 1 488 ? -7.279 1.670 31.862 1.00 97.06 488 SER A C 1
ATOM 3843 O O . SER A 1 488 ? -6.956 2.389 30.922 1.00 97.06 488 SER A O 1
ATOM 3845 N N . ALA A 1 489 ? -8.531 1.277 32.081 1.00 97.44 489 ALA A N 1
ATOM 3846 C CA . ALA A 1 489 ? -9.685 1.752 31.330 1.00 97.44 489 ALA A CA 1
ATOM 3847 C C . ALA A 1 489 ? -10.855 1.991 32.287 1.00 97.44 489 ALA A C 1
ATOM 3849 O O . ALA A 1 489 ? -11.014 1.253 33.264 1.00 97.44 489 ALA A O 1
ATOM 3850 N N . SER A 1 490 ? -11.660 3.011 32.012 1.00 97.38 490 SER A N 1
ATOM 3851 C CA . SER A 1 490 ? -12.876 3.310 32.769 1.00 97.38 490 SER A CA 1
ATOM 3852 C C . SER A 1 490 ? -13.890 4.042 31.902 1.00 97.38 490 SER A C 1
ATOM 3854 O O . SER A 1 490 ? -13.512 4.795 31.003 1.00 97.38 490 SER A O 1
ATOM 3856 N N . CYS A 1 491 ? -15.171 3.868 32.211 1.00 95.62 491 CYS A N 1
ATOM 3857 C CA . CYS A 1 491 ? -16.236 4.670 31.634 1.00 95.62 491 CYS A CA 1
ATOM 3858 C C . CYS A 1 491 ? -17.386 4.901 32.608 1.00 95.62 491 CYS A C 1
ATOM 3860 O O . CYS A 1 491 ? -17.621 4.085 33.501 1.00 95.62 491 CYS A O 1
ATOM 3862 N N . ASP A 1 492 ? -18.124 5.982 32.376 1.00 89.25 492 ASP A N 1
ATOM 3863 C CA . ASP A 1 492 ? -19.355 6.300 33.097 1.00 89.25 492 ASP A CA 1
ATOM 3864 C C . ASP A 1 492 ? -20.562 5.851 32.264 1.00 89.25 492 ASP A C 1
ATOM 3866 O O . ASP A 1 492 ? -20.652 6.190 31.092 1.00 89.25 492 ASP A O 1
ATOM 3870 N N . ASN A 1 493 ? -21.517 5.116 32.842 1.00 86.38 493 ASN A N 1
ATOM 3871 C CA . ASN A 1 493 ? -22.766 4.715 32.162 1.00 86.38 493 ASN A CA 1
ATOM 3872 C C . ASN A 1 493 ? -22.610 3.825 30.905 1.00 86.38 493 ASN A C 1
ATOM 3874 O O . ASN A 1 493 ? -23.532 3.750 30.099 1.00 86.38 493 ASN A O 1
ATOM 3878 N N . ALA A 1 494 ? -21.485 3.123 30.757 1.00 93.81 494 ALA A N 1
ATOM 3879 C CA . ALA A 1 494 ? -21.273 2.077 29.753 1.00 93.81 494 ALA A CA 1
ATOM 3880 C C . ALA A 1 494 ? -20.498 0.904 30.357 1.00 93.81 494 ALA A C 1
ATOM 3882 O O . ALA A 1 494 ? -20.075 0.954 31.515 1.00 93.81 494 ALA A O 1
ATOM 3883 N N . ASN A 1 495 ? -20.303 -0.151 29.568 1.00 97.31 495 ASN A N 1
ATOM 3884 C CA . ASN A 1 495 ? -19.403 -1.238 29.925 1.00 97.31 495 ASN A CA 1
ATOM 3885 C C . ASN A 1 495 ? -18.216 -1.296 28.967 1.00 97.31 495 ASN A C 1
ATOM 3887 O O . ASN A 1 495 ? -18.219 -0.675 27.905 1.00 97.31 495 ASN A O 1
ATOM 3891 N N . PHE A 1 496 ? -17.198 -2.074 29.321 1.00 98.12 496 PHE A N 1
ATOM 3892 C CA . PHE A 1 496 ? -16.051 -2.261 28.445 1.00 98.12 496 PHE A CA 1
ATOM 3893 C C . PHE A 1 496 ? -15.424 -3.649 28.539 1.00 98.12 496 PHE A C 1
ATOM 3895 O O . PHE A 1 496 ? -15.585 -4.378 29.516 1.00 98.12 496 PHE A O 1
ATOM 3902 N N . TYR A 1 497 ? -14.653 -3.980 27.512 1.00 98.38 497 TYR A N 1
ATOM 3903 C CA . TYR A 1 497 ? -13.735 -5.108 27.465 1.00 98.38 497 TYR A CA 1
ATOM 3904 C C . TYR A 1 497 ? -12.336 -4.592 27.163 1.00 98.38 497 TYR A C 1
ATOM 3906 O O . TYR A 1 497 ? -12.172 -3.588 26.468 1.00 98.38 497 TYR A O 1
ATOM 3914 N N . THR A 1 498 ? -11.316 -5.288 27.655 1.00 98.31 498 THR A N 1
ATOM 3915 C CA . THR A 1 498 ? -9.923 -4.942 27.364 1.00 98.31 498 THR A CA 1
ATOM 3916 C C . THR A 1 498 ? -9.128 -6.160 26.934 1.00 98.31 498 THR A C 1
ATOM 3918 O O . THR A 1 498 ? -9.413 -7.280 27.364 1.00 98.31 498 THR A O 1
ATOM 3921 N N . LYS A 1 499 ? -8.106 -5.936 26.113 1.00 97.19 499 LYS A N 1
ATOM 3922 C CA . LYS A 1 499 ? -7.062 -6.917 25.802 1.00 97.19 499 LYS A CA 1
ATOM 3923 C C . LYS A 1 499 ? -5.732 -6.205 25.590 1.00 97.19 499 LYS A C 1
ATOM 3925 O O . LYS A 1 499 ? -5.687 -4.979 25.482 1.00 97.19 499 LYS A O 1
ATOM 3930 N N . THR A 1 500 ? -4.659 -6.974 25.506 1.00 95.12 500 THR A N 1
ATOM 3931 C CA . THR A 1 500 ? -3.340 -6.476 25.104 1.00 95.12 500 THR A CA 1
ATOM 3932 C C . THR A 1 500 ? -2.793 -7.317 23.966 1.00 95.12 500 THR A C 1
ATOM 3934 O O . THR A 1 500 ? -3.034 -8.526 23.931 1.00 95.12 500 THR A O 1
ATOM 3937 N N . ALA A 1 501 ? -2.075 -6.697 23.031 1.00 90.19 501 ALA A N 1
ATOM 3938 C CA . ALA A 1 501 ? -1.527 -7.402 21.871 1.00 90.19 501 ALA A CA 1
ATOM 3939 C C . ALA A 1 501 ? -2.595 -8.274 21.146 1.00 90.19 501 ALA A C 1
ATOM 3941 O O . ALA A 1 501 ? -3.785 -7.934 21.080 1.00 90.19 501 ALA A O 1
ATOM 3942 N N . ASP A 1 502 ? -2.181 -9.438 20.653 1.00 87.62 502 ASP A N 1
ATOM 3943 C CA . ASP A 1 502 ? -3.040 -10.439 20.010 1.00 87.62 502 ASP A CA 1
ATOM 3944 C C . ASP A 1 502 ? -3.792 -11.359 21.004 1.00 87.62 502 ASP A C 1
ATOM 3946 O O . ASP A 1 502 ? -4.310 -12.409 20.619 1.00 87.62 502 ASP A O 1
ATOM 3950 N N . SER A 1 503 ? -3.885 -10.997 22.292 1.00 93.19 503 SER A N 1
ATOM 3951 C CA . SER A 1 503 ? -4.651 -11.793 23.267 1.00 93.19 503 SER A CA 1
ATOM 3952 C C . SER A 1 503 ? -6.166 -11.738 23.023 1.00 93.19 503 SER A C 1
ATOM 3954 O O . SER A 1 503 ? -6.691 -10.878 22.314 1.00 93.19 503 SER A O 1
ATOM 3956 N N . SER A 1 504 ? -6.903 -12.683 23.610 1.00 94.44 504 SER A N 1
ATOM 3957 C CA . SER A 1 504 ? -8.369 -12.658 23.588 1.00 94.44 504 SER A CA 1
ATOM 3958 C C . SER A 1 504 ? -8.925 -11.533 24.467 1.00 94.44 504 SER A C 1
ATOM 3960 O O . SER A 1 504 ? -8.313 -11.152 25.464 1.00 94.44 504 SER A O 1
ATOM 3962 N N . TRP A 1 505 ? -10.113 -11.027 24.123 1.00 96.69 505 TRP A N 1
ATOM 3963 C CA . TRP A 1 505 ? -10.841 -10.072 24.963 1.00 96.69 505 TRP A CA 1
ATOM 3964 C C . TRP A 1 505 ? -11.079 -10.635 26.370 1.00 96.69 505 TRP A C 1
ATOM 3966 O O . TRP A 1 505 ? -11.479 -11.790 26.525 1.00 96.69 505 TRP A O 1
ATOM 3976 N N . GLY A 1 506 ? -10.814 -9.812 27.386 1.00 95.50 506 GLY A N 1
ATOM 3977 C CA . GLY A 1 506 ? -10.997 -10.161 28.792 1.00 95.50 506 GLY A CA 1
ATOM 3978 C C . GLY A 1 506 ? -12.463 -10.203 29.235 1.00 95.50 506 GLY A C 1
ATOM 3979 O O . GLY A 1 506 ? -13.393 -10.258 28.433 1.00 95.50 506 GLY A O 1
ATOM 3980 N N . THR A 1 507 ? -12.685 -10.170 30.548 1.00 96.88 507 THR A N 1
ATOM 3981 C CA . THR A 1 507 ? -14.035 -10.158 31.135 1.00 96.88 507 THR A CA 1
ATOM 3982 C C . THR A 1 507 ? -14.666 -8.765 31.092 1.00 96.88 507 THR A C 1
ATOM 3984 O O . THR A 1 507 ? -13.953 -7.761 31.104 1.00 96.88 507 THR A O 1
ATOM 3987 N N . LEU A 1 508 ? -16.003 -8.701 31.119 1.00 97.31 508 LEU A N 1
ATOM 3988 C CA . LEU A 1 508 ? -16.764 -7.447 31.192 1.00 97.31 508 LEU A CA 1
ATOM 3989 C C . LEU A 1 508 ? -16.289 -6.581 32.370 1.00 97.31 508 LEU A C 1
ATOM 3991 O O . LEU A 1 508 ? -16.189 -7.069 33.497 1.00 97.31 508 LEU A O 1
ATOM 3995 N N . ASN A 1 509 ? -15.992 -5.311 32.096 1.00 96.94 509 ASN A N 1
ATOM 3996 C CA . ASN A 1 509 ? -15.453 -4.309 33.024 1.00 96.94 509 ASN A CA 1
ATOM 3997 C C . ASN A 1 509 ? -14.133 -4.720 33.707 1.00 96.94 509 ASN A C 1
ATOM 3999 O O . ASN A 1 509 ? -13.731 -4.146 34.720 1.00 96.94 509 ASN A O 1
ATOM 4003 N N . GLY A 1 510 ? -13.445 -5.721 33.153 1.00 95.94 510 GLY A N 1
ATOM 4004 C CA . GLY A 1 510 ? -12.121 -6.155 33.572 1.00 95.94 510 GLY A CA 1
ATOM 4005 C C . GLY A 1 510 ? -11.023 -5.434 32.793 1.00 95.94 510 GLY A C 1
ATOM 4006 O O . GLY A 1 510 ? -11.114 -5.252 31.577 1.00 95.94 510 GLY A O 1
ATOM 4007 N N . VAL A 1 511 ? -9.949 -5.063 33.492 1.00 97.12 511 VAL A N 1
ATOM 4008 C CA . VAL A 1 511 ? -8.765 -4.433 32.893 1.00 97.12 511 VAL A CA 1
ATOM 4009 C C . VAL A 1 511 ? -7.621 -5.441 32.788 1.00 97.12 511 VAL A C 1
ATOM 4011 O O . VAL A 1 511 ? -7.118 -5.937 33.799 1.00 97.12 511 VAL A O 1
ATOM 4014 N N . THR A 1 512 ? -7.161 -5.687 31.564 1.00 95.56 512 THR A N 1
ATOM 4015 C CA . THR A 1 512 ? -5.932 -6.423 31.263 1.00 95.56 512 THR A CA 1
ATOM 4016 C C . THR A 1 512 ? -4.733 -5.536 31.590 1.00 95.56 512 THR A C 1
ATOM 4018 O O . THR A 1 512 ? -4.342 -4.669 30.812 1.00 95.56 512 THR A O 1
ATOM 4021 N N . LYS A 1 513 ? -4.174 -5.733 32.787 1.00 93.88 513 LYS A N 1
ATOM 4022 C CA . LYS A 1 513 ? -3.173 -4.835 33.386 1.00 93.88 513 LYS A CA 1
ATOM 4023 C C . LYS A 1 513 ? -1.795 -4.860 32.721 1.00 93.88 513 LYS A C 1
ATOM 4025 O O . LYS A 1 513 ? -1.057 -3.893 32.879 1.00 93.88 513 LYS A O 1
ATOM 4030 N N . LEU A 1 514 ? -1.428 -5.960 32.063 1.00 92.56 514 LEU A N 1
ATOM 4031 C CA . LEU A 1 514 ? -0.078 -6.212 31.548 1.00 92.56 514 LEU A CA 1
ATOM 4032 C C . LEU A 1 514 ? -0.085 -6.473 30.041 1.00 92.56 514 LEU A C 1
ATOM 4034 O O . LEU A 1 514 ? -0.990 -7.129 29.523 1.00 92.56 514 LEU A O 1
ATOM 4038 N N . GLY A 1 515 ? 0.983 -6.030 29.380 1.00 92.00 515 GLY A N 1
ATOM 4039 C CA . GLY A 1 515 ? 1.187 -6.174 27.942 1.00 92.00 515 GLY A CA 1
ATOM 4040 C C . GLY A 1 515 ? 0.784 -4.922 27.171 1.00 92.00 515 GLY A C 1
ATOM 4041 O O . GLY A 1 515 ? -0.005 -4.106 27.650 1.00 92.00 515 GLY A O 1
ATOM 4042 N N . HIS A 1 516 ? 1.334 -4.801 25.969 1.00 91.88 516 HIS A N 1
ATOM 4043 C CA . HIS A 1 516 ? 1.130 -3.669 25.074 1.00 91.88 516 HIS A CA 1
ATOM 4044 C C . HIS A 1 516 ? 1.113 -4.178 23.626 1.00 91.88 516 HIS A C 1
ATOM 4046 O O . HIS A 1 516 ? 1.707 -5.230 23.359 1.00 91.88 516 HIS A O 1
ATOM 4052 N N . PRO A 1 517 ? 0.446 -3.481 22.699 1.00 94.69 517 PRO A N 1
ATOM 4053 C CA . PRO A 1 517 ? -0.397 -2.298 22.912 1.00 94.69 517 PRO A CA 1
ATOM 4054 C C . PRO A 1 517 ? -1.699 -2.630 23.652 1.00 94.69 517 PRO A C 1
ATOM 4056 O O . PRO A 1 517 ? -2.048 -3.805 23.814 1.00 94.69 517 PRO A O 1
ATOM 4059 N N . PHE A 1 518 ? -2.403 -1.604 24.136 1.00 97.31 518 PHE A N 1
ATOM 4060 C CA . PHE A 1 518 ? -3.640 -1.758 24.902 1.00 97.31 518 PHE A CA 1
ATOM 4061 C C . PHE A 1 518 ? -4.866 -1.529 24.023 1.00 97.31 518 PHE A C 1
ATOM 4063 O O . PHE A 1 518 ? -4.969 -0.526 23.321 1.00 97.31 518 PHE A O 1
ATOM 4070 N N . PHE A 1 519 ? -5.830 -2.443 24.095 1.00 98.06 519 PHE A N 1
ATOM 4071 C CA . PHE A 1 519 ? -7.082 -2.332 23.360 1.00 98.06 519 PHE A CA 1
ATOM 4072 C C . PHE A 1 519 ? -8.243 -2.226 24.329 1.00 98.06 519 PHE A C 1
ATOM 4074 O O . PHE A 1 519 ? -8.339 -3.006 25.284 1.00 98.06 519 PHE A O 1
ATOM 4081 N N . VAL A 1 520 ? -9.162 -1.314 24.036 1.00 98.31 520 VAL A N 1
ATOM 4082 C CA . VAL A 1 520 ? -10.379 -1.115 24.821 1.00 98.31 520 VAL A CA 1
ATOM 4083 C C . VAL A 1 520 ? -11.575 -1.094 23.888 1.00 98.31 520 VAL A C 1
ATOM 4085 O O . VAL A 1 520 ? -11.600 -0.334 22.927 1.00 98.31 520 VAL A O 1
ATOM 4088 N N . LYS A 1 521 ? -12.581 -1.917 24.173 1.00 98.31 521 LYS A N 1
ATOM 4089 C CA . LYS A 1 521 ? -13.877 -1.874 23.499 1.00 98.31 521 LYS A CA 1
ATOM 4090 C C . LYS A 1 521 ? -14.931 -1.427 24.498 1.00 98.31 521 LYS A C 1
ATOM 4092 O O . LYS A 1 521 ? -15.287 -2.205 25.379 1.00 98.31 521 LYS A O 1
ATOM 4097 N N . PHE A 1 522 ? -15.417 -0.203 24.355 1.00 98.31 522 PHE A N 1
ATOM 4098 C CA . PHE A 1 522 ? -16.570 0.308 25.088 1.00 98.31 522 PHE A CA 1
ATOM 4099 C C . PHE A 1 522 ? -17.855 -0.120 24.379 1.00 98.31 522 PHE A C 1
ATOM 4101 O O . PHE A 1 522 ? -17.932 -0.043 23.155 1.00 98.31 522 PHE A O 1
ATOM 4108 N N . VAL A 1 523 ? -18.841 -0.587 25.141 1.00 97.44 523 VAL A N 1
ATOM 4109 C CA . VAL A 1 523 ? -20.152 -1.033 24.653 1.00 97.44 523 VAL A CA 1
ATOM 4110 C C . VAL A 1 523 ? -21.251 -0.278 25.400 1.00 97.44 523 VAL A C 1
ATOM 4112 O O . VAL A 1 523 ? -21.243 -0.236 26.638 1.00 97.44 523 VAL A O 1
ATOM 4115 N N . LEU A 1 524 ? -22.150 0.341 24.633 1.00 93.12 524 LEU A N 1
ATOM 4116 C CA . LEU A 1 524 ? -23.267 1.154 25.124 1.00 93.12 524 LEU A CA 1
ATOM 4117 C C . LEU A 1 524 ? -24.566 0.358 25.259 1.00 93.12 524 LEU A C 1
ATOM 4119 O O . LEU A 1 524 ? -24.838 -0.492 24.380 1.00 93.12 524 LEU A O 1
#

Radius of gyration: 24.41 Å; chains: 1; bounding box: 64×54×64 Å

Sequence (524 aa):
MKNQIVVLSDIHIGTNAPTVWYQKELHEPYLATVLDWVIANAPSIRELILLGDVVDFWTYPSDREPPCFEDIIAANSNIFGSHGKLSQVLTALEGNVTYVRGNHDMTITQDDLDKIQNPKGYKIKLSPGDIYYPIAENKKIVCTHGHIYTMFNAPYNNANNPIAPLPLGQFITRAVASMRQKQLKPGQTVADLNDSGDPSGWDIVPGLLKILKDAIPNPIEILTGNEQQAWDTLSSLAKLILNTVANSTGIERTQPIKLALGKETTFAEAETIYENLFSEWREKNHSALLAYKAIMADANGSYMGWFAQQLAFEAEAELVVMGHTHQPISGLENSLINYVNTGFHCPSRTDIGKKHPTFILINVDDFHADIFQVFNNEGTYNIEVSYAQKAKVADGTFSAGDFSCYIIIDNQQGKFDLNLENYEATSGHYVIAPPQKISQGEQVKLWLQDNPGHSGAQGWAKYSYKDEEGILKEIQFAYNCPFTFFNSASCDNANFYTKTADSSWGTLNGVTKLGHPFFVKFVL

Secondary structure (DSSP, 8-state):
---EEEEE----B-S--TTSS--HHHHHHHHHHHHHHHHHTTTTEEEEEEES-SB-SSSS-TTSPPPPHHHHHHHTHHHHSTTSHHHHHHHHTTT-EEEE--STTTT--HHHHTTS--TT---PEEPSSSEE-SSTTT--EEEE-SGGGSTTTS----TT-TTTT--HHHHHHHHHHHHHHHHPPTT--GGGSTTTT-GGG-TTHHHHHHHHHHH-S-HHHHHHT--HHHHHHHTTHHHHHHHHHHHHHT--TT--EE-GGG-EE-HHHHHHHTTTHHHHHHHHTT-HHHHHHHHHHHHHSTTHHHHHHHHHHHTT-SEEEE-SSSSEEEEEES-SSEEEEE--S---TTTBTTB--EEEEEETTTTEEEEEEEEEETTEEEEEEE-PEEEESS-TTTBSS---EEEEEE-SS-SS-EEEEEEEEEESEEEEPPPSEE-TT-EEEEEEEPPTBT--EEEEEEEEEE-TT--EEEEEEEEEE-SSS--EEEESSSEEEEEETTPPP--TT----SSSSEEEEEE-

Organism: NCBI:txid1479485

Foldseek 3Di:
DQQKEWEAEFAAQALCDQQGLDHCVPQVVQVLVVLVVLLVCLVNHQAYEYAANNHAQQRAAQVDEGDALVSSCVSCCLDQNQPHSVLSSCVSNVQRYEYAYFLRRVVDDQVSQQVRHHPVSRTYHYDPHQWDQPDVVQSQEIGGQLLCLALQRRQCDDPPDPPGRHGLVSVLSNLVSNLVVVVADVVHGLLQPACSSAVLPDPLLVVLVVLLCVLPVDPVCLVVVPDPSSVQSLLQSSVVSLVSSCVVSVPDQQDWGHYYPRDIDGNVVSSVSCSRSLVVQCVVLVHNVSSSQSNVCVSQNAQSLQVQQLVCQVSVYQEYEHEDNLAWAFAEWQGNHTYTYFRHSRRRPVCAVVRFRWMWMARNVVRHIWIKGWHDDPNDIDIDTDDGHHHYSDDCPFAVDWQKEKEKEALLVPDWKWAWDDKDWPFAAWSADDDRIAGRNGMHITIGTGGGYLFHTWMKTKIWTQDPVRDIDIKMWTWIRGSDWWTDTDMDPWWKWKDAIPDDTDDINDGPGDHDDIYMYIYD

InterPro domains:
  IPR004843 Calcineurin-like, phosphoesterase domain [PF00149] (5-163)
  IPR029052 Metallo-dependent phosphatase-like [G3DSA:3.60.21.10] (1-390)
  IPR029052 Metallo-dependent phosphatase-like [SSF56300] (4-366)
  IPR043461 UDP-2,3-diacylglucosamine hydrolase LpxH-like [PTHR34990] (3-350)

pLDDT: mean 92.1, std 9.1, range [53.22, 98.88]